Protein AF-A0A8B6M477-F1 (afdb_monomer_lite)

Secondary structure (DSSP, 8-state):
-------PPPSEE----TTSSS---TTT-EEEETTEEEE---EEEE-SS-SEEEEESSB-HHHHHHHHHS-GGGSTTTTTHHHHHHHHHHTTSS-TT--HHHHSSTT-SSEEEEESS-SEEEEE-TTS-EE-STHHHHHHHTS-TTT-HHHHH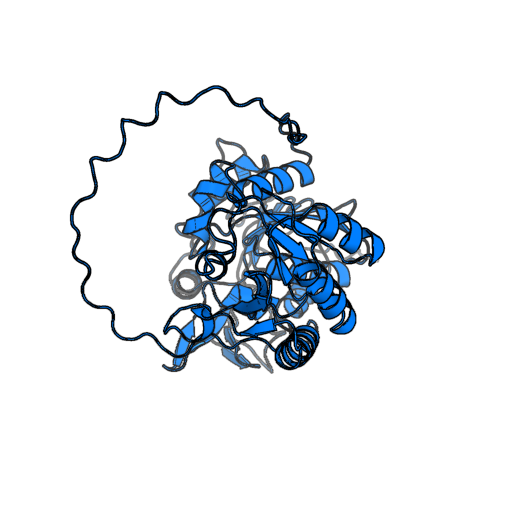HHHHSSS--TT--EEEEE---HHHHHHHHHHHHHH-TT-EE-SSSEEE-SS-EEEEE--SSGGGHHHHHHHHHT-HHHHHHHHHHHHHTT----------------------S---------PPPPP---SPPPPPP-HHHHHHHHHHHT-TTEEE-GGGSSTTSSTTEEEEEETTS-EEEEETT-SSS--EEEE--HHHHHHHHHHT--EEEE-TTS---TTGGGSTTTTTS-EEEE--SSHHHHHHHHHHHHH------

Structure (mmCIF, N/CA/C/O backbone):
data_AF-A0A8B6M477-F1
#
_entry.id   AF-A0A8B6M477-F1
#
loop_
_atom_site.group_PDB
_atom_site.id
_atom_site.type_symbol
_atom_site.label_atom_id
_atom_site.label_alt_id
_atom_site.label_comp_id
_atom_site.label_asym_id
_atom_site.label_entity_id
_atom_site.label_seq_id
_atom_site.pdbx_PDB_ins_code
_atom_site.Cartn_x
_atom_site.Cartn_y
_atom_site.Cartn_z
_atom_site.occupancy
_atom_site.B_iso_or_equiv
_atom_site.auth_seq_id
_atom_site.auth_comp_id
_atom_site.auth_asym_id
_atom_site.auth_atom_id
_atom_site.pdbx_PDB_model_num
ATOM 1 N N . MET A 1 1 ? -21.709 -20.229 27.239 1.00 38.84 1 MET A N 1
ATOM 2 C CA . MET A 1 1 ? -20.394 -20.016 26.600 1.00 38.84 1 MET A CA 1
ATOM 3 C C . MET A 1 1 ? -20.262 -18.522 26.377 1.00 38.84 1 MET A C 1
ATOM 5 O O . MET A 1 1 ? -21.084 -17.988 25.650 1.00 38.84 1 MET A O 1
ATOM 9 N N . SER A 1 2 ? -19.359 -17.829 27.077 1.00 40.59 2 SER A N 1
ATOM 10 C CA . SER A 1 2 ? -19.153 -16.395 26.840 1.00 40.59 2 SER A CA 1
ATOM 11 C C . SER A 1 2 ? -18.473 -16.229 25.483 1.00 40.59 2 SER A C 1
ATOM 13 O O . SER A 1 2 ? -17.351 -16.709 25.309 1.00 40.59 2 SER A O 1
ATOM 15 N N . GLU A 1 3 ? -19.141 -15.601 24.520 1.00 43.69 3 GLU A N 1
ATOM 16 C CA . GLU A 1 3 ? -18.487 -15.168 23.287 1.00 43.69 3 GLU A CA 1
ATOM 17 C C . GLU A 1 3 ? -17.334 -14.236 23.677 1.00 43.69 3 GLU A C 1
ATOM 19 O O . GLU A 1 3 ? -17.553 -13.198 24.303 1.00 43.69 3 GLU A O 1
ATOM 24 N N . SER A 1 4 ? -16.086 -14.627 23.395 1.00 52.00 4 SER A N 1
ATOM 25 C CA . SER A 1 4 ? -14.968 -13.709 23.592 1.00 52.00 4 SER A CA 1
ATOM 26 C C . SER A 1 4 ? -15.113 -12.609 22.547 1.00 52.00 4 SER A C 1
ATOM 28 O O . SER A 1 4 ? -14.921 -12.865 21.355 1.00 52.00 4 SER A O 1
ATOM 30 N N . VAL A 1 5 ? -15.482 -11.409 22.983 1.00 58.62 5 VAL A N 1
ATOM 31 C CA . VAL A 1 5 ? -15.589 -10.238 22.112 1.00 58.62 5 VAL A CA 1
ATOM 32 C C . VAL A 1 5 ? -14.226 -10.015 21.454 1.00 58.62 5 VAL A C 1
ATOM 34 O O . VAL A 1 5 ? -13.220 -9.830 22.141 1.00 58.62 5 VAL A O 1
ATOM 37 N N . SER A 1 6 ? -14.154 -10.118 20.124 1.00 80.31 6 SER A N 1
ATOM 38 C CA . SER A 1 6 ? -12.896 -9.905 19.410 1.00 80.31 6 SER A CA 1
ATOM 39 C C . SER A 1 6 ? -12.592 -8.414 19.324 1.00 80.31 6 SER A C 1
ATOM 41 O O . SER A 1 6 ? -13.289 -7.691 18.613 1.00 80.31 6 SER A O 1
ATOM 43 N N . SER A 1 7 ? -11.541 -7.967 20.006 1.00 87.88 7 SER A N 1
ATOM 44 C CA . SER A 1 7 ? -11.085 -6.578 19.998 1.00 87.88 7 SER A CA 1
ATOM 45 C C . SER A 1 7 ? -9.700 -6.431 19.363 1.00 87.88 7 SER A C 1
ATOM 47 O O . SER A 1 7 ? -8.880 -7.355 19.359 1.00 87.88 7 SER A O 1
ATOM 49 N N . LEU A 1 8 ? -9.430 -5.251 18.804 1.00 94.81 8 LEU A N 1
ATOM 50 C CA . LEU A 1 8 ? -8.068 -4.839 18.473 1.00 94.81 8 LEU A CA 1
ATOM 51 C C . LEU A 1 8 ? -7.311 -4.493 19.766 1.00 94.81 8 LEU A C 1
ATOM 53 O O . LEU A 1 8 ? -7.933 -4.204 20.789 1.00 94.81 8 LEU A O 1
ATOM 57 N N . PRO A 1 9 ? -5.964 -4.469 19.751 1.00 95.81 9 PRO A N 1
ATOM 58 C CA . PRO A 1 9 ? -5.213 -4.045 20.924 1.00 95.81 9 PRO A CA 1
ATOM 59 C C . PRO A 1 9 ? -5.601 -2.626 21.356 1.00 95.81 9 PRO A C 1
ATOM 61 O O . PRO A 1 9 ? -5.677 -1.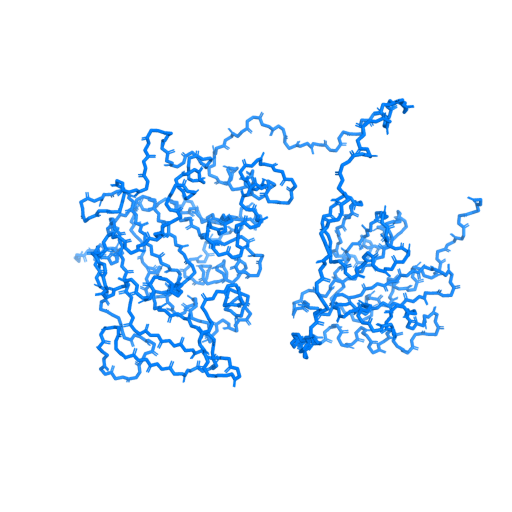721 20.518 1.00 95.81 9 PRO A O 1
ATOM 64 N N . ALA A 1 10 ? -5.790 -2.442 22.663 1.00 95.81 10 ALA A N 1
ATOM 65 C CA . ALA A 1 10 ? -6.089 -1.148 23.263 1.00 95.81 10 ALA A CA 1
ATOM 66 C C . ALA A 1 10 ? -4.986 -0.111 22.992 1.00 95.81 10 ALA A C 1
ATOM 68 O O . ALA A 1 10 ? -3.833 -0.461 22.718 1.00 95.81 10 ALA A O 1
ATOM 69 N N . ASN A 1 11 ? -5.345 1.171 23.100 1.00 97.25 11 ASN A N 1
ATOM 70 C CA . ASN A 1 11 ? -4.420 2.291 22.956 1.00 97.25 11 ASN A CA 1
ATOM 71 C C . ASN A 1 11 ? -3.206 2.132 23.887 1.00 97.25 11 ASN A C 1
ATOM 73 O O . ASN A 1 11 ? -3.335 2.216 25.107 1.00 97.25 11 ASN A O 1
ATOM 77 N N . GLY A 1 12 ? -2.019 1.938 23.315 1.00 96.69 12 GLY A N 1
ATOM 78 C CA . GLY A 1 12 ? -0.793 1.753 24.080 1.00 96.69 12 GLY A CA 1
ATOM 79 C C . GLY A 1 12 ? 0.229 0.846 23.403 1.00 96.69 12 GLY A C 1
ATOM 80 O O . GLY A 1 12 ? 0.183 0.564 22.198 1.00 96.69 12 GLY A O 1
ATOM 81 N N . ARG A 1 13 ? 1.182 0.385 24.216 1.00 96.00 13 ARG A N 1
ATOM 82 C CA . ARG A 1 13 ? 2.138 -0.663 23.845 1.00 96.00 13 ARG A CA 1
ATOM 83 C C . ARG A 1 13 ? 1.411 -2.001 23.783 1.00 96.00 13 ARG A C 1
ATOM 85 O O . ARG A 1 13 ? 0.573 -2.298 24.629 1.00 96.00 13 ARG A O 1
ATOM 92 N N . VAL A 1 14 ? 1.757 -2.821 22.800 1.00 95.62 14 VAL A N 1
ATOM 93 C CA . VAL A 1 14 ? 1.147 -4.139 22.613 1.00 95.62 14 VAL A CA 1
ATOM 94 C C . VAL A 1 14 ? 2.123 -5.213 23.079 1.00 95.62 14 VAL A C 1
ATOM 96 O O . VAL A 1 14 ? 3.290 -5.203 22.698 1.00 95.62 14 VAL A O 1
ATOM 99 N N . ALA A 1 15 ? 1.660 -6.167 23.882 1.00 93.38 15 ALA A N 1
ATOM 100 C CA . ALA A 1 15 ? 2.462 -7.329 24.249 1.00 93.38 15 ALA A CA 1
ATOM 101 C C . ALA A 1 15 ? 2.405 -8.365 23.116 1.00 93.38 15 ALA A C 1
ATOM 103 O O . ALA A 1 15 ? 1.455 -9.137 23.010 1.00 93.38 15 ALA A O 1
ATOM 104 N N . CYS A 1 16 ? 3.399 -8.363 22.226 1.00 94.38 16 CYS A N 1
ATOM 105 C CA . CYS A 1 16 ? 3.520 -9.373 21.177 1.00 94.38 16 CYS A CA 1
ATOM 106 C C . CYS A 1 16 ? 4.985 -9.749 20.952 1.00 94.38 16 CYS A C 1
ATOM 108 O O . CYS A 1 16 ? 5.841 -8.887 20.790 1.00 94.38 16 CYS A O 1
ATOM 110 N N . SER A 1 17 ? 5.254 -11.051 20.908 1.00 93.50 17 SER A N 1
ATOM 111 C CA . SER A 1 17 ? 6.585 -11.631 20.689 1.00 93.50 17 SER A CA 1
ATOM 112 C C . SER A 1 17 ? 6.614 -12.604 19.508 1.00 93.50 17 SER A C 1
ATOM 114 O O . SER A 1 17 ? 7.604 -13.290 19.297 1.00 93.50 17 SER A O 1
ATOM 116 N N . LYS A 1 18 ? 5.545 -12.670 18.697 1.00 91.62 18 LYS A N 1
ATOM 117 C CA . LYS A 1 18 ? 5.329 -13.747 17.710 1.00 91.62 18 LYS A CA 1
ATOM 118 C C . LYS A 1 18 ? 6.461 -13.917 16.687 1.00 91.62 18 LYS A C 1
ATOM 120 O O . LYS A 1 18 ? 6.661 -15.023 16.198 1.00 91.62 18 LYS A O 1
ATOM 125 N N . CYS A 1 19 ? 7.165 -12.835 16.354 1.00 89.38 19 CYS A N 1
ATOM 126 C CA . CYS A 1 19 ? 8.266 -12.835 15.386 1.00 89.38 19 CYS A CA 1
ATOM 127 C C . CYS A 1 19 ? 9.647 -13.096 16.013 1.00 89.38 19 CYS A C 1
ATOM 129 O O . CYS A 1 19 ? 10.642 -13.048 15.297 1.00 89.38 19 CYS A O 1
ATOM 131 N N . PHE A 1 20 ? 9.725 -13.314 17.325 1.00 91.00 20 PHE A N 1
ATOM 132 C CA . PHE A 1 20 ? 10.974 -13.398 18.073 1.00 91.00 20 PHE A CA 1
ATOM 133 C C . PHE A 1 20 ? 11.047 -14.734 18.812 1.00 91.00 20 PHE A C 1
ATOM 135 O O . PHE A 1 20 ? 10.050 -15.232 19.335 1.00 91.00 20 PHE A O 1
ATOM 142 N N . SER A 1 21 ? 12.237 -15.324 18.860 1.00 85.25 21 SER A N 1
ATOM 143 C CA . SER A 1 21 ? 12.498 -16.511 19.670 1.00 85.25 21 SER A CA 1
ATOM 144 C C . SER A 1 21 ? 12.813 -16.090 21.105 1.00 85.25 21 SER A C 1
ATOM 146 O O . SER A 1 21 ? 13.846 -15.472 21.347 1.00 85.25 21 SER A O 1
ATOM 148 N N . GLY A 1 22 ? 11.948 -16.447 22.055 1.00 83.75 22 GLY A N 1
ATOM 149 C CA . GLY A 1 22 ? 12.183 -16.229 23.485 1.00 83.75 22 GLY A CA 1
ATOM 150 C C . GLY A 1 22 ? 11.509 -14.984 24.063 1.00 83.75 22 GLY A C 1
ATOM 151 O O . GLY A 1 22 ? 10.543 -14.454 23.510 1.00 83.75 22 GLY A O 1
ATOM 152 N N . LEU A 1 23 ? 11.993 -14.563 25.235 1.00 87.44 23 LEU A N 1
ATOM 153 C CA . LEU A 1 23 ? 11.500 -13.374 25.925 1.00 87.44 23 LEU A CA 1
ATOM 154 C C . LEU A 1 23 ? 11.891 -12.118 25.150 1.00 87.44 23 LEU A C 1
ATOM 156 O O . LEU A 1 23 ? 12.998 -12.009 24.630 1.00 87.44 23 LEU A O 1
ATOM 160 N N . THR A 1 24 ? 10.973 -11.159 25.098 1.00 93.38 24 THR A N 1
ATOM 161 C CA . THR A 1 24 ? 11.175 -9.910 24.372 1.00 93.38 24 THR A CA 1
ATOM 162 C C . THR A 1 24 ? 10.983 -8.712 25.279 1.00 93.38 24 THR A C 1
ATOM 164 O O . THR A 1 24 ? 9.991 -8.646 26.006 1.00 93.38 24 THR A O 1
ATOM 167 N N . VAL A 1 25 ? 11.870 -7.734 25.151 1.00 94.50 25 VAL A N 1
ATOM 168 C CA . VAL A 1 25 ? 11.778 -6.424 25.788 1.00 94.50 25 VAL A CA 1
ATOM 169 C C . VAL A 1 25 ? 11.338 -5.405 24.738 1.00 94.50 25 VAL A C 1
ATOM 171 O O . VAL A 1 25 ? 11.907 -5.320 23.645 1.00 94.50 25 VAL A O 1
ATOM 174 N N . TRP A 1 26 ? 10.270 -4.668 25.046 1.00 95.50 26 TRP A N 1
ATOM 175 C CA . TRP A 1 26 ? 9.669 -3.721 24.112 1.00 95.50 26 TRP A CA 1
ATOM 176 C C . TRP A 1 26 ? 10.661 -2.604 23.759 1.00 95.50 26 TRP A C 1
ATOM 178 O O . TRP A 1 26 ? 11.229 -1.964 24.634 1.00 95.50 26 TRP A O 1
ATOM 188 N N . ASN A 1 27 ? 10.828 -2.373 22.461 1.00 94.62 27 ASN A N 1
ATOM 189 C CA . ASN A 1 27 ? 11.742 -1.437 21.811 1.00 94.62 27 ASN A CA 1
ATOM 190 C C . ASN A 1 27 ? 13.246 -1.676 22.039 1.00 94.62 27 ASN A C 1
ATOM 192 O O . ASN A 1 27 ? 14.050 -0.859 21.605 1.00 94.62 27 ASN A O 1
ATOM 196 N N . GLU A 1 28 ? 13.623 -2.805 22.638 1.00 93.75 28 GLU A N 1
ATOM 197 C CA . GLU A 1 28 ? 15.027 -3.195 22.840 1.00 93.75 28 GLU A CA 1
ATOM 198 C C . GLU A 1 28 ? 15.368 -4.485 22.096 1.00 93.75 28 GLU A C 1
ATOM 200 O O . GLU A 1 28 ? 16.441 -4.609 21.515 1.00 93.75 28 GLU A O 1
ATOM 205 N N . THR A 1 29 ? 14.449 -5.455 22.066 1.00 95.19 29 THR A N 1
ATOM 206 C CA . THR A 1 29 ? 14.690 -6.692 21.325 1.00 95.19 29 THR A CA 1
ATOM 207 C C . THR A 1 29 ? 14.632 -6.438 19.826 1.00 95.19 29 THR A C 1
ATOM 209 O O . THR A 1 29 ? 13.588 -6.070 19.278 1.00 95.19 29 THR A O 1
ATOM 212 N N . GLU A 1 30 ? 15.743 -6.721 19.157 1.00 94.56 30 GLU A N 1
ATOM 213 C CA . GLU A 1 30 ? 15.881 -6.657 17.711 1.00 94.56 30 GLU A CA 1
ATOM 214 C C . GLU A 1 30 ? 16.428 -7.962 17.130 1.00 94.56 30 GLU A C 1
ATOM 216 O O . GLU A 1 30 ? 17.111 -8.732 17.802 1.00 94.56 30 GLU A O 1
ATOM 221 N N . VAL A 1 31 ? 16.095 -8.235 15.870 1.00 92.94 31 VAL A N 1
ATOM 222 C CA . VAL A 1 31 ? 16.588 -9.409 15.146 1.00 92.94 31 VAL A CA 1
ATOM 223 C C . VAL A 1 31 ? 16.845 -9.067 13.684 1.00 92.94 31 VAL A C 1
ATOM 225 O O . VAL A 1 31 ? 16.108 -8.284 13.078 1.00 92.94 31 VAL A O 1
ATOM 228 N N . ILE A 1 32 ? 17.877 -9.689 13.110 1.00 90.56 32 ILE A N 1
ATOM 229 C CA . ILE A 1 32 ? 18.062 -9.765 11.662 1.00 90.56 32 ILE A CA 1
ATOM 230 C C . ILE A 1 32 ? 17.580 -11.138 11.194 1.00 90.56 32 ILE A C 1
ATOM 232 O O . ILE A 1 32 ? 18.182 -12.157 11.519 1.00 90.56 32 ILE A O 1
ATOM 236 N N . ALA A 1 33 ? 16.490 -11.172 10.432 1.00 84.69 33 ALA A N 1
ATOM 237 C CA . ALA A 1 33 ? 15.887 -12.407 9.940 1.00 84.69 33 ALA A CA 1
ATOM 238 C C . ALA A 1 33 ? 15.462 -12.252 8.479 1.00 84.69 33 ALA A C 1
ATOM 240 O O . ALA A 1 33 ? 14.803 -11.280 8.116 1.00 84.69 33 ALA A O 1
ATOM 241 N N . ALA A 1 34 ? 15.845 -13.209 7.628 1.00 84.19 34 ALA A N 1
ATOM 242 C CA . ALA A 1 34 ? 15.511 -13.214 6.198 1.00 84.19 34 ALA A CA 1
ATOM 243 C C . ALA A 1 34 ? 15.853 -11.893 5.464 1.00 84.19 34 ALA A C 1
ATOM 245 O O . ALA A 1 34 ? 15.117 -11.442 4.587 1.00 84.19 34 ALA A O 1
ATOM 246 N N . GLY A 1 35 ? 16.963 -11.246 5.843 1.00 88.62 35 GLY A N 1
ATOM 247 C CA . GLY A 1 35 ? 17.391 -9.965 5.266 1.00 88.62 35 GLY A CA 1
ATOM 248 C C . GLY A 1 35 ? 16.592 -8.745 5.742 1.00 88.62 35 GLY A C 1
ATOM 249 O O . GLY A 1 35 ? 16.668 -7.693 5.110 1.00 88.62 35 GLY A O 1
ATOM 250 N N . TRP A 1 36 ? 15.836 -8.874 6.834 1.00 93.19 36 TRP A N 1
ATOM 251 C CA . TRP A 1 36 ? 15.105 -7.790 7.488 1.00 93.19 36 TRP A CA 1
ATOM 252 C C . TRP A 1 36 ? 15.673 -7.514 8.871 1.00 93.19 36 TRP A C 1
ATOM 254 O O . TRP A 1 36 ? 15.949 -8.451 9.611 1.00 93.19 36 TRP A O 1
ATOM 264 N N . HIS A 1 37 ? 15.773 -6.240 9.234 1.00 94.50 37 HIS A N 1
ATOM 265 C CA . HIS A 1 37 ? 15.931 -5.794 10.616 1.00 94.50 37 HIS A CA 1
ATOM 266 C C . HIS A 1 37 ? 14.550 -5.545 11.218 1.00 94.50 37 HIS A C 1
ATOM 268 O O . HIS A 1 37 ? 13.731 -4.834 10.628 1.00 94.50 37 HIS A O 1
ATOM 274 N N . ILE A 1 38 ? 14.278 -6.142 12.373 1.00 94.56 38 ILE A N 1
ATOM 275 C CA . ILE A 1 38 ? 12.978 -6.075 13.043 1.00 94.56 38 ILE A CA 1
ATOM 276 C C . ILE A 1 38 ? 13.206 -5.655 14.484 1.00 94.56 38 ILE A C 1
ATOM 278 O O . ILE A 1 38 ? 13.987 -6.294 15.180 1.00 94.56 38 ILE A O 1
ATOM 282 N N . VAL A 1 39 ? 12.485 -4.634 14.946 1.00 95.62 39 VAL A N 1
ATOM 283 C CA . VAL A 1 39 ? 12.514 -4.192 16.351 1.00 95.62 39 VAL A CA 1
ATOM 284 C C . VAL A 1 39 ? 11.161 -4.468 16.988 1.00 95.62 39 VAL A C 1
ATOM 286 O O . VAL A 1 39 ? 10.124 -4.066 16.447 1.00 95.62 39 VAL A O 1
ATOM 289 N N . ASN A 1 40 ? 11.153 -5.150 18.134 1.00 96.50 40 ASN A N 1
ATOM 290 C CA . ASN A 1 40 ? 9.926 -5.482 18.844 1.00 96.50 40 ASN A CA 1
ATOM 291 C C . ASN A 1 40 ? 9.336 -4.251 19.531 1.00 96.50 40 ASN A C 1
ATOM 293 O O . ASN A 1 40 ? 9.574 -4.023 20.707 1.00 96.50 40 ASN A O 1
ATOM 297 N N . ASN A 1 41 ? 8.539 -3.460 18.824 1.00 96.31 41 ASN A N 1
ATOM 298 C CA . ASN A 1 41 ? 7.885 -2.295 19.413 1.00 96.31 41 ASN A CA 1
ATOM 299 C C . ASN A 1 41 ? 6.419 -2.103 18.986 1.00 96.31 41 ASN A C 1
ATOM 301 O O . ASN A 1 41 ? 6.018 -0.985 18.662 1.00 96.31 41 ASN A O 1
ATOM 305 N N . PRO A 1 42 ? 5.582 -3.153 18.928 1.00 96.56 42 PRO A N 1
ATOM 306 C CA . PRO A 1 42 ? 4.207 -3.055 18.458 1.00 96.56 42 PRO A CA 1
ATOM 307 C C . PRO A 1 42 ? 3.385 -2.094 19.328 1.00 96.56 42 PRO A C 1
ATOM 309 O O . PRO A 1 42 ? 3.541 -2.016 20.549 1.00 96.56 42 PRO A O 1
ATOM 312 N N . MET A 1 43 ? 2.530 -1.324 18.659 1.00 96.06 43 MET A N 1
ATOM 313 C CA . MET A 1 43 ? 1.701 -0.279 19.260 1.00 96.06 43 MET A CA 1
ATOM 314 C C . MET A 1 43 ? 0.331 -0.237 18.589 1.00 96.06 43 MET A C 1
ATOM 316 O O . MET A 1 43 ? 0.166 -0.665 17.435 1.00 96.06 43 MET A O 1
ATOM 320 N N . SER A 1 44 ? -0.629 0.302 19.326 1.00 97.25 44 SER A N 1
ATOM 321 C CA . SER A 1 44 ? -1.972 0.619 18.860 1.00 97.25 44 SER A CA 1
ATOM 322 C C . SER A 1 44 ? -2.373 1.989 19.391 1.00 97.25 44 SER A C 1
ATOM 324 O O . SER A 1 44 ? -1.933 2.388 20.474 1.00 97.25 44 SER A O 1
ATOM 326 N N . TRP A 1 45 ? -3.192 2.707 18.635 1.00 98.00 45 TRP A N 1
ATOM 327 C CA . TRP A 1 45 ? -3.733 3.993 19.059 1.00 98.00 45 TRP A CA 1
ATOM 328 C C . TRP A 1 45 ? -5.228 4.058 18.784 1.00 98.00 45 TRP A C 1
ATOM 330 O O . TRP A 1 45 ? -5.696 3.456 17.817 1.00 98.00 45 TRP A O 1
ATOM 340 N N . GLY A 1 46 ? -5.948 4.821 19.598 1.00 97.44 46 GLY A N 1
ATOM 341 C CA . GLY A 1 46 ? -7.389 4.977 19.464 1.00 97.44 46 GLY A CA 1
ATOM 342 C C . GLY A 1 46 ? -8.187 3.791 20.011 1.00 97.44 46 GLY A C 1
ATOM 343 O O . GLY A 1 46 ? -7.731 3.056 20.892 1.00 97.44 46 GLY A O 1
ATOM 344 N N . ALA A 1 47 ? -9.386 3.613 19.469 1.00 97.62 47 ALA A N 1
ATOM 345 C CA . ALA A 1 47 ? -10.357 2.630 19.915 1.00 97.62 47 ALA A CA 1
ATOM 346 C C . ALA A 1 47 ? -9.887 1.182 19.686 1.00 97.62 47 ALA A C 1
ATOM 348 O O . ALA A 1 47 ? -9.317 0.842 18.645 1.00 97.62 47 ALA A O 1
ATOM 349 N N . ALA A 1 48 ? -10.205 0.306 20.643 1.00 96.44 48 ALA A N 1
ATOM 350 C CA . ALA A 1 48 ? -10.043 -1.147 20.515 1.00 96.44 48 ALA A CA 1
ATOM 351 C C . ALA A 1 48 ? -11.167 -1.797 19.680 1.00 96.44 48 ALA A C 1
ATOM 353 O O . ALA A 1 48 ? -10.977 -2.868 19.102 1.00 96.44 48 ALA A O 1
ATOM 354 N N . GLU A 1 49 ? -12.320 -1.130 19.574 1.00 97.38 49 GLU A N 1
ATOM 355 C CA . GLU A 1 49 ? -13.484 -1.567 18.791 1.00 97.38 49 GLU A CA 1
ATOM 356 C C . GLU A 1 49 ? -13.921 -0.502 17.766 1.00 97.38 49 GLU A C 1
ATOM 358 O O . GLU A 1 49 ? -15.071 -0.059 17.776 1.00 97.38 49 GLU A O 1
ATOM 363 N N . PRO A 1 50 ? -13.018 -0.055 16.875 1.00 98.00 50 PRO A N 1
ATOM 364 C CA . PRO A 1 50 ? -13.293 1.064 15.986 1.00 98.00 50 PRO A CA 1
ATOM 365 C C . PRO A 1 50 ? -14.287 0.706 14.882 1.00 98.00 50 PRO A C 1
ATOM 367 O O . PRO A 1 50 ? -14.339 -0.431 14.417 1.00 98.00 50 PRO A O 1
ATOM 370 N N . GLN A 1 51 ? -14.972 1.726 14.367 1.00 98.25 51 GLN A N 1
ATOM 371 C CA . GLN A 1 51 ? -15.676 1.668 13.083 1.00 98.25 51 GLN A CA 1
ATOM 372 C C . GLN A 1 51 ? -14.716 1.875 11.901 1.00 98.25 51 GLN A C 1
ATOM 374 O O . GLN A 1 51 ? -14.888 1.261 10.840 1.00 98.25 51 GLN A O 1
ATOM 379 N N . TYR A 1 52 ? -13.680 2.697 12.101 1.00 98.56 52 TYR A N 1
ATOM 380 C CA . TYR A 1 52 ? -12.680 3.059 11.099 1.00 98.56 52 TYR A CA 1
ATOM 381 C C . TYR A 1 52 ? -11.271 2.730 11.598 1.00 98.56 52 TYR A C 1
ATOM 383 O O . TYR A 1 52 ? -10.840 3.207 12.646 1.00 98.56 52 TYR A O 1
ATOM 391 N N . LEU A 1 53 ? -10.516 1.944 10.832 1.00 98.69 53 LEU A N 1
ATOM 392 C CA . LEU A 1 53 ? -9.141 1.571 11.168 1.00 98.69 53 LEU A CA 1
ATOM 393 C C . LEU A 1 53 ? -8.163 2.100 10.118 1.00 98.69 53 LEU A C 1
ATOM 395 O O . LEU A 1 53 ? -8.278 1.766 8.943 1.00 98.69 53 LEU A O 1
ATOM 399 N N . VAL A 1 54 ? -7.156 2.870 10.530 1.00 98.50 54 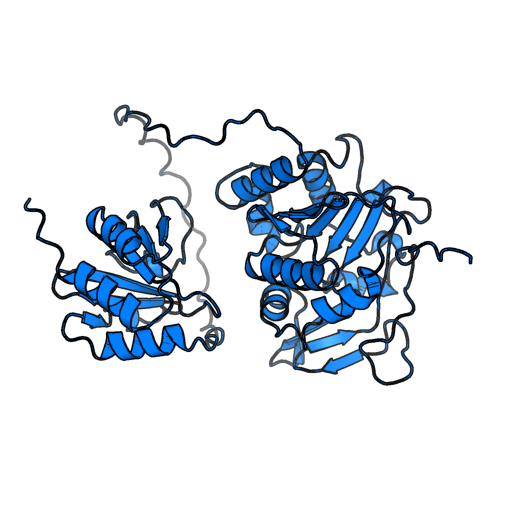VAL A N 1
ATOM 400 C CA . VAL A 1 54 ? -6.095 3.364 9.637 1.00 98.50 54 VAL A CA 1
ATOM 401 C C . VAL A 1 54 ? -4.796 2.600 9.879 1.00 98.50 54 VAL A C 1
ATOM 403 O O . VAL A 1 54 ? -4.247 2.607 10.982 1.00 98.50 54 VAL A O 1
ATOM 406 N N . LEU A 1 55 ? -4.265 1.964 8.834 1.00 98.00 55 LEU A N 1
ATOM 407 C CA . LEU A 1 55 ? -3.061 1.140 8.894 1.00 98.00 55 LEU A CA 1
ATOM 408 C C . LEU A 1 55 ? -1.955 1.687 7.986 1.00 98.00 55 LEU A C 1
ATOM 410 O O . LEU A 1 55 ? -2.062 1.682 6.761 1.00 98.00 55 LEU A O 1
ATOM 414 N N . GLY A 1 56 ? -0.843 2.097 8.595 1.00 95.00 56 GLY A N 1
ATOM 415 C CA . GLY A 1 56 ? 0.440 2.245 7.906 1.00 95.00 56 GLY A CA 1
ATOM 416 C C . GLY A 1 56 ? 1.028 0.900 7.464 1.00 95.00 56 GLY A C 1
ATOM 417 O O . GLY A 1 56 ? 0.503 -0.163 7.792 1.00 95.00 56 GLY A O 1
ATOM 418 N N . VAL A 1 57 ? 2.166 0.914 6.766 1.00 93.06 57 VAL A N 1
ATOM 419 C CA . VAL A 1 57 ? 2.875 -0.333 6.418 1.00 93.06 57 VAL A CA 1
ATOM 420 C C . VAL A 1 57 ? 3.597 -0.911 7.638 1.00 93.06 57 VAL A C 1
ATOM 422 O O . VAL A 1 57 ? 3.279 -2.007 8.096 1.00 93.06 57 VAL A O 1
ATOM 425 N N . SER A 1 58 ? 4.533 -0.140 8.183 1.00 93.81 58 SER A N 1
ATOM 426 C CA . SER A 1 58 ? 5.296 -0.385 9.411 1.00 93.81 58 SER A CA 1
ATOM 427 C C . SER A 1 58 ? 5.742 0.968 9.977 1.00 93.81 58 SER A C 1
ATOM 429 O O . SER A 1 58 ? 5.467 2.010 9.376 1.00 93.81 58 SER A O 1
ATOM 431 N N . LYS A 1 59 ? 6.457 0.974 11.107 1.00 91.12 59 LYS A N 1
ATOM 432 C CA . LYS A 1 59 ? 7.046 2.212 11.639 1.00 91.12 59 LYS A CA 1
ATOM 433 C C . LYS A 1 59 ? 8.201 2.704 10.765 1.00 91.12 59 LYS A C 1
ATOM 435 O O . LYS A 1 59 ? 9.087 1.920 10.424 1.00 91.12 59 LYS A O 1
ATOM 440 N N . GLY A 1 60 ? 8.180 3.990 10.416 1.00 87.75 60 GLY A N 1
ATOM 441 C CA . GLY A 1 60 ? 9.283 4.666 9.721 1.00 87.75 60 GLY A CA 1
ATOM 442 C C . GLY A 1 60 ? 10.367 5.163 10.684 1.00 87.75 60 GLY A C 1
ATOM 443 O O . GLY A 1 60 ? 10.154 5.176 11.893 1.00 87.75 60 GLY A O 1
ATOM 444 N N . THR A 1 61 ? 11.505 5.626 10.156 1.00 86.94 61 THR A N 1
ATOM 445 C CA . THR A 1 61 ? 12.663 6.089 10.954 1.00 86.94 61 THR A CA 1
ATOM 446 C C . THR A 1 61 ? 12.278 7.096 12.042 1.00 86.94 61 THR A C 1
ATOM 448 O O . THR A 1 61 ? 12.492 6.823 13.217 1.00 86.94 61 THR A O 1
ATOM 451 N N . THR A 1 62 ? 11.597 8.186 11.675 1.00 86.25 62 THR A N 1
ATOM 452 C CA . THR A 1 62 ? 11.158 9.223 12.628 1.00 86.25 62 THR A CA 1
ATOM 453 C C . THR A 1 62 ? 10.224 8.676 13.708 1.00 86.25 62 THR A C 1
ATOM 455 O O . THR A 1 62 ? 10.291 9.101 14.855 1.00 86.25 62 THR A O 1
ATOM 458 N N . GLN A 1 63 ? 9.363 7.708 13.371 1.00 88.19 63 GLN A N 1
ATOM 459 C CA . GLN A 1 63 ? 8.486 7.079 14.362 1.00 88.19 63 GLN A CA 1
ATOM 460 C C . GLN A 1 63 ? 9.271 6.192 15.326 1.00 88.19 63 GLN A C 1
ATOM 462 O O . GLN A 1 63 ? 8.965 6.193 16.512 1.00 88.19 63 GLN A O 1
ATOM 467 N N . CYS A 1 64 ? 10.271 5.450 14.840 1.00 89.56 64 CYS A N 1
ATOM 468 C CA . CYS A 1 64 ? 11.136 4.632 15.691 1.00 89.56 64 CYS A CA 1
ATOM 469 C C . CYS A 1 64 ? 11.948 5.485 16.673 1.00 89.56 64 CYS A C 1
ATOM 471 O O . CYS A 1 64 ? 12.091 5.095 17.823 1.00 89.56 64 CYS A O 1
ATOM 473 N N . GLU A 1 65 ? 12.441 6.647 16.246 1.00 88.56 65 GLU A N 1
ATOM 474 C CA . GLU A 1 65 ? 13.150 7.590 17.123 1.00 88.56 65 GLU A CA 1
ATOM 475 C C . GLU A 1 65 ? 12.200 8.226 18.149 1.00 88.56 65 GLU A C 1
ATOM 477 O O . GLU A 1 65 ? 12.511 8.319 19.335 1.00 88.56 65 GLU A O 1
ATOM 482 N N . ALA A 1 66 ? 10.998 8.614 17.713 1.00 90.69 66 ALA A N 1
ATOM 483 C CA . ALA A 1 66 ? 10.004 9.257 18.568 1.00 90.69 66 ALA A CA 1
ATOM 484 C C . ALA A 1 66 ? 9.405 8.324 19.631 1.00 90.69 66 ALA A C 1
ATOM 486 O O . ALA A 1 66 ? 8.935 8.802 20.658 1.00 90.69 66 ALA A O 1
ATOM 487 N N . ILE A 1 67 ? 9.410 7.009 19.405 1.00 92.38 67 ILE A N 1
ATOM 488 C CA . ILE A 1 67 ? 8.662 6.033 20.212 1.00 92.38 67 ILE A CA 1
ATOM 489 C C . ILE A 1 67 ? 9.066 5.999 21.695 1.00 92.38 67 ILE A C 1
ATOM 491 O O . ILE A 1 67 ? 8.240 5.686 22.552 1.00 92.38 67 ILE A O 1
ATOM 495 N N . SER A 1 68 ? 10.329 6.319 21.984 1.00 89.88 68 SER A N 1
ATOM 496 C CA . SER A 1 68 ? 10.876 6.413 23.341 1.00 89.88 68 SER A CA 1
ATOM 497 C C . SER A 1 68 ? 10.999 7.856 23.827 1.00 89.88 68 SER A C 1
ATOM 499 O O . SER A 1 68 ? 11.170 8.075 25.021 1.00 89.88 68 SER A O 1
ATOM 501 N N . ALA A 1 69 ? 10.934 8.832 22.917 1.00 91.88 69 ALA A N 1
ATOM 502 C CA . ALA A 1 69 ? 11.212 10.237 23.205 1.00 91.88 69 ALA A CA 1
ATOM 503 C C . ALA A 1 69 ? 9.950 11.106 23.334 1.00 91.88 69 ALA A C 1
ATOM 505 O O . ALA A 1 69 ? 10.022 12.202 23.885 1.00 91.88 69 ALA A O 1
ATOM 506 N N . LYS A 1 70 ? 8.804 10.654 22.811 1.00 94.38 70 LYS A N 1
ATOM 507 C CA . LYS A 1 70 ? 7.551 11.418 22.778 1.00 94.38 70 LYS A CA 1
ATOM 508 C C . LYS A 1 70 ? 6.428 10.712 23.541 1.00 94.38 70 LYS A C 1
ATOM 510 O O . LYS A 1 70 ? 6.439 9.482 23.647 1.00 94.38 70 LYS A O 1
ATOM 515 N N . PRO A 1 71 ? 5.418 11.461 24.020 1.00 95.69 71 PRO A N 1
ATOM 516 C CA . PRO A 1 71 ? 4.172 10.872 24.494 1.00 95.69 71 PRO A CA 1
ATOM 517 C C . PRO A 1 71 ? 3.553 9.931 23.450 1.00 95.69 71 PRO A C 1
ATOM 519 O O . PRO A 1 71 ? 3.610 10.191 22.249 1.00 95.69 71 PRO A O 1
ATOM 522 N N . HIS A 1 72 ? 2.926 8.841 23.906 1.00 95.75 72 HIS A N 1
ATOM 523 C CA . HIS A 1 72 ? 2.401 7.761 23.050 1.00 95.75 72 HIS A CA 1
ATOM 524 C C . HIS A 1 72 ? 1.536 8.271 21.888 1.00 95.75 72 HIS A C 1
ATOM 526 O O . HIS A 1 72 ? 1.743 7.869 20.742 1.00 95.75 72 HIS A O 1
ATOM 532 N N . ASN A 1 73 ? 0.608 9.188 22.173 1.00 96.56 73 ASN A N 1
ATOM 533 C CA . ASN A 1 73 ? -0.324 9.742 21.187 1.00 96.56 73 ASN A CA 1
ATOM 534 C C . ASN A 1 73 ? 0.311 10.771 20.245 1.00 96.56 73 ASN A C 1
ATOM 536 O O . ASN A 1 73 ? -0.318 11.122 19.255 1.00 96.56 73 ASN A O 1
ATOM 540 N N . ASP A 1 74 ? 1.553 11.201 20.473 1.00 95.56 74 ASP A N 1
ATOM 541 C CA . ASP A 1 74 ? 2.266 12.153 19.609 1.00 95.56 74 ASP A CA 1
ATOM 542 C C . ASP A 1 74 ? 3.121 11.453 18.543 1.00 95.56 74 ASP A C 1
ATOM 544 O O . ASP A 1 74 ? 3.541 12.067 17.568 1.00 95.56 74 ASP A O 1
ATOM 548 N N . VAL A 1 75 ? 3.349 10.145 18.682 1.00 94.81 75 VAL A N 1
ATOM 549 C CA . VAL A 1 75 ? 4.157 9.336 17.755 1.00 94.81 75 VAL A CA 1
ATOM 550 C C . VAL A 1 75 ? 3.484 9.091 16.387 1.00 94.81 75 VAL A C 1
ATOM 552 O O . VAL A 1 75 ? 4.140 9.262 15.351 1.00 94.81 75 VAL A O 1
ATOM 555 N N . PRO A 1 76 ? 2.214 8.645 16.298 1.00 94.50 76 PRO A N 1
ATOM 556 C CA . PRO A 1 76 ? 1.652 8.191 15.030 1.00 94.50 76 PRO A CA 1
ATOM 557 C C . PRO A 1 76 ? 1.440 9.363 14.070 1.00 94.50 76 PRO A C 1
ATOM 559 O O . PRO A 1 76 ? 0.892 10.409 14.427 1.00 94.50 76 PRO A O 1
ATOM 562 N N . PHE A 1 77 ? 1.877 9.150 12.827 1.00 92.38 77 PHE A N 1
ATOM 563 C CA . PHE A 1 77 ? 1.757 10.091 11.705 1.00 92.38 77 PHE A CA 1
ATOM 564 C C . PHE A 1 77 ? 2.266 11.511 11.979 1.00 92.38 77 PHE A C 1
ATOM 566 O O . PHE A 1 77 ? 1.822 12.444 11.312 1.00 92.38 77 PHE A O 1
ATOM 573 N N . ASP A 1 78 ? 3.191 11.679 12.924 1.00 90.69 78 ASP A N 1
ATOM 574 C CA . ASP A 1 78 ? 3.769 12.981 13.251 1.00 90.69 78 ASP A CA 1
ATOM 575 C C . ASP A 1 78 ? 4.305 13.702 11.999 1.00 90.69 78 ASP A C 1
ATOM 577 O O . ASP A 1 78 ? 4.913 13.091 11.115 1.00 90.69 78 ASP A O 1
ATOM 581 N N . GLY A 1 79 ? 3.989 14.992 11.879 1.00 89.38 79 GLY A N 1
ATOM 582 C CA . GLY A 1 79 ? 4.254 15.815 10.694 1.00 89.38 79 GLY A CA 1
ATOM 583 C C . GLY A 1 79 ? 3.399 15.510 9.450 1.00 89.38 79 GLY A C 1
ATOM 584 O O . GLY A 1 79 ? 3.485 16.241 8.463 1.00 89.38 79 GLY A O 1
ATOM 585 N N . PHE A 1 80 ? 2.562 14.465 9.466 1.00 91.25 80 PHE A N 1
ATOM 586 C CA . PHE A 1 80 ? 1.710 14.056 8.335 1.00 91.25 80 PHE A CA 1
ATOM 587 C C . PHE A 1 80 ? 0.209 14.051 8.648 1.00 91.25 80 PHE A C 1
ATOM 589 O O . PHE A 1 80 ? -0.596 13.834 7.739 1.00 91.25 80 PHE A O 1
ATOM 596 N N . ARG A 1 81 ? -0.188 14.315 9.897 1.00 94.44 81 ARG A N 1
ATOM 597 C CA . ARG A 1 81 ? -1.594 14.329 10.333 1.00 94.44 81 ARG A CA 1
ATOM 598 C C . ARG A 1 81 ? -2.495 15.262 9.515 1.00 94.44 81 ARG A C 1
ATOM 600 O O . ARG A 1 81 ? -3.549 14.779 9.106 1.00 94.44 81 ARG A O 1
ATOM 607 N N . PRO A 1 82 ? -2.100 16.500 9.141 1.00 94.31 82 PRO A N 1
ATOM 608 C CA . PRO A 1 82 ? -2.954 17.351 8.304 1.00 94.31 82 PRO A CA 1
ATOM 609 C C . PRO A 1 82 ? -3.219 16.756 6.915 1.00 94.31 82 PRO A C 1
ATOM 611 O O . PRO A 1 82 ? -4.327 16.831 6.386 1.00 94.31 82 PRO A O 1
ATOM 614 N N . ALA A 1 83 ? -2.208 16.115 6.321 1.00 94.38 83 ALA A N 1
ATOM 615 C CA . ALA A 1 83 ? -2.351 15.452 5.031 1.00 94.38 83 ALA A CA 1
ATOM 616 C C . ALA A 1 83 ? -3.232 14.195 5.132 1.00 94.38 83 ALA A C 1
ATOM 618 O O . ALA A 1 83 ? -4.044 13.943 4.243 1.00 94.38 83 ALA A O 1
ATOM 619 N N . LEU A 1 84 ? -3.106 13.432 6.223 1.00 96.25 84 LEU A N 1
ATOM 620 C CA . LEU A 1 84 ? -3.983 12.297 6.504 1.00 96.25 84 LEU A CA 1
ATOM 621 C C . LEU A 1 84 ? -5.434 12.741 6.725 1.00 96.25 84 LEU A C 1
ATOM 623 O O . LEU A 1 84 ? -6.331 12.153 6.127 1.00 96.25 84 LEU A O 1
ATOM 627 N N . ALA A 1 85 ? -5.656 13.803 7.505 1.00 96.88 85 ALA A N 1
ATOM 628 C CA . ALA A 1 85 ? -6.977 14.387 7.726 1.00 96.88 85 ALA A CA 1
ATOM 629 C C . ALA A 1 85 ? -7.626 14.763 6.391 1.00 96.88 85 ALA A C 1
ATOM 631 O O . ALA A 1 85 ? -8.710 14.278 6.072 1.00 96.88 85 ALA A O 1
ATOM 632 N N . LYS A 1 86 ? -6.904 15.511 5.546 1.00 95.88 86 LYS A N 1
ATOM 633 C CA . LYS A 1 86 ? -7.370 15.876 4.203 1.00 95.88 86 LYS A CA 1
ATOM 634 C C . LYS A 1 86 ? -7.703 14.653 3.345 1.00 95.88 86 LYS A C 1
ATOM 636 O O . LYS A 1 86 ? -8.698 14.664 2.624 1.00 95.88 86 LYS A O 1
ATOM 641 N N . ALA A 1 87 ? -6.898 13.591 3.405 1.00 96.25 87 ALA A N 1
ATOM 642 C CA . ALA A 1 87 ? -7.173 12.372 2.650 1.00 96.25 87 ALA A CA 1
ATOM 643 C C . ALA A 1 87 ? -8.471 11.685 3.099 1.00 96.25 87 ALA A C 1
ATOM 645 O O . ALA A 1 87 ? -9.281 11.303 2.257 1.00 96.25 87 ALA A O 1
ATOM 646 N N . LEU A 1 88 ? -8.693 11.569 4.410 1.00 97.62 88 LEU A N 1
ATOM 647 C CA . LEU A 1 88 ? -9.896 10.954 4.977 1.00 97.62 88 LEU A CA 1
ATOM 648 C C . LEU A 1 88 ? -11.150 11.812 4.755 1.00 97.62 88 LEU A C 1
ATOM 650 O O . LEU A 1 88 ? -12.223 11.264 4.511 1.00 97.62 88 LEU A O 1
ATOM 654 N N . GLN A 1 89 ? -11.006 13.138 4.754 1.00 96.69 89 GLN A N 1
ATOM 655 C CA . GLN A 1 89 ? -12.069 14.078 4.387 1.00 96.69 89 GLN A CA 1
ATOM 656 C C . GLN A 1 89 ? -12.477 13.932 2.923 1.00 96.69 89 GLN A C 1
ATOM 658 O O . GLN A 1 89 ? -13.662 13.863 2.613 1.00 96.69 89 GLN A O 1
ATOM 663 N N . LEU A 1 90 ? -11.508 13.804 2.012 1.00 95.81 90 LEU A N 1
ATOM 664 C CA . LEU A 1 90 ? -11.796 13.548 0.598 1.00 95.81 90 LEU A CA 1
ATOM 665 C C . LEU A 1 90 ? -12.490 12.198 0.378 1.00 95.81 90 LEU A C 1
ATOM 667 O O . LEU A 1 90 ? -13.273 12.062 -0.557 1.00 95.81 90 LEU A O 1
ATOM 671 N N . LEU A 1 91 ? -12.241 11.207 1.235 1.00 96.56 91 LEU A N 1
ATOM 672 C CA . LEU A 1 91 ? -12.987 9.946 1.242 1.00 96.56 91 LEU A CA 1
ATOM 673 C C . LEU A 1 91 ? -14.342 10.037 1.963 1.00 96.56 91 LEU A C 1
ATOM 675 O O . LEU A 1 91 ? -15.051 9.040 2.042 1.00 96.56 91 LEU A O 1
ATOM 679 N N . GLY A 1 92 ? -14.704 11.197 2.514 1.00 95.94 92 GLY A N 1
ATOM 680 C CA . GLY A 1 92 ? -15.934 11.391 3.278 1.00 95.94 92 GLY A CA 1
ATOM 681 C C . GLY A 1 92 ? -16.021 10.529 4.540 1.00 95.94 92 GLY A C 1
ATOM 682 O O . GLY A 1 92 ? -17.134 10.217 4.967 1.00 95.94 92 GLY A O 1
ATOM 683 N N . LEU A 1 93 ? -14.874 10.101 5.079 1.00 96.38 93 LEU A N 1
ATOM 684 C CA . LEU A 1 93 ? -14.774 9.336 6.325 1.00 96.38 93 LEU A CA 1
ATOM 685 C C . LEU A 1 93 ? -14.598 10.258 7.536 1.00 96.38 93 LEU A C 1
ATOM 687 O O . LEU A 1 93 ? -15.062 9.928 8.615 1.00 96.38 93 LEU A O 1
ATOM 691 N N . LEU A 1 94 ? -13.944 11.406 7.346 1.00 96.19 94 LEU A N 1
ATOM 692 C CA . LEU A 1 94 ? -13.719 12.427 8.371 1.00 96.19 94 LEU A CA 1
ATOM 693 C C . LEU A 1 94 ? -14.442 13.720 7.966 1.00 96.19 94 LEU A C 1
ATOM 695 O O . LEU A 1 94 ? -14.420 14.082 6.788 1.00 96.19 94 LEU A O 1
ATOM 699 N N . GLN A 1 95 ? -15.076 14.427 8.901 1.00 94.00 95 GLN A N 1
ATOM 700 C CA . GLN A 1 95 ? -15.718 15.708 8.593 1.00 94.00 95 GLN A CA 1
ATOM 701 C C . GLN A 1 95 ? -14.673 16.802 8.324 1.00 94.00 95 GLN A C 1
ATOM 703 O O . GLN A 1 95 ? -13.541 16.753 8.809 1.00 94.00 95 GLN A O 1
ATOM 708 N N . THR A 1 96 ? -15.043 17.831 7.559 1.00 90.81 96 THR A N 1
ATOM 709 C CA . THR A 1 96 ? -14.136 18.936 7.193 1.00 90.81 96 THR A CA 1
ATOM 710 C C . THR A 1 96 ? -13.653 19.761 8.387 1.00 90.81 96 THR A C 1
ATOM 712 O O . THR A 1 96 ? -12.583 20.359 8.312 1.00 90.81 96 THR A O 1
ATOM 715 N N . SER A 1 97 ? -14.422 19.797 9.476 1.00 91.31 97 SER A N 1
ATOM 716 C CA . SER A 1 97 ? -14.069 20.458 10.740 1.00 91.31 97 SER A CA 1
ATOM 717 C C . SER A 1 97 ? -13.204 19.595 11.662 1.00 91.31 97 SER A C 1
ATOM 719 O O . SER A 1 97 ? -12.611 20.118 12.603 1.00 91.31 97 SER A O 1
ATOM 721 N N . GLU A 1 98 ? -13.137 18.285 11.425 1.00 92.56 98 GLU A N 1
ATOM 722 C CA . GLU A 1 98 ? -12.421 17.351 12.287 1.00 92.56 98 GLU A CA 1
ATOM 723 C C . GLU A 1 98 ? -10.942 17.237 11.909 1.00 92.56 98 GLU A C 1
ATOM 725 O O . GLU A 1 98 ? -10.543 17.373 10.749 1.00 92.56 98 GLU A O 1
ATOM 730 N N . THR A 1 99 ? -10.122 16.923 12.910 1.00 93.50 99 THR A N 1
ATOM 731 C CA . THR A 1 99 ? -8.677 16.731 12.768 1.00 93.50 99 THR A CA 1
ATOM 732 C C . THR A 1 99 ? -8.267 15.343 13.238 1.00 93.50 99 THR A C 1
ATOM 734 O O . THR A 1 99 ? -8.930 14.735 14.081 1.00 93.50 99 THR A O 1
ATOM 737 N N . ILE A 1 100 ? -7.143 14.840 12.724 1.00 94.81 100 ILE A N 1
ATOM 738 C CA . ILE A 1 100 ? -6.612 13.534 13.136 1.00 94.81 100 ILE A CA 1
ATOM 739 C C . ILE A 1 100 ? -6.103 13.567 14.575 1.00 94.81 100 ILE A C 1
ATOM 741 O O . ILE A 1 100 ? -6.201 12.569 15.277 1.00 94.81 100 ILE A O 1
ATOM 745 N N . GLU A 1 101 ? -5.610 14.710 15.039 1.00 93.50 101 GLU A N 1
ATOM 746 C CA . GLU A 1 101 ? -5.145 14.924 16.407 1.00 93.50 101 GLU A CA 1
ATOM 747 C C . GLU A 1 101 ? -6.217 14.536 17.428 1.00 93.50 101 GLU A C 1
ATOM 749 O O . GLU A 1 101 ? -5.920 13.810 18.371 1.00 93.50 101 GLU A O 1
ATOM 754 N N . SER A 1 102 ? -7.469 14.944 17.192 1.00 91.19 102 SER A N 1
ATOM 755 C CA . SER A 1 102 ? -8.593 14.611 18.075 1.00 91.19 102 SER A CA 1
ATOM 756 C C . SER A 1 102 ? -8.927 13.116 18.111 1.00 91.19 102 SER A C 1
ATOM 758 O O . SER A 1 102 ? -9.479 12.643 19.100 1.00 91.19 102 SER A O 1
ATOM 760 N N . LYS A 1 103 ? -8.558 12.371 17.059 1.00 96.56 103 LYS A N 1
ATOM 761 C CA . LYS A 1 103 ? -8.850 10.940 16.911 1.00 96.56 103 LYS A CA 1
ATOM 762 C C . LYS A 1 103 ? -7.758 10.040 17.490 1.00 96.56 103 LYS A C 1
ATOM 764 O O . LYS A 1 103 ? -7.973 8.854 17.702 1.00 96.56 103 LYS A O 1
ATOM 769 N N . ILE A 1 104 ? -6.569 10.572 17.773 1.00 96.62 104 ILE A N 1
ATOM 770 C CA . ILE A 1 104 ? -5.468 9.804 18.371 1.00 96.62 104 ILE A CA 1
ATOM 771 C C . ILE A 1 104 ? -5.482 10.031 19.885 1.00 96.62 104 ILE A C 1
ATOM 773 O O . ILE A 1 104 ? -4.675 10.771 20.445 1.00 96.62 104 ILE A O 1
ATOM 777 N N . SER A 1 105 ? -6.439 9.384 20.549 1.00 95.69 105 SER A N 1
ATOM 778 C CA . SER A 1 105 ? -6.666 9.483 21.992 1.00 95.69 105 SER A CA 1
ATOM 779 C C . SER A 1 105 ? -6.951 8.113 22.608 1.00 95.69 105 SER A C 1
ATOM 781 O O . SER A 1 105 ? -7.480 7.225 21.948 1.00 95.69 105 SER A O 1
ATOM 783 N N . ALA A 1 106 ? -6.662 7.952 23.902 1.00 95.00 106 ALA A N 1
ATOM 784 C CA . ALA A 1 106 ? -7.095 6.774 24.658 1.00 95.00 106 ALA A CA 1
ATOM 785 C C . ALA A 1 106 ? -8.620 6.734 24.882 1.00 95.00 106 ALA A C 1
ATOM 787 O O . ALA A 1 106 ? -9.161 5.673 25.169 1.00 95.00 106 ALA A O 1
ATOM 788 N N . SER A 1 107 ? -9.295 7.881 24.759 1.00 95.44 107 SER A N 1
ATOM 789 C CA . SER A 1 107 ? -10.752 8.022 24.880 1.00 95.44 107 SER A CA 1
ATOM 790 C C . SER A 1 107 ? -11.485 7.960 23.536 1.00 95.44 107 SER A C 1
ATOM 792 O O . SER A 1 107 ? -12.686 8.207 23.494 1.00 95.44 107 SER A O 1
ATOM 794 N N . GLU A 1 108 ? -10.769 7.741 22.431 1.00 97.12 108 GLU A N 1
ATOM 795 C CA . GLU A 1 108 ? -11.383 7.603 21.111 1.00 97.12 108 GLU A CA 1
ATOM 796 C C . GLU A 1 108 ? -12.176 6.291 21.037 1.00 97.12 108 GLU A C 1
ATOM 798 O O . GLU A 1 108 ? -11.714 5.256 21.520 1.00 97.12 108 GLU A O 1
ATOM 803 N N . MET A 1 109 ? -13.352 6.333 20.407 1.00 96.81 109 MET A N 1
ATOM 804 C CA . MET A 1 109 ? -14.301 5.213 20.377 1.00 96.81 109 MET A CA 1
ATOM 805 C C . MET A 1 109 ? -14.588 4.698 18.963 1.00 96.81 109 MET A C 1
ATOM 807 O O . MET A 1 109 ? -14.986 3.550 18.797 1.00 96.81 109 MET A O 1
ATOM 811 N N . GLU A 1 110 ? -14.365 5.509 17.932 1.00 97.81 110 GLU A N 1
ATOM 812 C CA . GLU A 1 110 ? -14.713 5.191 16.547 1.00 97.81 110 GLU A CA 1
ATOM 813 C C . GLU A 1 110 ? -13.487 4.924 15.674 1.00 97.81 110 GLU A C 1
ATOM 815 O O . GLU A 1 110 ? -13.578 4.166 14.704 1.00 97.81 110 GLU A O 1
ATOM 820 N N . TRP A 1 111 ? -12.342 5.515 16.018 1.00 98.56 111 TRP A N 1
ATOM 821 C CA . TRP A 1 111 ? -11.126 5.450 15.212 1.00 98.56 111 TRP A CA 1
ATOM 822 C C . TRP A 1 111 ? -10.019 4.644 15.872 1.00 98.56 111 TRP A C 1
ATOM 824 O O . TRP A 1 111 ? -9.621 4.907 17.001 1.00 98.56 111 TRP A O 1
ATOM 834 N N . GLY A 1 112 ? -9.467 3.693 15.127 1.00 98.25 112 GLY A N 1
ATOM 835 C CA . GLY A 1 112 ? -8.266 2.956 15.496 1.00 98.25 112 GLY A CA 1
ATOM 836 C C . GLY A 1 112 ? -7.127 3.257 14.531 1.00 98.25 112 GLY A C 1
ATOM 837 O O . GLY A 1 112 ? -7.339 3.471 13.335 1.00 98.25 112 GLY A O 1
ATOM 838 N N . PHE A 1 113 ? -5.894 3.220 15.027 1.00 98.12 113 PHE A N 1
ATOM 839 C CA . PHE A 1 113 ? -4.701 3.437 14.216 1.00 98.12 113 PHE A CA 1
ATOM 840 C C . PHE A 1 113 ? -3.624 2.397 14.506 1.00 98.12 113 PHE A C 1
ATOM 842 O O . PHE A 1 113 ? -3.460 1.881 15.616 1.00 98.12 113 PHE A O 1
ATOM 849 N N . GLY A 1 114 ? -2.845 2.090 13.476 1.00 96.56 114 GLY A N 1
ATOM 850 C CA . GLY A 1 114 ? -1.783 1.109 13.571 1.00 96.56 114 GLY A CA 1
ATOM 851 C C . GLY A 1 114 ? -1.008 0.937 12.281 1.00 96.56 114 GLY A C 1
ATOM 852 O O . GLY A 1 114 ? -0.898 1.843 11.456 1.00 96.56 114 GLY A O 1
ATOM 853 N N . SER A 1 115 ? -0.479 -0.266 12.103 1.00 95.69 115 SER A N 1
ATOM 854 C CA . SER A 1 115 ? 0.211 -0.672 10.887 1.00 95.69 115 SER A CA 1
ATOM 855 C C . SER A 1 115 ? -0.057 -2.138 10.562 1.00 95.69 115 SER A C 1
ATOM 857 O O . SER A 1 115 ? -0.326 -2.940 11.460 1.00 95.69 115 SER A O 1
ATOM 859 N N . MET A 1 116 ? 0.028 -2.483 9.276 1.00 95.56 116 MET A N 1
ATOM 860 C CA . MET A 1 116 ? -0.100 -3.857 8.783 1.00 95.56 116 MET A CA 1
ATOM 861 C C . MET A 1 116 ? 0.954 -4.774 9.396 1.00 95.56 116 MET A C 1
ATOM 863 O O . MET A 1 116 ? 0.642 -5.897 9.780 1.00 95.56 116 MET A O 1
ATOM 867 N N . VAL A 1 117 ? 2.184 -4.279 9.547 1.00 95.56 117 VAL A N 1
ATOM 868 C CA . VAL A 1 117 ? 3.208 -4.896 10.389 1.00 95.56 117 VAL A CA 1
ATOM 869 C C . VAL A 1 117 ? 3.407 -4.024 11.620 1.00 95.56 117 VAL A C 1
ATOM 871 O O . VAL A 1 117 ? 3.853 -2.882 11.512 1.00 95.56 117 VAL A O 1
ATOM 874 N N . ARG A 1 118 ? 3.047 -4.543 12.799 1.00 95.31 118 ARG A N 1
ATOM 875 C CA . ARG A 1 118 ? 3.044 -3.776 14.055 1.00 95.31 118 ARG A CA 1
ATOM 876 C C . ARG A 1 118 ? 4.443 -3.425 14.551 1.00 95.31 118 ARG A C 1
ATOM 878 O O . ARG A 1 118 ? 4.610 -2.343 15.105 1.00 95.31 118 ARG A O 1
ATOM 885 N N . CYS A 1 119 ? 5.427 -4.295 14.351 1.00 95.44 119 CYS A N 1
ATOM 886 C CA . CYS A 1 119 ? 6.828 -4.023 14.679 1.00 95.44 119 CYS A CA 1
ATOM 887 C C . CYS A 1 119 ? 7.465 -3.056 13.671 1.00 95.44 119 CYS A C 1
ATOM 889 O O . CYS A 1 119 ? 6.986 -2.907 12.543 1.00 95.44 119 CYS A O 1
ATOM 891 N N . ALA A 1 120 ? 8.560 -2.405 14.058 1.00 95.19 120 ALA A N 1
ATOM 892 C CA . ALA A 1 120 ? 9.376 -1.681 13.094 1.00 95.19 120 ALA A CA 1
ATOM 893 C C . ALA A 1 120 ? 10.088 -2.673 12.168 1.00 95.19 120 ALA A C 1
ATOM 895 O O . ALA A 1 120 ? 10.643 -3.666 12.635 1.00 95.19 120 ALA A O 1
ATOM 896 N N . LEU A 1 121 ? 10.079 -2.371 10.870 1.00 94.44 121 LEU A N 1
ATOM 897 C CA . LEU A 1 121 ? 10.816 -3.105 9.846 1.00 94.44 121 LEU A CA 1
ATOM 898 C C . LEU A 1 121 ? 11.831 -2.180 9.190 1.00 94.44 121 LEU A C 1
ATOM 900 O O . LEU A 1 121 ? 11.533 -1.018 8.909 1.00 94.44 121 LEU A O 1
ATOM 904 N N . GLY A 1 122 ? 13.002 -2.724 8.898 1.00 93.75 122 GLY A N 1
ATOM 905 C CA . GLY A 1 122 ? 14.024 -2.068 8.110 1.00 93.75 122 GLY A CA 1
ATOM 906 C C . GLY A 1 122 ? 14.816 -3.049 7.262 1.00 93.75 122 GLY A C 1
ATOM 907 O O . GLY A 1 122 ? 14.788 -4.259 7.479 1.00 93.75 122 GLY A O 1
ATOM 908 N N . LEU A 1 123 ? 15.513 -2.508 6.275 1.00 91.31 123 LEU A N 1
ATOM 909 C CA . LEU A 1 123 ? 16.415 -3.241 5.402 1.00 91.31 123 LEU A CA 1
ATOM 910 C C . LEU A 1 123 ? 17.850 -2.851 5.762 1.00 91.31 123 LEU A C 1
ATOM 912 O O . LEU A 1 123 ? 18.167 -1.661 5.695 1.00 91.31 123 LEU A O 1
ATOM 916 N N . PRO A 1 124 ? 18.709 -3.812 6.139 1.00 89.56 124 PRO A N 1
ATOM 917 C CA . PRO A 1 124 ? 20.135 -3.559 6.260 1.00 89.56 124 PRO A CA 1
ATOM 918 C C . PRO A 1 124 ? 20.714 -3.112 4.914 1.00 89.56 124 PRO A C 1
ATOM 920 O O . PRO A 1 124 ? 20.427 -3.712 3.873 1.00 89.56 124 PRO A O 1
ATOM 923 N N . THR A 1 125 ? 21.519 -2.059 4.931 1.00 85.62 125 THR A N 1
ATOM 924 C CA . THR A 1 125 ? 22.259 -1.552 3.772 1.00 85.62 125 THR A CA 1
ATOM 925 C C . THR A 1 125 ? 23.719 -2.017 3.817 1.00 85.62 125 THR A C 1
ATOM 927 O O . THR A 1 125 ? 24.182 -2.581 4.807 1.00 85.62 125 THR A O 1
ATOM 930 N N . ALA A 1 126 ? 24.464 -1.804 2.727 1.00 82.38 126 ALA A N 1
ATOM 931 C CA . ALA A 1 126 ? 25.865 -2.230 2.626 1.00 82.38 126 ALA A CA 1
ATOM 932 C C . ALA A 1 126 ? 26.803 -1.517 3.623 1.00 82.38 126 ALA A C 1
ATOM 934 O O . ALA A 1 126 ? 27.845 -2.055 3.976 1.00 82.38 126 ALA A O 1
ATOM 935 N N . ASP A 1 127 ? 26.428 -0.321 4.078 1.00 83.81 127 ASP A N 1
ATOM 936 C CA . ASP A 1 127 ? 27.112 0.480 5.099 1.00 83.81 127 ASP A CA 1
ATOM 937 C C . ASP A 1 127 ? 26.593 0.208 6.524 1.00 83.81 127 ASP A C 1
ATOM 939 O O . ASP A 1 127 ? 26.841 0.998 7.430 1.00 83.81 127 ASP A O 1
ATOM 943 N N . ASN A 1 128 ? 25.876 -0.904 6.736 1.00 78.25 128 ASN A N 1
ATOM 944 C CA . ASN A 1 128 ? 25.248 -1.292 8.008 1.00 78.25 128 ASN A CA 1
ATOM 945 C C . ASN A 1 128 ? 24.201 -0.300 8.550 1.00 78.25 128 ASN A C 1
ATOM 947 O O . ASN A 1 128 ? 23.756 -0.436 9.691 1.00 78.25 128 ASN A O 1
ATOM 951 N N . ALA A 1 129 ? 23.756 0.669 7.748 1.00 86.81 129 ALA A N 1
ATOM 952 C CA . ALA A 1 129 ? 22.593 1.474 8.087 1.00 86.81 129 ALA A CA 1
ATOM 953 C C . ALA A 1 129 ? 21.298 0.654 7.918 1.00 86.81 129 ALA A C 1
ATOM 955 O O . ALA A 1 129 ? 21.261 -0.391 7.264 1.00 86.81 129 ALA A O 1
ATOM 956 N N . ILE A 1 130 ? 20.207 1.125 8.528 1.00 88.88 130 ILE A N 1
ATOM 957 C CA . ILE A 1 130 ? 18.894 0.479 8.416 1.00 88.88 130 ILE A CA 1
ATOM 958 C C . ILE A 1 130 ? 17.915 1.404 7.691 1.00 88.88 130 ILE A C 1
ATOM 960 O O . ILE A 1 130 ? 17.437 2.397 8.247 1.00 88.88 130 ILE A O 1
ATOM 964 N N . GLU A 1 131 ? 17.556 1.049 6.458 1.00 87.06 131 GLU A N 1
ATOM 965 C CA . GLU A 1 131 ? 16.580 1.782 5.652 1.00 87.06 131 GLU A CA 1
ATOM 966 C C . GLU A 1 131 ? 15.147 1.372 6.025 1.00 87.06 131 GLU A C 1
ATOM 968 O O . GLU A 1 131 ? 14.775 0.204 5.922 1.00 87.06 131 GLU A O 1
ATOM 973 N N . ARG A 1 132 ? 14.308 2.336 6.430 1.00 85.81 132 ARG A N 1
ATOM 974 C CA . ARG A 1 132 ? 12.901 2.098 6.830 1.00 85.81 132 ARG A CA 1
ATOM 975 C C . ARG A 1 132 ? 11.867 2.790 5.938 1.00 85.81 132 ARG A C 1
ATOM 977 O O . ARG A 1 132 ? 10.731 3.009 6.349 1.00 85.81 132 ARG A O 1
ATOM 984 N N . SER A 1 133 ? 12.249 3.196 4.727 1.00 74.44 133 SER A N 1
ATOM 985 C CA . SER A 1 133 ? 11.385 3.977 3.830 1.00 74.44 133 SER A CA 1
ATOM 986 C C . SER A 1 133 ? 11.354 3.397 2.419 1.00 74.44 133 SER A C 1
ATOM 988 O O . SER A 1 133 ? 12.267 2.676 2.048 1.00 74.44 133 SER A O 1
ATOM 990 N N . GLY A 1 134 ? 10.309 3.704 1.638 1.00 69.00 134 GLY A N 1
ATOM 991 C CA . GLY A 1 134 ? 10.225 3.483 0.184 1.00 69.00 134 GLY A CA 1
ATOM 992 C C . GLY A 1 134 ? 10.400 2.038 -0.301 1.00 69.00 134 GLY A C 1
ATOM 993 O O . GLY A 1 134 ? 9.433 1.386 -0.689 1.00 69.00 134 GLY A O 1
ATOM 994 N N . THR A 1 135 ? 11.640 1.551 -0.305 1.00 77.88 135 THR A N 1
ATOM 995 C CA . THR A 1 135 ? 12.034 0.196 -0.712 1.00 77.88 135 THR A CA 1
ATOM 996 C C . THR A 1 135 ? 11.433 -0.886 0.182 1.00 77.88 135 THR A C 1
ATOM 998 O O . THR A 1 135 ? 11.102 -1.959 -0.323 1.00 77.88 135 THR A O 1
ATOM 1001 N N . VAL A 1 136 ? 11.204 -0.588 1.467 1.00 85.25 136 VAL A N 1
ATOM 1002 C CA . VAL A 1 136 ? 10.547 -1.495 2.426 1.00 85.25 136 VAL A CA 1
ATOM 1003 C C . VAL A 1 136 ? 9.199 -1.982 1.905 1.00 85.25 136 VAL A C 1
ATOM 1005 O O . VAL A 1 136 ? 8.947 -3.180 1.921 1.00 85.25 136 VAL A O 1
ATOM 1008 N N . VAL A 1 137 ? 8.354 -1.089 1.379 1.00 85.62 137 VAL A N 1
ATOM 1009 C CA . VAL A 1 137 ? 7.014 -1.450 0.883 1.00 85.62 137 VAL A CA 1
ATOM 1010 C C . VAL A 1 137 ? 7.114 -2.441 -0.276 1.00 85.62 137 VAL A C 1
ATOM 1012 O O . VAL A 1 137 ? 6.454 -3.476 -0.266 1.00 85.62 137 VAL A O 1
ATOM 1015 N N . GLN A 1 138 ? 7.988 -2.151 -1.243 1.00 85.62 138 GLN A N 1
ATOM 1016 C CA . GLN A 1 138 ? 8.192 -2.985 -2.430 1.00 85.62 138 GLN A CA 1
ATOM 1017 C C . GLN A 1 138 ? 8.788 -4.350 -2.067 1.00 85.62 138 GLN A C 1
ATOM 1019 O O . GLN A 1 138 ? 8.346 -5.377 -2.575 1.00 85.62 138 GLN A O 1
ATOM 1024 N N . ARG A 1 139 ? 9.774 -4.377 -1.163 1.00 88.50 139 ARG A N 1
ATOM 1025 C CA . ARG A 1 139 ? 10.409 -5.618 -0.698 1.00 88.50 139 ARG A CA 1
ATOM 1026 C C . ARG A 1 139 ? 9.446 -6.471 0.112 1.00 88.50 139 ARG A C 1
ATOM 1028 O O . ARG A 1 139 ? 9.425 -7.679 -0.082 1.00 88.50 139 ARG A O 1
ATOM 1035 N N . LEU A 1 140 ? 8.636 -5.848 0.963 1.00 87.88 140 LEU A N 1
ATOM 1036 C CA . LEU A 1 140 ? 7.630 -6.528 1.770 1.00 87.88 140 LEU A CA 1
ATOM 1037 C C . LEU A 1 140 ? 6.528 -7.131 0.889 1.00 87.88 140 LEU A C 1
ATOM 1039 O O . LEU A 1 140 ? 6.122 -8.269 1.108 1.00 87.88 140 LEU A O 1
ATOM 1043 N N . ALA A 1 141 ? 6.087 -6.393 -0.133 1.00 88.56 141 ALA A N 1
ATOM 1044 C CA . ALA A 1 141 ? 5.114 -6.865 -1.115 1.00 88.56 141 ALA A CA 1
ATOM 1045 C C . ALA A 1 141 ? 5.629 -8.041 -1.961 1.00 88.56 141 ALA A C 1
ATOM 1047 O O . ALA A 1 141 ? 4.853 -8.906 -2.353 1.00 88.56 141 ALA A O 1
ATOM 1048 N N . ALA A 1 142 ? 6.936 -8.082 -2.228 1.00 88.62 142 ALA A N 1
ATOM 1049 C CA . ALA A 1 142 ? 7.574 -9.153 -2.988 1.00 88.62 142 ALA A CA 1
ATOM 1050 C C . ALA A 1 142 ? 7.877 -10.416 -2.158 1.00 88.62 142 ALA A C 1
ATOM 1052 O O . ALA A 1 142 ? 8.365 -11.397 -2.718 1.00 88.62 142 ALA A O 1
ATOM 1053 N N . MET A 1 143 ? 7.632 -10.409 -0.841 1.00 88.75 143 MET A N 1
ATOM 1054 C CA . MET A 1 143 ? 7.889 -11.583 -0.005 1.00 88.75 143 MET A CA 1
ATOM 1055 C C . MET A 1 143 ? 6.908 -12.720 -0.325 1.00 88.75 143 MET A C 1
ATOM 1057 O O . MET A 1 143 ? 5.700 -12.473 -0.412 1.00 88.75 143 MET A O 1
ATOM 1061 N N . PRO A 1 144 ? 7.389 -13.974 -0.407 1.00 86.25 144 PRO A N 1
ATOM 1062 C CA . PRO A 1 144 ? 6.527 -15.149 -0.415 1.00 86.25 144 PRO A CA 1
ATOM 1063 C C . PRO A 1 144 ? 5.552 -15.142 0.768 1.00 86.25 144 PRO A C 1
ATOM 1065 O O . PRO A 1 144 ? 5.878 -14.688 1.866 1.00 86.25 144 PRO A O 1
ATOM 1068 N N . ALA A 1 145 ? 4.328 -15.620 0.543 1.00 82.50 145 ALA A N 1
ATOM 1069 C CA . ALA A 1 145 ? 3.236 -15.496 1.507 1.00 82.50 145 ALA A CA 1
ATOM 1070 C C . ALA A 1 145 ? 3.521 -16.165 2.865 1.00 82.50 145 ALA A C 1
ATOM 1072 O O . ALA A 1 145 ? 3.087 -15.636 3.888 1.00 82.50 145 ALA A O 1
ATOM 1073 N N . ASP A 1 146 ? 4.232 -17.290 2.851 1.00 83.56 146 ASP A N 1
ATOM 1074 C CA . ASP A 1 146 ? 4.678 -18.098 3.994 1.00 83.56 146 ASP A CA 1
ATOM 1075 C C . ASP A 1 146 ? 5.805 -17.441 4.805 1.00 83.56 146 ASP A C 1
ATOM 1077 O O . ASP A 1 146 ? 5.954 -17.717 5.991 1.00 83.56 146 ASP A O 1
ATOM 1081 N N . GLN A 1 147 ? 6.551 -16.524 4.191 1.00 83.06 147 GLN A N 1
ATOM 1082 C CA . GLN A 1 147 ? 7.640 -15.772 4.825 1.00 83.06 147 GLN A CA 1
ATOM 1083 C C . GLN A 1 147 ? 7.252 -14.317 5.123 1.00 83.06 147 GLN A C 1
ATOM 1085 O O . GLN A 1 147 ? 8.004 -13.578 5.753 1.00 83.06 147 GLN A O 1
ATOM 1090 N N . SER A 1 148 ? 6.087 -13.875 4.650 1.00 88.31 148 SER A N 1
ATOM 1091 C CA . SER A 1 148 ? 5.682 -12.475 4.690 1.00 88.31 148 SER A CA 1
ATOM 1092 C C . SER A 1 148 ? 5.317 -12.011 6.100 1.00 88.31 148 SER A C 1
ATOM 1094 O O . SER A 1 148 ? 4.378 -12.518 6.725 1.00 88.31 148 SER A O 1
ATOM 1096 N N . TRP A 1 149 ? 5.969 -10.934 6.547 1.00 93.69 149 TRP A N 1
ATOM 1097 C CA . TRP A 1 149 ? 5.608 -10.245 7.788 1.00 93.69 149 TRP A CA 1
ATOM 1098 C C . TRP A 1 149 ? 4.172 -9.706 7.765 1.00 93.69 149 TRP A C 1
ATOM 1100 O O . TRP A 1 149 ? 3.537 -9.645 8.817 1.00 93.69 149 TRP A O 1
ATOM 1110 N N . ILE A 1 150 ? 3.629 -9.372 6.583 1.00 93.12 150 ILE A N 1
ATOM 1111 C CA . ILE A 1 150 ? 2.218 -8.979 6.433 1.00 93.12 150 ILE A CA 1
ATOM 1112 C C . ILE A 1 150 ? 1.317 -10.153 6.809 1.00 93.12 150 ILE A C 1
ATOM 1114 O O . ILE A 1 150 ? 0.422 -9.987 7.637 1.00 93.12 150 ILE A O 1
ATOM 1118 N N . THR A 1 151 ? 1.546 -11.338 6.231 1.00 93.25 151 THR A N 1
ATOM 1119 C CA . THR A 1 151 ? 0.739 -12.533 6.528 1.00 93.25 151 THR A CA 1
ATOM 1120 C C . THR A 1 151 ? 0.810 -12.875 8.012 1.00 93.25 151 THR A C 1
ATOM 1122 O O . THR A 1 151 ? -0.224 -13.067 8.649 1.00 93.25 151 THR A O 1
ATOM 1125 N N . LEU A 1 152 ? 2.015 -12.901 8.587 1.00 93.31 152 LEU A N 1
ATOM 1126 C CA . LEU A 1 152 ? 2.194 -13.250 9.993 1.00 93.31 152 LEU A CA 1
ATOM 1127 C C . LEU A 1 152 ? 1.476 -12.256 10.913 1.00 93.31 152 LEU A C 1
ATOM 1129 O O . LEU A 1 152 ? 0.678 -12.665 11.755 1.00 93.31 152 LEU A O 1
ATOM 1133 N N . CYS A 1 153 ? 1.706 -10.954 10.733 1.00 94.81 153 CYS A N 1
ATOM 1134 C CA . CYS A 1 153 ? 1.164 -9.929 11.621 1.00 94.81 153 CYS A CA 1
ATOM 1135 C C . CYS A 1 153 ? -0.359 -9.770 11.468 1.00 94.81 153 CYS A C 1
ATOM 1137 O O . CYS A 1 153 ? -1.074 -9.699 12.469 1.00 94.81 153 CYS A O 1
ATOM 1139 N N . SER A 1 154 ? -0.880 -9.819 10.238 1.00 94.56 154 SER A N 1
ATOM 1140 C CA . SER A 1 154 ? -2.331 -9.822 9.999 1.00 94.56 154 SER A CA 1
ATOM 1141 C C . SER A 1 154 ? -3.012 -11.044 10.622 1.00 94.56 154 SER A C 1
ATOM 1143 O O . SER A 1 154 ? -4.081 -10.905 11.206 1.00 94.56 154 SER A O 1
ATOM 1145 N N . SER A 1 155 ? -2.373 -12.220 10.616 1.00 94.19 155 SER A N 1
ATOM 1146 C CA . SER A 1 155 ? -2.933 -13.420 11.256 1.00 94.19 155 SER A CA 1
ATOM 1147 C C . SER A 1 155 ? -3.068 -13.323 12.779 1.00 94.19 155 SER A C 1
ATOM 1149 O O . SER A 1 155 ? -3.814 -14.113 13.363 1.00 94.19 155 SER A O 1
ATOM 1151 N N . VAL A 1 156 ? -2.350 -12.384 13.405 1.00 94.19 156 VAL A N 1
ATOM 1152 C CA . VAL A 1 156 ? -2.411 -12.096 14.844 1.00 94.19 156 VAL A CA 1
ATOM 1153 C C . VAL A 1 156 ? -3.431 -10.997 15.123 1.00 94.19 156 VAL A C 1
ATOM 1155 O O . VAL A 1 156 ? -4.297 -11.179 15.968 1.00 94.19 156 VAL A O 1
ATOM 1158 N N . PHE A 1 157 ? -3.352 -9.871 14.410 1.00 95.38 157 PHE A N 1
ATOM 1159 C CA . PHE A 1 157 ? -4.106 -8.664 14.771 1.00 95.38 157 PHE A CA 1
ATOM 1160 C C . PHE A 1 157 ? -5.366 -8.418 13.944 1.00 95.38 157 PHE A C 1
ATOM 1162 O O . PHE A 1 157 ? -6.188 -7.605 14.343 1.00 95.38 157 PHE A O 1
ATOM 1169 N N . LEU A 1 158 ? -5.505 -9.069 12.789 1.00 95.50 158 LEU A N 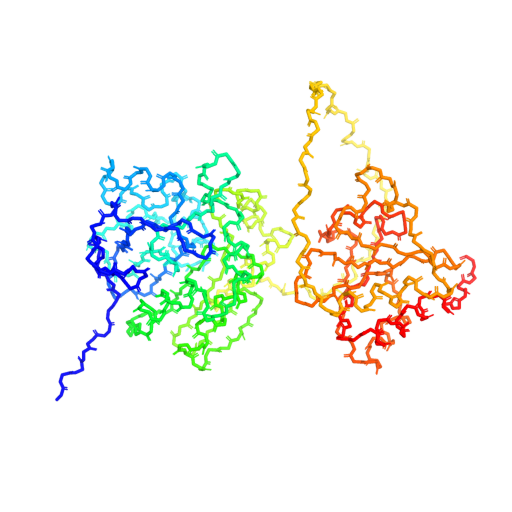1
ATOM 1170 C CA . LEU A 1 158 ? -6.615 -8.858 11.853 1.00 95.50 158 LEU A CA 1
ATOM 1171 C C . LEU A 1 158 ? -7.426 -10.136 11.595 1.00 95.50 158 LEU A C 1
ATOM 1173 O O . LEU A 1 158 ? -8.324 -10.133 10.757 1.00 95.50 158 LEU A O 1
ATOM 1177 N N . ARG A 1 159 ? -7.111 -11.235 12.292 1.00 92.75 159 ARG A N 1
ATOM 1178 C CA . ARG A 1 159 ? -7.861 -12.496 12.199 1.00 92.75 159 ARG A CA 1
ATOM 1179 C C . ARG A 1 159 ? -9.270 -12.345 12.766 1.00 92.75 159 ARG A C 1
ATOM 1181 O O . ARG A 1 159 ? -10.228 -12.759 12.123 1.00 92.75 159 ARG A O 1
ATOM 1188 N N . SER A 1 160 ? -9.368 -11.753 13.950 1.00 90.38 160 SER A N 1
ATOM 1189 C CA . SER A 1 160 ? -10.627 -11.530 14.653 1.00 90.38 160 SER A CA 1
ATOM 1190 C C . SER A 1 160 ? -10.818 -10.028 14.793 1.00 90.38 160 SER A C 1
ATOM 1192 O O . SER A 1 160 ? -10.091 -9.379 15.540 1.00 90.38 160 SER A O 1
ATOM 1194 N N . LEU A 1 161 ? -11.730 -9.476 13.997 1.00 94.50 161 LEU A N 1
ATOM 1195 C CA . LEU A 1 161 ? -11.983 -8.041 13.921 1.00 94.50 161 LEU A CA 1
ATOM 1196 C C . LEU A 1 161 ? -13.276 -7.697 14.672 1.00 94.50 161 LEU A C 1
ATOM 1198 O O . LEU A 1 161 ? -14.226 -8.476 14.579 1.00 94.50 161 LEU A O 1
ATOM 1202 N N . PRO A 1 162 ? -13.339 -6.543 15.358 1.00 95.69 162 PRO A N 1
ATOM 1203 C CA . PRO A 1 162 ? -14.546 -6.087 16.041 1.00 95.69 162 PRO A CA 1
ATOM 1204 C C . PRO A 1 162 ? -15.758 -6.043 15.115 1.00 95.69 162 PRO A C 1
ATOM 1206 O O . PRO A 1 162 ? -15.653 -5.619 13.964 1.00 95.69 162 PRO A O 1
ATOM 1209 N N . ALA A 1 163 ? -16.928 -6.408 15.641 1.00 95.44 163 ALA A N 1
ATOM 1210 C CA . ALA A 1 163 ? -18.185 -6.357 14.894 1.00 95.44 163 ALA A CA 1
ATOM 1211 C C . ALA A 1 163 ? -18.597 -4.924 14.507 1.00 95.44 163 ALA A C 1
ATOM 1213 O O . ALA A 1 163 ? -19.416 -4.746 13.607 1.00 95.44 163 ALA A O 1
ATOM 1214 N N . SER A 1 164 ? -18.040 -3.903 15.164 1.00 97.12 164 SER A N 1
ATOM 1215 C CA . SER A 1 164 ? -18.223 -2.485 14.837 1.00 97.12 164 SER A CA 1
ATOM 1216 C C . SER A 1 164 ? -17.429 -2.036 13.608 1.00 97.12 164 SER A C 1
ATOM 1218 O O . SER A 1 164 ? -17.813 -1.052 12.980 1.00 97.12 164 SER A O 1
ATOM 1220 N N . LEU A 1 165 ? -16.367 -2.751 13.224 1.00 98.00 165 LEU A N 1
ATOM 1221 C CA . LEU A 1 165 ? -15.478 -2.331 12.145 1.00 98.00 165 LEU A CA 1
ATOM 1222 C C . LEU A 1 165 ? -16.201 -2.352 10.794 1.00 98.00 165 LEU A C 1
ATOM 1224 O O . LEU A 1 165 ? -16.873 -3.324 10.447 1.00 98.00 165 LEU A O 1
ATOM 1228 N N . ARG A 1 166 ? -16.062 -1.268 10.025 1.00 98.00 166 ARG A N 1
ATOM 1229 C CA . ARG A 1 166 ? -16.674 -1.104 8.694 1.00 98.00 166 ARG A CA 1
ATOM 1230 C C . ARG A 1 166 ? -15.644 -0.822 7.617 1.00 98.00 166 ARG A C 1
ATOM 1232 O O . ARG A 1 166 ? -15.740 -1.362 6.517 1.00 98.00 166 ARG A O 1
ATOM 1239 N N . VAL A 1 167 ? -14.651 0.014 7.918 1.00 98.69 167 VAL A N 1
ATOM 1240 C CA . VAL A 1 167 ? -13.667 0.451 6.923 1.00 98.69 167 VAL A CA 1
ATOM 1241 C C . VAL A 1 167 ? -12.253 0.329 7.467 1.00 98.69 167 VAL A C 1
ATOM 1243 O O . VAL A 1 167 ? -11.951 0.786 8.569 1.00 98.69 167 VAL A O 1
ATOM 1246 N N . VAL A 1 168 ? -11.365 -0.235 6.650 1.00 98.75 168 VAL A N 1
ATOM 1247 C CA . VAL A 1 168 ? -9.923 -0.235 6.892 1.00 98.75 168 VAL A CA 1
ATOM 1248 C C . VAL A 1 168 ? -9.222 0.557 5.797 1.00 98.75 168 VAL A C 1
ATOM 1250 O O . VAL A 1 168 ? -9.251 0.178 4.628 1.00 98.75 168 VAL A O 1
ATOM 1253 N N . VAL A 1 169 ? -8.557 1.644 6.176 1.00 98.75 169 VAL A N 1
ATOM 1254 C CA . VAL A 1 169 ? -7.761 2.486 5.280 1.00 98.75 169 VAL A CA 1
ATOM 1255 C C . VAL A 1 169 ? -6.296 2.069 5.363 1.00 98.75 169 VAL A C 1
ATOM 1257 O O . VAL A 1 169 ? -5.666 2.199 6.411 1.00 98.75 169 VAL A O 1
ATOM 1260 N N . LEU A 1 170 ? -5.727 1.603 4.254 1.00 98.31 170 LEU A N 1
ATOM 1261 C CA . LEU A 1 170 ? -4.318 1.225 4.153 1.00 98.31 170 LEU A CA 1
ATOM 1262 C C . LEU A 1 170 ? -3.497 2.325 3.476 1.00 98.31 170 LEU A C 1
ATOM 1264 O O . LEU A 1 170 ? -3.791 2.760 2.360 1.00 98.31 170 LEU A O 1
ATOM 1268 N N . LEU A 1 171 ? -2.418 2.749 4.134 1.00 95.19 171 LEU A N 1
ATOM 1269 C CA . LEU A 1 171 ? -1.553 3.834 3.670 1.00 95.19 171 LEU A CA 1
ATOM 1270 C C . LEU A 1 171 ? -0.458 3.313 2.740 1.00 95.19 171 LEU A C 1
ATOM 1272 O O . LEU A 1 171 ? 0.709 3.220 3.108 1.00 95.19 171 LEU A O 1
ATOM 1276 N N . SER A 1 172 ? -0.856 2.955 1.528 1.00 93.12 172 SER A N 1
ATOM 1277 C CA . SER A 1 172 ? -0.016 2.794 0.342 1.00 93.12 172 SER A CA 1
ATOM 1278 C C . SER A 1 172 ? -0.907 2.243 -0.760 1.00 93.12 172 SER A C 1
ATOM 1280 O O . SER A 1 172 ? -1.593 1.237 -0.568 1.00 93.12 172 SER A O 1
ATOM 1282 N N . ASN A 1 173 ? -0.854 2.876 -1.927 1.00 93.62 173 ASN A N 1
ATOM 1283 C CA . ASN A 1 173 ? -1.568 2.437 -3.114 1.00 93.62 173 ASN A CA 1
ATOM 1284 C C . ASN A 1 173 ? -0.619 1.882 -4.184 1.00 93.62 173 ASN A C 1
ATOM 1286 O O . ASN A 1 173 ? -0.960 1.892 -5.366 1.00 93.62 173 ASN A O 1
ATOM 1290 N N . ASP A 1 174 ? 0.577 1.438 -3.791 1.00 92.00 174 ASP A N 1
ATOM 1291 C CA . ASP A 1 174 ? 1.452 0.648 -4.656 1.00 92.00 174 ASP A CA 1
ATOM 1292 C C . ASP A 1 174 ? 0.755 -0.668 -5.037 1.00 92.00 174 ASP A C 1
ATOM 1294 O O . ASP A 1 174 ? 0.216 -1.350 -4.167 1.00 92.00 174 ASP A O 1
ATOM 1298 N N . ASP A 1 175 ? 0.741 -1.013 -6.327 1.00 91.06 175 ASP A N 1
ATOM 1299 C CA . ASP A 1 175 ? -0.052 -2.147 -6.825 1.00 91.06 175 ASP A CA 1
ATOM 1300 C C . ASP A 1 175 ? 0.397 -3.474 -6.194 1.00 91.06 175 ASP A C 1
ATOM 1302 O O . ASP A 1 175 ? -0.436 -4.275 -5.776 1.00 91.06 175 ASP A O 1
ATOM 1306 N N . GLY A 1 176 ? 1.713 -3.679 -6.057 1.00 91.44 176 GLY A N 1
ATOM 1307 C CA . GLY A 1 176 ? 2.257 -4.889 -5.444 1.00 91.44 176 GLY A CA 1
ATOM 1308 C C . GLY A 1 176 ? 1.896 -4.977 -3.965 1.00 91.44 176 GLY A C 1
ATOM 1309 O O . GLY A 1 176 ? 1.543 -6.045 -3.468 1.00 91.44 176 GLY A O 1
ATOM 1310 N N . TYR A 1 177 ? 1.928 -3.848 -3.256 1.00 94.00 177 TYR A N 1
ATOM 1311 C CA . TYR A 1 177 ? 1.497 -3.799 -1.862 1.00 94.00 177 TYR A CA 1
ATOM 1312 C C . TYR A 1 177 ? -0.003 -4.072 -1.690 1.00 94.00 177 TYR A C 1
ATOM 1314 O O . TYR A 1 177 ? -0.384 -4.799 -0.770 1.00 94.00 177 TYR A O 1
ATOM 1322 N N . ILE A 1 178 ? -0.845 -3.538 -2.582 1.00 96.62 178 ILE A N 1
ATOM 1323 C CA . ILE A 1 178 ? -2.286 -3.828 -2.616 1.00 96.62 178 ILE A CA 1
ATOM 1324 C C . ILE A 1 178 ? -2.512 -5.331 -2.804 1.00 96.62 178 ILE A C 1
ATOM 1326 O O . ILE A 1 178 ? -3.268 -5.933 -2.044 1.00 96.62 178 ILE A O 1
ATOM 1330 N N . ASP A 1 179 ? -1.846 -5.946 -3.785 1.00 95.38 179 ASP A N 1
ATOM 1331 C CA . ASP A 1 179 ? -1.942 -7.384 -4.054 1.00 95.38 179 ASP A CA 1
ATOM 1332 C C . ASP A 1 179 ? -1.506 -8.231 -2.848 1.00 95.38 179 ASP A C 1
ATOM 1334 O O . ASP A 1 179 ? -2.201 -9.179 -2.471 1.00 95.38 179 ASP A O 1
ATOM 1338 N N . ALA A 1 180 ? -0.395 -7.868 -2.201 1.00 94.75 180 ALA A N 1
ATOM 1339 C CA . ALA A 1 180 ? 0.107 -8.569 -1.022 1.00 94.75 180 ALA A CA 1
ATOM 1340 C C . ALA A 1 180 ? -0.868 -8.482 0.166 1.00 94.75 180 ALA A C 1
ATOM 1342 O O . ALA A 1 180 ? -1.149 -9.497 0.812 1.00 94.75 180 ALA A O 1
ATOM 1343 N N . CYS A 1 181 ? -1.422 -7.293 0.432 1.00 97.75 181 CYS A N 1
ATOM 1344 C CA . CYS A 1 181 ? -2.414 -7.097 1.489 1.00 97.75 181 CYS A CA 1
ATOM 1345 C C . CYS A 1 181 ? -3.706 -7.857 1.185 1.00 97.75 181 CYS A C 1
ATOM 1347 O O . CYS A 1 181 ? -4.170 -8.614 2.034 1.00 97.75 181 CYS A O 1
ATOM 1349 N N . PHE A 1 182 ? -4.234 -7.744 -0.037 1.00 97.94 182 PHE A N 1
ATOM 1350 C CA . PHE A 1 182 ? -5.417 -8.489 -0.466 1.00 97.94 182 PHE A CA 1
ATOM 1351 C C . PHE A 1 182 ? -5.229 -9.999 -0.287 1.00 97.94 182 PHE A C 1
ATOM 1353 O O . PHE A 1 182 ? -6.093 -10.665 0.282 1.00 97.94 182 PHE A O 1
ATOM 1360 N N . GLY A 1 183 ? -4.085 -10.544 -0.710 1.00 96.44 183 GLY A N 1
ATOM 1361 C CA . GLY A 1 183 ? -3.773 -11.962 -0.541 1.00 96.44 183 GLY A CA 1
ATOM 1362 C C . GLY A 1 183 ? -3.731 -12.397 0.927 1.00 96.44 183 GLY A C 1
ATOM 1363 O O . GLY A 1 183 ? -4.237 -13.468 1.261 1.00 96.44 183 GLY A O 1
ATOM 1364 N N . ALA A 1 184 ? -3.162 -11.574 1.813 1.00 96.62 184 ALA A N 1
ATOM 1365 C CA . ALA A 1 184 ? -3.139 -11.847 3.249 1.00 96.62 184 ALA A CA 1
ATOM 1366 C C . ALA A 1 184 ? -4.543 -11.789 3.872 1.00 96.62 184 ALA A C 1
ATOM 1368 O O . ALA A 1 184 ? -4.937 -12.726 4.564 1.00 96.62 184 ALA A O 1
ATOM 1369 N N . ILE A 1 185 ? -5.322 -10.747 3.573 1.00 97.56 185 ILE A N 1
ATOM 1370 C CA . ILE A 1 185 ? -6.684 -10.591 4.096 1.00 97.56 185 ILE A CA 1
ATOM 1371 C C . ILE A 1 185 ? -7.603 -11.696 3.582 1.00 97.56 185 ILE A C 1
ATOM 1373 O O . ILE A 1 185 ? -8.306 -12.305 4.378 1.00 97.56 185 ILE A O 1
ATOM 1377 N N . ARG A 1 186 ? -7.548 -12.047 2.293 1.00 97.12 186 ARG A N 1
ATOM 1378 C CA . ARG A 1 186 ? -8.371 -13.123 1.721 1.00 97.12 186 ARG A CA 1
ATOM 1379 C C . ARG A 1 186 ? -8.082 -14.491 2.344 1.00 97.12 186 ARG A C 1
ATOM 1381 O O . ARG A 1 186 ? -8.987 -15.312 2.432 1.00 97.12 186 ARG A O 1
ATOM 1388 N N . ARG A 1 187 ? -6.852 -14.749 2.808 1.00 95.50 187 ARG A N 1
ATOM 1389 C CA . ARG A 1 187 ? -6.536 -15.971 3.573 1.00 95.50 187 ARG A CA 1
ATOM 1390 C C . ARG A 1 187 ? -7.233 -16.004 4.933 1.00 95.50 187 ARG A C 1
ATOM 1392 O O . ARG A 1 187 ? -7.645 -17.071 5.368 1.00 95.50 187 ARG A O 1
ATOM 1399 N N . LEU A 1 188 ? -7.352 -14.855 5.596 1.00 94.75 188 LEU A N 1
ATOM 1400 C CA . LEU A 1 188 ? -8.035 -14.732 6.889 1.00 94.75 188 LEU A CA 1
ATOM 1401 C C . LEU A 1 188 ? -9.557 -14.685 6.727 1.00 94.75 188 LEU A C 1
ATOM 1403 O O . LEU A 1 188 ? -10.287 -15.176 7.581 1.00 94.75 188 LEU A O 1
ATOM 1407 N N . ARG A 1 189 ? -10.025 -14.095 5.625 1.00 94.56 189 ARG A N 1
ATOM 1408 C CA . ARG A 1 189 ? -11.431 -13.850 5.301 1.00 94.56 189 ARG A CA 1
ATOM 1409 C C . ARG A 1 189 ? -11.718 -14.301 3.861 1.00 94.56 189 ARG A C 1
ATOM 1411 O O . ARG A 1 189 ? -11.703 -13.476 2.944 1.00 94.56 189 ARG A O 1
ATOM 1418 N N . PRO A 1 190 ? -11.984 -15.600 3.627 1.00 96.25 190 PRO A N 1
ATOM 1419 C CA . PRO A 1 190 ? -12.144 -16.155 2.275 1.00 96.25 190 PRO A CA 1
ATOM 1420 C C . PRO A 1 190 ? -13.260 -15.521 1.434 1.00 96.25 190 PRO A C 1
ATOM 1422 O O . PRO A 1 190 ? -13.195 -15.552 0.204 1.00 96.25 190 PRO A O 1
ATOM 1425 N N . SER A 1 191 ? -14.261 -14.915 2.081 1.00 95.69 191 SER A N 1
ATOM 1426 C CA . SER A 1 191 ? -15.349 -14.171 1.436 1.00 95.69 191 SER A CA 1
ATOM 1427 C C . SER A 1 191 ? -14.906 -12.842 0.814 1.00 95.69 191 SER A C 1
ATOM 1429 O O . SER A 1 191 ? -15.642 -12.302 -0.007 1.00 95.69 191 SER A O 1
ATOM 1431 N N . THR A 1 192 ? -13.720 -12.322 1.153 1.00 97.38 192 THR A N 1
ATOM 1432 C CA . THR A 1 192 ? -13.220 -11.038 0.643 1.00 97.38 192 THR A CA 1
ATOM 1433 C C . THR A 1 192 ? -12.963 -11.092 -0.869 1.00 97.38 192 THR A C 1
ATOM 1435 O O . THR A 1 192 ? -12.211 -11.938 -1.374 1.00 97.38 192 THR A O 1
ATOM 1438 N N . ARG A 1 193 ? -13.548 -10.148 -1.614 1.00 97.19 193 ARG A N 1
ATOM 1439 C CA . ARG A 1 193 ? -13.432 -10.008 -3.076 1.00 97.19 193 ARG A CA 1
ATOM 1440 C C . ARG A 1 193 ? -12.898 -8.632 -3.450 1.00 97.19 193 ARG A C 1
ATOM 1442 O O . ARG A 1 193 ? -13.074 -7.669 -2.711 1.00 97.19 193 ARG A O 1
ATOM 1449 N N . ARG A 1 194 ? -12.247 -8.537 -4.612 1.00 97.75 194 ARG A N 1
ATOM 1450 C CA . ARG A 1 194 ? -11.873 -7.237 -5.180 1.00 97.75 194 ARG A CA 1
ATOM 1451 C C . ARG A 1 194 ? -13.132 -6.466 -5.564 1.00 97.75 194 ARG A C 1
ATOM 1453 O O . ARG A 1 194 ? -13.999 -7.028 -6.224 1.00 97.75 194 ARG A O 1
ATOM 1460 N N . ILE A 1 195 ? -13.186 -5.203 -5.155 1.00 97.25 195 ILE A N 1
ATOM 1461 C CA . ILE A 1 195 ? -14.206 -4.235 -5.573 1.00 97.25 195 ILE A CA 1
ATOM 1462 C C . ILE A 1 195 ? -13.673 -3.479 -6.795 1.00 97.25 195 ILE A C 1
ATOM 1464 O O . ILE A 1 195 ? -14.362 -3.352 -7.800 1.00 97.25 195 ILE A O 1
ATOM 1468 N N . ASN A 1 196 ? -12.417 -3.024 -6.728 1.00 97.06 196 ASN A N 1
ATOM 1469 C CA . ASN A 1 196 ? -11.691 -2.393 -7.830 1.00 97.06 196 ASN A CA 1
ATOM 1470 C C . ASN A 1 196 ? -10.162 -2.494 -7.612 1.00 97.06 196 ASN A C 1
ATOM 1472 O O . ASN A 1 196 ? -9.686 -3.295 -6.802 1.00 97.06 196 ASN A O 1
ATOM 1476 N N . ASP A 1 197 ? -9.382 -1.690 -8.339 1.00 94.00 197 ASP A N 1
ATOM 1477 C CA . ASP A 1 197 ? -7.913 -1.708 -8.298 1.00 94.00 197 ASP A CA 1
ATOM 1478 C C . ASP A 1 197 ? -7.312 -1.321 -6.938 1.00 94.00 197 ASP A C 1
ATOM 1480 O O . ASP A 1 197 ? -6.187 -1.716 -6.636 1.00 94.00 197 ASP A O 1
ATOM 1484 N N . VAL A 1 198 ? -8.032 -0.559 -6.108 1.00 98.25 198 VAL A N 1
ATOM 1485 C CA . VAL A 1 198 ? -7.536 -0.050 -4.815 1.00 98.25 198 VAL A CA 1
ATOM 1486 C C . VAL A 1 198 ? -8.375 -0.492 -3.622 1.00 98.25 198 VAL A C 1
ATOM 1488 O O . VAL A 1 198 ? -8.052 -0.129 -2.493 1.00 98.25 198 VAL A O 1
ATOM 1491 N N . ALA A 1 199 ? -9.433 -1.269 -3.843 1.00 98.62 199 ALA A N 1
ATOM 1492 C CA . ALA A 1 199 ? -10.333 -1.688 -2.782 1.00 98.62 199 ALA A CA 1
ATOM 1493 C C . ALA A 1 199 ? -10.804 -3.136 -2.930 1.00 98.62 199 ALA A C 1
ATOM 1495 O O . ALA A 1 199 ? -10.974 -3.673 -4.030 1.00 98.62 199 ALA A O 1
ATOM 1496 N N . TYR A 1 200 ? -11.042 -3.763 -1.788 1.00 98.75 200 TYR A N 1
ATOM 1497 C CA . TYR A 1 200 ? -11.586 -5.108 -1.661 1.00 98.75 200 TYR A CA 1
ATOM 1498 C C . TYR A 1 200 ? -12.370 -5.218 -0.358 1.00 98.75 200 TYR A C 1
ATOM 1500 O O . TYR A 1 200 ? -12.157 -4.444 0.566 1.00 98.75 200 TYR A O 1
ATOM 1508 N N . GLY A 1 201 ? -13.277 -6.177 -0.263 1.00 97.88 201 GLY A N 1
ATOM 1509 C CA . GLY A 1 201 ? -14.113 -6.310 0.919 1.00 97.88 201 GLY A CA 1
ATOM 1510 C C . GLY A 1 201 ? -15.053 -7.494 0.863 1.00 97.88 201 GLY A C 1
ATOM 1511 O O . GLY A 1 201 ? -15.037 -8.287 -0.081 1.00 97.88 201 GLY A O 1
ATOM 1512 N N . ASP A 1 202 ? -15.846 -7.599 1.913 1.00 95.56 202 ASP A N 1
ATOM 1513 C CA . ASP A 1 202 ? -17.034 -8.438 2.004 1.00 95.56 202 ASP A CA 1
ATOM 1514 C C . ASP A 1 202 ? -18.234 -7.551 2.394 1.00 95.56 202 ASP A C 1
ATOM 1516 O O . ASP A 1 202 ? -18.135 -6.325 2.362 1.00 95.56 202 ASP A O 1
ATOM 1520 N N . GLU A 1 203 ? -19.371 -8.148 2.746 1.00 92.69 203 GLU A N 1
ATOM 1521 C CA . GLU A 1 203 ? -20.582 -7.408 3.143 1.00 92.69 203 GLU A CA 1
ATOM 1522 C C . GLU A 1 203 ? -20.410 -6.601 4.443 1.00 92.69 203 GLU A C 1
ATOM 1524 O O . GLU A 1 203 ? -21.226 -5.735 4.747 1.00 92.69 203 GLU A O 1
ATOM 1529 N N . THR A 1 204 ? -19.359 -6.876 5.219 1.00 94.06 204 THR A N 1
ATOM 1530 C CA . THR A 1 204 ? -19.145 -6.297 6.551 1.00 94.06 204 THR A CA 1
ATOM 1531 C C . THR A 1 204 ? -18.030 -5.259 6.583 1.00 94.06 204 THR A C 1
ATOM 1533 O O . THR A 1 204 ? -18.159 -4.246 7.269 1.00 94.06 204 THR A O 1
ATOM 1536 N N . ILE A 1 205 ? -16.930 -5.497 5.858 1.00 97.50 205 ILE A N 1
ATOM 1537 C CA . ILE A 1 205 ? -15.723 -4.670 5.927 1.00 97.50 205 ILE A CA 1
ATOM 1538 C C . ILE A 1 205 ? -15.229 -4.333 4.522 1.00 97.50 205 ILE A C 1
ATOM 1540 O O . ILE A 1 205 ? -14.954 -5.218 3.708 1.00 97.50 205 ILE A O 1
ATOM 1544 N N . THR A 1 206 ? -15.010 -3.040 4.285 1.00 98.62 206 THR A N 1
ATOM 1545 C CA . THR A 1 206 ? -14.325 -2.522 3.098 1.00 98.62 206 THR A CA 1
ATOM 1546 C C . THR A 1 206 ? -12.890 -2.133 3.433 1.00 98.62 206 THR A C 1
ATOM 1548 O O . THR A 1 206 ? -12.628 -1.317 4.314 1.00 98.62 206 THR A O 1
ATOM 1551 N N . TRP A 1 207 ? -11.942 -2.689 2.692 1.00 98.69 207 TRP A N 1
ATOM 1552 C CA . TRP A 1 207 ? -10.527 -2.354 2.747 1.00 98.69 207 TRP A CA 1
ATOM 1553 C C . TRP A 1 207 ? -10.210 -1.447 1.567 1.00 98.69 207 TRP A C 1
ATOM 1555 O O . TRP A 1 207 ? -10.450 -1.810 0.414 1.00 98.69 207 TRP A O 1
ATOM 1565 N N . VAL A 1 208 ? -9.663 -0.270 1.843 1.00 98.69 208 VAL A N 1
ATOM 1566 C CA . VAL A 1 208 ? -9.381 0.743 0.829 1.00 98.69 208 VAL A CA 1
ATOM 1567 C C . VAL A 1 208 ? -7.946 1.229 0.949 1.00 98.69 208 VAL A C 1
ATOM 1569 O O . VAL A 1 208 ? -7.463 1.567 2.028 1.00 98.69 208 VAL A O 1
ATOM 1572 N N . HIS A 1 209 ? -7.242 1.262 -0.175 1.00 98.44 209 HIS A N 1
ATOM 1573 C CA . HIS A 1 209 ? -5.868 1.731 -0.256 1.00 98.44 209 HIS A CA 1
ATOM 1574 C C . HIS A 1 209 ? -5.812 3.174 -0.748 1.00 98.44 209 HIS A C 1
ATOM 1576 O O . HIS A 1 209 ? -6.346 3.510 -1.806 1.00 98.44 209 HIS A O 1
ATOM 1582 N N . ILE A 1 210 ? -5.084 4.018 -0.019 1.00 96.94 210 ILE A N 1
ATOM 1583 C CA . ILE A 1 210 ? -4.810 5.401 -0.420 1.00 96.94 210 ILE A CA 1
ATOM 1584 C C . ILE A 1 210 ? -3.321 5.639 -0.624 1.00 96.94 210 ILE A C 1
ATOM 1586 O O . ILE A 1 210 ? -2.473 4.835 -0.234 1.00 96.94 210 ILE A O 1
ATOM 1590 N N . VAL A 1 211 ? -2.990 6.760 -1.264 1.00 93.25 211 VAL A N 1
ATOM 1591 C CA . VAL A 1 211 ? -1.599 7.200 -1.385 1.00 93.25 211 VAL A CA 1
ATOM 1592 C C . VAL A 1 211 ? -0.969 7.350 0.005 1.00 93.25 211 VAL A C 1
ATOM 1594 O O . VAL A 1 211 ? -1.606 7.810 0.952 1.00 93.25 211 VAL A O 1
ATOM 1597 N N . HIS A 1 212 ? 0.298 6.965 0.139 1.00 88.38 212 HIS A N 1
ATOM 1598 C CA . HIS A 1 212 ? 1.020 7.161 1.391 1.00 88.38 212 HIS A CA 1
ATOM 1599 C C . HIS A 1 212 ? 1.237 8.665 1.644 1.00 88.38 212 HIS A C 1
ATOM 1601 O O . HIS A 1 212 ? 1.754 9.374 0.781 1.00 88.38 212 HIS A O 1
ATOM 1607 N N . VAL A 1 213 ? 0.877 9.146 2.838 1.00 85.38 213 VAL A N 1
ATOM 1608 C CA . VAL A 1 213 ? 0.871 10.586 3.172 1.00 85.38 213 VAL A CA 1
ATOM 1609 C C . VAL A 1 213 ? 2.236 11.156 3.592 1.00 85.38 213 VAL A C 1
ATOM 1611 O O . VAL A 1 213 ? 2.432 12.367 3.599 1.00 85.38 213 VAL A O 1
ATOM 1614 N N . GLY A 1 214 ? 3.203 10.289 3.907 1.00 75.75 214 GLY A N 1
ATOM 1615 C CA . GLY A 1 214 ? 4.592 10.653 4.228 1.00 75.75 214 GLY A CA 1
ATOM 1616 C C . GLY A 1 214 ? 5.639 10.128 3.231 1.00 75.75 214 GLY A C 1
ATOM 1617 O O . GLY A 1 214 ? 5.315 9.454 2.250 1.00 75.75 214 GLY A O 1
ATOM 1618 N N . GLY A 1 215 ? 6.921 10.398 3.502 1.00 69.81 215 GLY A N 1
ATOM 1619 C CA . GLY A 1 215 ? 8.055 9.818 2.763 1.00 69.81 215 GLY A CA 1
ATOM 1620 C C . GLY A 1 215 ? 8.009 10.035 1.234 1.00 69.81 215 GLY A C 1
ATOM 1621 O O . GLY A 1 215 ? 7.588 11.102 0.785 1.00 69.81 215 GLY A O 1
ATOM 1622 N N . PRO A 1 216 ? 8.408 9.036 0.416 1.00 60.12 216 PRO A N 1
ATOM 1623 C CA . PRO A 1 216 ? 8.370 9.119 -1.052 1.00 60.12 216 PRO A CA 1
ATOM 1624 C C . PRO A 1 216 ? 6.973 9.360 -1.651 1.00 60.12 216 PRO A C 1
ATOM 1626 O O . PRO A 1 216 ? 6.864 9.856 -2.772 1.00 60.12 216 PRO A O 1
ATOM 1629 N N . GLY A 1 217 ? 5.902 9.051 -0.907 1.00 58.59 217 GLY A N 1
ATOM 1630 C CA . GLY A 1 217 ? 4.514 9.288 -1.320 1.00 58.59 217 GLY A CA 1
ATOM 1631 C C . GLY A 1 217 ? 4.153 10.771 -1.474 1.00 58.59 217 GLY A C 1
ATOM 1632 O O . GLY A 1 217 ? 3.222 11.096 -2.211 1.00 58.59 217 GLY A O 1
ATOM 1633 N N . LYS A 1 218 ? 4.946 11.686 -0.890 1.00 65.12 218 LYS A N 1
ATOM 1634 C CA . LYS A 1 218 ? 4.796 13.143 -1.065 1.00 65.12 218 LYS A CA 1
ATOM 1635 C C . LYS A 1 218 ? 4.792 13.580 -2.532 1.00 65.12 218 LYS A C 1
ATOM 1637 O O . LYS A 1 218 ? 4.106 14.532 -2.878 1.00 65.12 218 LYS A O 1
ATOM 1642 N N . ASN A 1 219 ? 5.492 12.859 -3.407 1.00 73.81 219 ASN A N 1
ATOM 1643 C CA . ASN A 1 219 ? 5.540 13.187 -4.835 1.00 73.81 219 ASN A CA 1
ATOM 1644 C C . ASN A 1 219 ? 4.228 12.867 -5.573 1.00 73.81 219 ASN A C 1
ATOM 1646 O O . ASN A 1 219 ? 4.039 13.280 -6.712 1.00 73.81 219 ASN A O 1
ATOM 1650 N N . HIS A 1 220 ? 3.334 12.101 -4.947 1.00 85.00 220 HIS A N 1
ATOM 1651 C CA . HIS A 1 220 ? 2.088 11.619 -5.540 1.00 85.00 220 HIS A CA 1
ATOM 1652 C C . HIS A 1 220 ? 0.844 12.154 -4.831 1.00 85.00 220 HIS A C 1
ATOM 1654 O O . HIS A 1 220 ? -0.242 12.135 -5.410 1.00 85.00 220 HIS A O 1
ATOM 1660 N N . ILE A 1 221 ? 0.997 12.654 -3.602 1.00 89.69 221 ILE A N 1
ATOM 1661 C CA . ILE A 1 221 ? -0.117 13.123 -2.781 1.00 89.69 221 ILE A CA 1
ATOM 1662 C C . ILE A 1 221 ? -0.821 14.345 -3.383 1.00 89.69 221 ILE A C 1
ATOM 1664 O O . ILE A 1 221 ? -2.041 14.430 -3.311 1.00 89.69 221 ILE A O 1
ATOM 1668 N N . ALA A 1 222 ? -0.079 15.249 -4.035 1.00 90.44 222 ALA A N 1
ATOM 1669 C CA . ALA A 1 222 ? -0.652 16.433 -4.674 1.00 90.44 222 ALA A CA 1
ATOM 1670 C C . ALA A 1 222 ? -1.617 16.046 -5.805 1.00 90.44 222 ALA A C 1
ATOM 1672 O O . ALA A 1 222 ? -2.775 16.451 -5.779 1.00 90.44 222 ALA A O 1
ATOM 1673 N N . SER A 1 223 ? -1.185 15.182 -6.730 1.00 90.81 223 SER A N 1
ATOM 1674 C CA . SER A 1 223 ? -2.046 14.672 -7.806 1.00 90.81 223 SER A CA 1
ATOM 1675 C C . SER A 1 223 ? -3.204 13.825 -7.273 1.00 90.81 223 SER A C 1
ATOM 1677 O O . SER A 1 223 ? -4.307 13.891 -7.805 1.00 90.81 223 SER A O 1
ATOM 1679 N N . TRP A 1 224 ? -2.992 13.055 -6.197 1.00 94.38 224 TRP A N 1
ATOM 1680 C CA . TRP A 1 224 ? -4.076 12.316 -5.543 1.00 94.38 224 TRP A CA 1
ATOM 1681 C C . TRP A 1 224 ? -5.143 13.275 -4.989 1.00 94.38 224 TRP A C 1
ATOM 1683 O O . TRP A 1 224 ? -6.323 13.105 -5.291 1.00 94.38 224 TRP A O 1
ATOM 1693 N N . PHE A 1 225 ? -4.738 14.326 -4.262 1.00 94.50 225 PHE A N 1
ATOM 1694 C CA . PHE A 1 225 ? -5.648 15.358 -3.749 1.00 94.50 225 PHE A CA 1
ATOM 1695 C C . PHE A 1 225 ? -6.368 16.115 -4.861 1.00 94.50 225 PHE A C 1
ATOM 1697 O O . PHE A 1 225 ? -7.576 16.308 -4.763 1.00 94.50 225 PHE A O 1
ATOM 1704 N N . ALA A 1 226 ? -5.651 16.505 -5.914 1.00 91.94 226 ALA A N 1
ATOM 1705 C CA . ALA A 1 226 ? -6.231 17.208 -7.052 1.00 91.94 226 ALA A CA 1
ATOM 1706 C C . ALA A 1 226 ? -7.206 16.330 -7.855 1.00 91.94 226 ALA A C 1
ATOM 1708 O O . ALA A 1 226 ? -8.077 16.845 -8.542 1.00 91.94 226 ALA A O 1
ATOM 1709 N N . GLY A 1 227 ? -7.123 14.997 -7.740 1.00 91.06 227 GLY A N 1
ATOM 1710 C CA . GLY A 1 227 ? -7.894 14.106 -8.608 1.00 91.06 227 GLY A CA 1
ATOM 1711 C C . GLY A 1 227 ? -7.281 13.949 -9.997 1.00 91.06 227 GLY A C 1
ATOM 1712 O O . GLY A 1 227 ? -7.979 13.572 -10.928 1.00 91.06 227 GLY A O 1
ATOM 1713 N N . GLU A 1 228 ? -5.977 14.172 -10.139 1.00 87.44 228 GLU A N 1
ATOM 1714 C CA . GLU A 1 228 ? -5.306 14.213 -11.434 1.00 87.44 228 GLU A CA 1
ATOM 1715 C C . GLU A 1 228 ? -4.536 12.930 -11.762 1.00 87.44 228 GLU A C 1
ATOM 1717 O O . GLU A 1 228 ? -3.857 12.314 -10.925 1.00 87.44 228 GLU A O 1
ATOM 1722 N N . GLY A 1 229 ? -4.604 12.551 -13.039 1.00 89.94 229 GLY A N 1
ATOM 1723 C CA . GLY A 1 229 ? -3.862 11.433 -13.604 1.00 89.94 229 GLY A CA 1
ATOM 1724 C C . GLY A 1 229 ? -4.102 10.114 -12.867 1.00 89.94 229 GLY A C 1
ATOM 1725 O O . GLY A 1 229 ? -5.176 9.832 -12.336 1.00 89.94 229 GLY A O 1
ATOM 1726 N N . ARG A 1 230 ? -3.062 9.274 -12.815 1.00 87.50 230 ARG A N 1
ATOM 1727 C CA . ARG A 1 230 ? -3.157 7.930 -12.221 1.00 87.50 230 ARG A CA 1
ATOM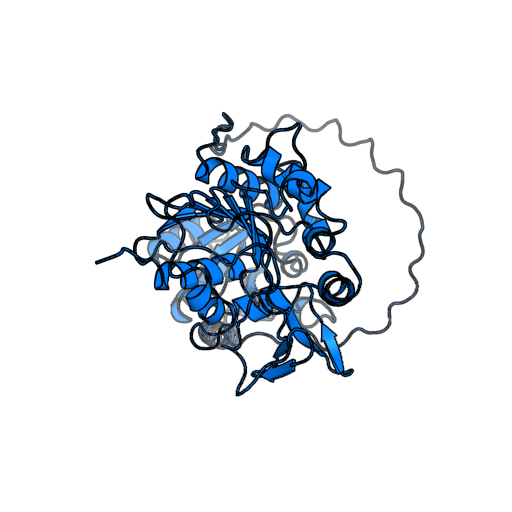 1728 C C . ARG A 1 230 ? -3.531 7.957 -10.738 1.00 87.50 230 ARG A C 1
ATOM 1730 O O . ARG A 1 230 ? -4.252 7.080 -10.271 1.00 87.50 230 ARG A O 1
ATOM 1737 N N . GLN A 1 231 ? -3.001 8.919 -9.990 1.00 93.12 231 GLN A N 1
ATOM 1738 C CA . GLN A 1 231 ? -3.246 9.012 -8.552 1.00 93.12 231 GLN A CA 1
ATOM 1739 C C . GLN A 1 231 ? -4.658 9.526 -8.271 1.00 93.12 231 GLN A C 1
ATOM 1741 O O . GLN A 1 231 ? -5.331 8.988 -7.396 1.00 93.12 231 GLN A O 1
ATOM 1746 N N . GLY A 1 232 ? -5.140 10.474 -9.074 1.00 94.06 232 GLY A N 1
ATOM 1747 C CA . GLY A 1 232 ? -6.527 10.912 -9.066 1.00 94.06 232 GLY A CA 1
ATOM 1748 C C . GLY A 1 232 ? -7.523 9.795 -9.339 1.00 94.06 232 GLY A C 1
ATOM 1749 O O . GLY A 1 232 ? -8.442 9.594 -8.550 1.00 94.06 232 GLY A O 1
ATOM 1750 N N . GLY A 1 233 ? -7.285 8.993 -10.381 1.00 94.19 233 GLY A N 1
ATOM 1751 C CA . GLY A 1 233 ? -8.124 7.826 -10.674 1.00 94.19 233 GLY A CA 1
ATOM 1752 C C . GLY A 1 233 ? -8.199 6.839 -9.503 1.00 94.19 233 GLY A C 1
ATOM 1753 O O . GLY A 1 233 ? -9.270 6.333 -9.179 1.00 94.19 233 GLY A O 1
ATOM 1754 N N . LYS A 1 234 ? -7.085 6.632 -8.785 1.00 96.31 234 LYS A N 1
ATOM 1755 C CA . LYS A 1 234 ? -7.069 5.826 -7.553 1.00 96.31 234 LYS A CA 1
ATOM 1756 C C . LYS A 1 234 ? -7.870 6.460 -6.409 1.00 96.31 234 LYS A C 1
ATOM 1758 O O . LYS A 1 234 ? -8.468 5.724 -5.633 1.00 96.31 234 LYS A O 1
ATOM 1763 N N . ARG A 1 235 ? -7.909 7.794 -6.288 1.00 96.56 235 ARG A N 1
ATOM 1764 C CA . ARG A 1 235 ? -8.791 8.479 -5.322 1.00 96.56 235 ARG A CA 1
ATOM 1765 C C . ARG A 1 235 ? -10.261 8.229 -5.650 1.00 96.56 235 ARG A C 1
ATOM 1767 O O . ARG A 1 235 ? -11.002 7.830 -4.761 1.00 96.56 235 ARG A O 1
ATOM 1774 N N . VAL A 1 236 ? -10.656 8.419 -6.907 1.00 95.50 236 VAL A N 1
ATOM 1775 C CA . VAL A 1 236 ? -12.043 8.202 -7.352 1.00 95.50 236 VAL A CA 1
ATOM 1776 C C . VAL A 1 236 ? -12.465 6.752 -7.109 1.00 95.50 236 VAL A C 1
ATOM 1778 O O . VAL A 1 236 ? -13.500 6.507 -6.499 1.00 95.50 236 VAL A O 1
ATOM 1781 N N . ALA A 1 237 ? -11.619 5.781 -7.463 1.00 96.50 237 ALA A N 1
ATOM 1782 C CA . ALA A 1 237 ? -11.886 4.368 -7.190 1.00 96.50 237 ALA A CA 1
ATOM 1783 C C . ALA A 1 237 ? -12.042 4.066 -5.684 1.00 96.50 237 ALA A C 1
ATOM 1785 O O . ALA A 1 237 ? -12.905 3.276 -5.296 1.00 96.50 237 ALA A O 1
ATOM 1786 N N . ALA A 1 238 ? -11.251 4.713 -4.823 1.00 97.94 238 ALA A N 1
ATOM 1787 C CA . ALA A 1 238 ? -11.404 4.601 -3.374 1.00 97.94 238 ALA A CA 1
ATOM 1788 C C . ALA A 1 238 ? -12.745 5.185 -2.885 1.00 97.94 238 ALA A C 1
ATOM 1790 O O . ALA A 1 238 ? -13.406 4.562 -2.061 1.00 97.94 238 ALA A O 1
ATOM 1791 N N . GLN A 1 239 ? -13.179 6.333 -3.416 1.00 97.44 239 GLN A N 1
ATOM 1792 C CA . GLN A 1 239 ? -14.475 6.943 -3.082 1.00 97.44 239 GLN A CA 1
ATOM 1793 C C . GLN A 1 239 ? -15.652 6.058 -3.518 1.00 97.44 239 GLN A C 1
ATOM 1795 O O . GLN A 1 239 ? -16.545 5.790 -2.715 1.00 97.44 239 GLN A O 1
ATOM 1800 N N . MET A 1 240 ? -15.603 5.528 -4.746 1.00 95.62 240 MET A N 1
ATOM 1801 C CA . MET A 1 240 ? -16.619 4.607 -5.268 1.00 95.62 240 MET A CA 1
ATOM 1802 C C . MET A 1 240 ? -16.777 3.366 -4.385 1.00 95.62 240 MET A C 1
ATOM 1804 O O . MET A 1 240 ? -17.897 2.963 -4.085 1.00 95.62 240 MET A O 1
ATOM 1808 N N . ALA A 1 241 ? -15.667 2.776 -3.928 1.00 96.50 241 ALA A N 1
ATOM 1809 C CA . ALA A 1 241 ? -15.706 1.600 -3.058 1.00 96.50 241 ALA A CA 1
ATOM 1810 C C . ALA A 1 241 ? -16.350 1.876 -1.690 1.00 96.50 241 ALA A C 1
ATOM 1812 O O . ALA A 1 241 ? -16.875 0.960 -1.069 1.00 96.50 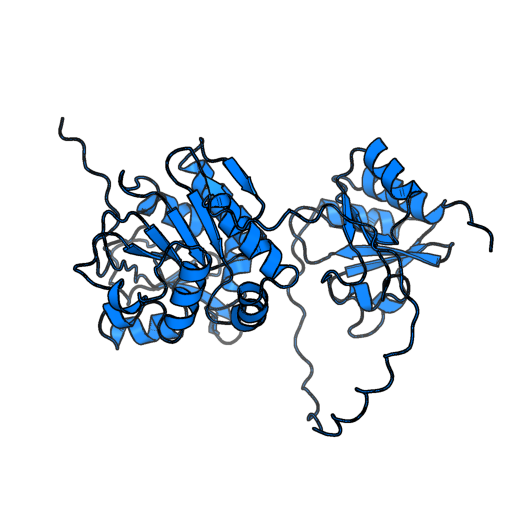241 ALA A O 1
ATOM 1813 N N . LEU A 1 242 ? -16.325 3.127 -1.230 1.00 96.44 242 LEU A N 1
ATOM 1814 C CA . LEU A 1 242 ? -16.925 3.557 0.033 1.00 96.44 242 LEU A CA 1
ATOM 1815 C C . LEU A 1 242 ? -18.375 4.039 -0.129 1.00 96.44 242 LEU A C 1
ATOM 1817 O O . LEU A 1 242 ? -18.922 4.645 0.791 1.00 96.44 242 LEU A O 1
ATOM 1821 N N . GLY A 1 243 ? -18.988 3.835 -1.302 1.00 88.12 243 GLY A N 1
ATOM 1822 C CA . GLY A 1 243 ? -20.342 4.315 -1.592 1.00 88.12 243 GLY A CA 1
ATOM 1823 C C . GLY A 1 243 ? -20.456 5.843 -1.603 1.00 88.12 243 GLY A C 1
ATOM 1824 O O . GLY A 1 243 ? -21.556 6.388 -1.547 1.00 88.12 243 GLY A O 1
ATOM 1825 N N . LYS A 1 244 ? -19.326 6.556 -1.667 1.00 66.94 244 LYS A N 1
ATOM 1826 C CA . LYS A 1 244 ? -19.298 8.006 -1.828 1.00 66.94 244 LYS A CA 1
ATOM 1827 C C . LYS A 1 244 ? -19.409 8.277 -3.319 1.00 66.94 244 LYS A C 1
ATOM 1829 O O . LYS A 1 244 ? -18.399 8.329 -4.020 1.00 66.94 244 LYS A O 1
ATOM 1834 N N . SER A 1 245 ? -20.649 8.387 -3.797 1.00 43.28 245 SER A N 1
ATOM 1835 C CA . SER A 1 245 ? -20.919 8.916 -5.131 1.00 43.28 245 SER A CA 1
ATOM 1836 C C . SER A 1 245 ? -20.297 10.306 -5.198 1.00 43.28 245 SER A C 1
ATOM 1838 O O . SER A 1 245 ? -20.754 11.241 -4.544 1.00 43.28 245 SER A O 1
ATOM 1840 N N . THR A 1 246 ? -19.211 10.450 -5.941 1.00 42.84 246 THR A N 1
ATOM 1841 C CA . THR A 1 246 ? -19.047 11.684 -6.693 1.00 42.84 246 THR A CA 1
ATOM 1842 C C . THR A 1 246 ? -19.937 11.481 -7.907 1.00 42.84 246 THR A C 1
ATOM 1844 O O . THR A 1 246 ? -19.674 10.536 -8.651 1.00 42.84 246 THR A O 1
ATOM 1847 N N . ASP A 1 247 ? -20.955 12.320 -8.113 1.00 34.84 247 ASP A N 1
ATOM 1848 C CA . ASP A 1 247 ? -21.657 12.448 -9.400 1.00 34.84 247 ASP A CA 1
ATOM 1849 C C . ASP A 1 247 ? -20.676 13.002 -10.445 1.00 34.84 247 ASP A C 1
ATOM 1851 O O . ASP A 1 247 ? -20.781 14.113 -10.954 1.00 34.84 247 ASP A O 1
ATOM 1855 N N . VAL A 1 248 ? -19.635 12.228 -10.707 1.00 38.97 248 VAL A N 1
ATOM 1856 C CA . VAL A 1 248 ? -18.707 12.388 -11.798 1.00 38.97 248 VAL A CA 1
ATOM 1857 C C . VAL A 1 248 ? -18.963 11.139 -12.618 1.00 38.97 248 VAL A C 1
ATOM 1859 O O . VAL A 1 248 ? -18.652 10.040 -12.144 1.00 38.97 248 VAL A O 1
ATOM 1862 N N . PRO A 1 249 ? -19.573 11.271 -13.808 1.00 31.91 249 PRO A N 1
ATOM 1863 C CA . PRO A 1 249 ? -19.623 10.172 -14.748 1.00 31.91 249 PRO A CA 1
ATOM 1864 C C . PRO A 1 249 ? -18.213 9.596 -14.835 1.00 31.91 249 PRO A C 1
ATOM 1866 O O . PRO A 1 249 ? -17.248 10.349 -14.999 1.00 31.91 249 PRO A O 1
ATOM 1869 N N . VAL A 1 250 ? -18.070 8.273 -14.729 1.00 38.38 250 VAL A N 1
ATOM 1870 C CA . VAL A 1 250 ? -16.911 7.635 -15.359 1.00 38.38 250 VAL A CA 1
ATOM 1871 C C . VAL A 1 250 ? -16.903 8.210 -16.773 1.00 38.38 250 VAL A C 1
ATOM 1873 O O . VAL A 1 250 ? -17.935 8.071 -17.434 1.00 38.38 250 VAL A O 1
ATOM 1876 N N . PRO A 1 251 ? -15.853 8.921 -17.225 1.00 32.50 251 PRO A N 1
ATOM 1877 C CA . PRO A 1 251 ? -15.857 9.396 -18.587 1.00 32.50 251 PRO A CA 1
ATOM 1878 C C . PRO A 1 251 ? -15.889 8.137 -19.444 1.00 32.50 251 PRO A C 1
ATOM 1880 O O . PRO A 1 251 ? -14.903 7.402 -19.538 1.00 32.50 251 PRO A O 1
ATOM 1883 N N . GLU A 1 252 ? -17.048 7.862 -20.036 1.00 31.95 252 GLU A N 1
ATOM 1884 C CA . GLU A 1 252 ? -17.082 7.202 -21.325 1.00 31.95 252 GLU A CA 1
ATOM 1885 C C . GLU A 1 252 ? -16.082 7.971 -22.196 1.00 31.95 252 GLU A C 1
ATOM 1887 O O . GLU A 1 252 ? -16.046 9.204 -22.104 1.00 31.95 252 GLU A O 1
ATOM 1892 N N . PRO A 1 253 ? -15.211 7.303 -22.966 1.00 32.88 253 PRO A N 1
ATOM 1893 C CA . PRO A 1 253 ? -14.250 7.994 -23.806 1.00 32.88 253 PRO A CA 1
ATOM 1894 C C . PRO A 1 253 ? -15.020 8.775 -24.875 1.00 32.88 253 PRO A C 1
ATOM 1896 O O . PRO A 1 253 ? -15.287 8.276 -25.966 1.00 32.88 253 PRO A O 1
ATOM 1899 N N . GLN A 1 254 ? -15.416 10.002 -24.547 1.00 28.12 254 GLN A N 1
ATOM 1900 C CA . GLN A 1 254 ? -15.998 10.914 -25.502 1.00 28.12 254 GLN A CA 1
ATOM 1901 C C . GLN A 1 254 ? -14.854 11.387 -26.388 1.00 28.12 254 GLN A C 1
ATOM 1903 O O . GLN A 1 254 ? -13.916 12.046 -25.939 1.00 28.12 254 GLN A O 1
ATOM 1908 N N . LEU A 1 255 ? -14.919 10.980 -27.657 1.00 37.97 255 LEU A N 1
ATOM 1909 C CA . LEU A 1 255 ? -14.175 11.609 -28.736 1.00 37.97 255 LEU A CA 1
ATOM 1910 C C . LEU A 1 255 ? -14.594 13.084 -28.793 1.00 37.97 255 LEU A C 1
ATOM 1912 O O . LEU A 1 255 ? -15.544 13.436 -29.493 1.00 37.97 255 LEU A O 1
ATOM 1916 N N . GLU A 1 256 ? -13.907 13.958 -28.065 1.00 33.50 256 GLU A N 1
ATOM 1917 C CA . GLU A 1 256 ? -14.066 15.389 -28.286 1.00 33.50 256 GLU A CA 1
ATOM 1918 C C . GLU A 1 256 ? -13.351 15.786 -29.578 1.00 33.50 256 GLU A C 1
ATOM 1920 O O . GLU A 1 256 ? -12.165 15.525 -29.800 1.00 33.50 256 GLU A O 1
ATOM 1925 N N . LYS A 1 257 ? -14.140 16.384 -30.473 1.00 33.03 257 LYS A N 1
ATOM 1926 C CA . LYS A 1 257 ? -13.706 16.930 -31.753 1.00 33.03 257 LYS A CA 1
ATOM 1927 C C . LYS A 1 257 ? -12.676 18.030 -31.513 1.00 33.03 257 LYS A C 1
ATOM 1929 O O . LYS A 1 257 ? -12.940 19.004 -30.817 1.00 33.03 257 LYS A O 1
ATOM 1934 N N . VAL A 1 258 ? -11.534 17.866 -32.170 1.00 31.98 258 VAL A N 1
ATOM 1935 C CA . VAL A 1 258 ? -10.448 18.838 -32.286 1.00 31.98 258 VAL A CA 1
ATOM 1936 C C . VAL A 1 258 ? -11.002 20.191 -32.739 1.00 31.98 258 VAL A C 1
ATOM 1938 O O . VAL A 1 258 ? -11.476 20.323 -33.868 1.00 31.98 258 VAL A O 1
ATOM 1941 N N . THR A 1 259 ? -10.906 21.201 -31.879 1.00 36.22 259 THR A N 1
ATOM 1942 C CA . THR A 1 259 ? -10.900 22.603 -32.299 1.00 36.22 259 THR A CA 1
ATOM 1943 C C . THR A 1 259 ? -9.458 23.070 -32.507 1.00 36.22 259 THR A C 1
ATOM 1945 O O . THR A 1 259 ? -8.505 22.571 -31.910 1.00 36.22 259 THR A O 1
ATOM 1948 N N . THR A 1 260 ? -9.314 23.961 -33.480 1.00 34.31 260 THR A N 1
ATOM 1949 C CA . THR A 1 260 ? -8.090 24.357 -34.184 1.00 34.31 260 THR A CA 1
ATOM 1950 C C . THR A 1 260 ? -7.039 25.081 -33.328 1.00 34.31 260 THR A C 1
ATOM 1952 O O . THR A 1 260 ? -7.373 25.661 -32.297 1.00 34.31 260 THR A O 1
ATOM 1955 N N . PRO A 1 261 ? -5.765 25.111 -33.771 1.00 32.69 261 PRO A N 1
ATOM 1956 C CA . PRO A 1 261 ? -4.648 25.612 -32.979 1.00 32.69 261 PRO A CA 1
ATOM 1957 C C . PRO A 1 261 ? -4.400 27.116 -33.202 1.00 32.69 261 PRO A C 1
ATOM 1959 O O . PRO A 1 261 ? -3.934 27.499 -34.274 1.00 32.69 261 PRO A O 1
ATOM 1962 N N . SER A 1 262 ? -4.624 27.967 -32.191 1.00 31.33 262 SER A N 1
ATOM 1963 C CA . SER A 1 262 ? -4.037 29.327 -32.185 1.00 31.33 262 SER A CA 1
ATOM 1964 C C . SER A 1 262 ? -3.393 29.805 -30.881 1.00 31.33 262 SER A C 1
ATOM 1966 O O . SER A 1 262 ? -2.673 30.794 -30.932 1.00 31.33 262 SER A O 1
ATOM 1968 N N . ASP A 1 263 ? -3.515 29.114 -29.743 1.00 31.09 263 ASP A N 1
ATOM 1969 C CA . ASP A 1 263 ? -3.184 29.763 -28.453 1.00 31.09 263 ASP A CA 1
ATOM 1970 C C . ASP A 1 263 ? -1.908 29.259 -27.743 1.00 31.09 263 ASP A C 1
ATOM 1972 O O . ASP A 1 263 ? -1.731 29.447 -26.542 1.00 31.09 263 ASP A O 1
ATOM 1976 N N . PHE A 1 264 ? -0.947 28.671 -28.467 1.00 33.06 264 PHE A N 1
ATOM 1977 C CA . PHE A 1 264 ? 0.297 28.136 -27.871 1.00 33.06 264 PHE A CA 1
ATOM 1978 C C . PHE A 1 264 ? 1.544 29.038 -27.961 1.00 33.06 264 PHE A C 1
ATOM 1980 O O . PHE A 1 264 ? 2.668 28.556 -27.816 1.00 33.06 264 PHE A O 1
ATOM 1987 N N . GLN A 1 265 ? 1.388 30.356 -28.111 1.00 33.41 265 GLN A N 1
ATOM 1988 C CA . GLN A 1 265 ? 2.508 31.310 -28.034 1.00 33.41 265 GLN A CA 1
ATOM 1989 C C . GLN A 1 265 ? 2.434 32.229 -26.808 1.00 33.41 265 GLN A C 1
ATOM 1991 O O . GLN A 1 265 ? 2.435 33.444 -26.938 1.00 33.41 265 GLN A O 1
ATOM 1996 N N . ALA A 1 266 ? 2.418 31.665 -25.595 1.00 33.81 266 ALA A N 1
ATOM 1997 C CA . ALA A 1 266 ? 2.760 32.421 -24.382 1.00 33.81 266 ALA A CA 1
ATOM 1998 C C . ALA A 1 266 ? 3.033 31.506 -23.176 1.00 33.81 266 ALA A C 1
ATOM 2000 O O . ALA A 1 266 ? 2.241 31.477 -22.240 1.00 33.81 266 ALA A O 1
ATOM 2001 N N . LYS A 1 267 ? 4.140 30.743 -23.171 1.00 29.52 267 LYS A N 1
ATOM 2002 C CA . LYS A 1 267 ? 4.753 30.220 -21.919 1.00 29.52 267 LYS A CA 1
ATOM 2003 C C . LYS A 1 267 ? 6.160 29.624 -22.081 1.00 29.52 267 LYS A C 1
ATOM 2005 O O . LYS A 1 267 ? 6.565 28.748 -21.326 1.00 29.52 267 LYS A O 1
ATOM 2010 N N . ALA A 1 268 ? 6.941 30.133 -23.033 1.00 29.02 268 ALA A N 1
ATOM 2011 C CA . ALA A 1 268 ? 8.346 29.769 -23.222 1.00 29.02 268 ALA A CA 1
ATOM 2012 C C . ALA A 1 268 ? 9.263 30.957 -22.885 1.00 29.02 268 ALA A C 1
ATOM 2014 O O . ALA A 1 268 ? 9.969 31.457 -23.750 1.00 29.02 268 ALA A O 1
ATOM 2015 N N . ALA A 1 269 ? 9.213 31.468 -21.649 1.00 31.58 269 ALA A N 1
ATOM 2016 C CA . ALA A 1 269 ? 10.101 32.563 -21.242 1.00 31.58 269 ALA A CA 1
ATOM 2017 C C . ALA A 1 269 ? 10.292 32.706 -19.723 1.00 31.58 269 ALA A C 1
ATOM 2019 O O . ALA A 1 269 ? 10.304 33.820 -19.218 1.00 31.58 269 ALA A O 1
ATOM 2020 N N . THR A 1 270 ? 10.457 31.626 -18.952 1.00 31.91 270 THR A N 1
ATOM 2021 C CA . THR A 1 270 ? 11.157 31.727 -17.653 1.00 31.91 270 THR A CA 1
ATOM 2022 C C . THR A 1 270 ? 11.603 30.347 -17.190 1.00 31.91 270 THR A C 1
ATOM 2024 O O . THR A 1 270 ? 10.782 29.584 -16.708 1.00 31.91 270 THR A O 1
ATOM 2027 N N . MET A 1 271 ? 12.884 30.017 -17.374 1.00 28.94 271 MET A N 1
ATOM 2028 C CA . MET A 1 271 ? 13.691 29.110 -16.533 1.00 28.94 271 MET A CA 1
ATOM 2029 C C . MET A 1 271 ? 15.082 29.006 -17.164 1.00 28.94 271 MET A C 1
ATOM 2031 O O . MET A 1 271 ? 15.440 28.025 -17.812 1.00 28.94 271 MET A O 1
ATOM 2035 N N . ALA A 1 272 ? 15.871 30.065 -16.993 1.00 29.59 272 ALA A N 1
ATOM 2036 C CA . ALA A 1 272 ? 17.302 30.026 -17.227 1.00 29.59 272 ALA A CA 1
ATOM 2037 C C . ALA A 1 272 ? 18.026 29.916 -15.877 1.00 29.59 272 ALA A C 1
ATOM 2039 O O . ALA A 1 272 ? 17.815 30.731 -14.986 1.00 29.59 272 ALA A O 1
ATOM 2040 N N . LYS A 1 273 ? 18.931 28.933 -15.818 1.00 31.50 273 LYS A N 1
ATOM 2041 C CA . LYS A 1 273 ? 20.110 28.823 -14.943 1.00 31.50 273 LYS A CA 1
ATOM 2042 C C . LYS A 1 273 ? 19.879 28.497 -13.459 1.00 31.50 273 LYS A C 1
ATOM 2044 O O . LYS A 1 273 ? 19.849 29.362 -12.596 1.00 31.50 273 LYS A O 1
ATOM 2049 N N . SER A 1 274 ? 19.971 27.202 -13.156 1.00 28.05 274 SER A N 1
ATOM 2050 C CA . SER A 1 274 ? 20.732 26.741 -11.990 1.00 28.05 274 SER A CA 1
ATOM 2051 C C . SER A 1 274 ? 21.689 25.639 -12.447 1.00 28.05 274 SER A C 1
ATOM 2053 O O . SER A 1 274 ? 21.266 24.572 -12.895 1.00 28.05 274 SER A O 1
ATOM 2055 N N . ALA A 1 275 ? 22.986 25.947 -12.433 1.00 31.73 275 ALA A N 1
ATOM 2056 C CA . ALA A 1 275 ? 24.045 25.017 -12.790 1.00 31.73 275 ALA A CA 1
ATOM 2057 C C . ALA A 1 275 ? 24.127 23.919 -11.721 1.00 31.73 275 ALA A C 1
ATOM 2059 O O . ALA A 1 275 ? 24.423 24.190 -10.559 1.00 31.73 275 ALA A O 1
ATOM 2060 N N . ARG A 1 276 ? 23.840 22.675 -12.114 1.00 32.09 276 ARG A N 1
ATOM 2061 C CA . ARG A 1 276 ? 24.043 21.491 -11.276 1.00 32.09 276 ARG A CA 1
ATOM 2062 C C . ARG A 1 276 ? 25.488 21.018 -11.394 1.00 32.09 276 ARG A C 1
ATOM 2064 O O . ARG A 1 276 ? 25.977 20.760 -12.489 1.00 32.09 276 ARG A O 1
ATOM 2071 N N . THR A 1 277 ? 26.123 20.868 -10.241 1.00 28.42 277 THR A N 1
ATOM 2072 C CA . THR A 1 277 ? 27.426 20.232 -10.023 1.00 28.42 277 THR A CA 1
ATOM 2073 C C . THR A 1 277 ? 27.443 18.799 -10.590 1.00 28.42 277 THR A C 1
ATOM 2075 O O . THR A 1 277 ? 26.402 18.131 -10.545 1.00 28.42 277 THR A O 1
ATOM 2078 N N . PRO A 1 278 ? 28.583 18.286 -11.101 1.00 29.95 278 PRO A N 1
ATOM 2079 C CA . PRO A 1 278 ? 28.652 16.945 -11.677 1.00 29.95 278 PRO A CA 1
ATOM 2080 C C . PRO A 1 278 ? 28.343 15.889 -10.613 1.00 29.95 278 PRO A C 1
ATOM 2082 O O . PRO A 1 278 ? 29.001 15.812 -9.577 1.00 29.95 278 PRO A O 1
ATOM 2085 N N . SER A 1 279 ? 27.320 15.072 -10.854 1.00 30.09 279 SER A N 1
ATOM 2086 C CA . SER A 1 279 ? 26.985 13.956 -9.975 1.00 30.09 279 SER A CA 1
ATOM 2087 C C . SER A 1 279 ? 28.002 12.825 -10.129 1.00 30.09 279 SER A C 1
ATOM 2089 O O . SER A 1 279 ? 28.185 12.307 -11.230 1.00 30.09 279 SER A O 1
ATOM 2091 N N . VAL A 1 280 ? 28.588 12.414 -9.005 1.00 30.61 280 VAL A N 1
ATOM 2092 C CA . VAL A 1 280 ? 29.397 11.198 -8.817 1.00 30.61 280 VAL A CA 1
ATOM 2093 C C . VAL A 1 280 ? 28.688 9.966 -9.427 1.00 30.61 280 VAL A C 1
ATOM 2095 O O . VAL A 1 280 ? 27.457 9.871 -9.314 1.00 30.61 280 VAL A O 1
ATOM 2098 N N . PRO A 1 281 ? 29.407 9.014 -10.064 1.00 35.06 281 PRO A N 1
ATOM 2099 C CA . PRO A 1 281 ? 28.786 7.868 -10.722 1.00 35.06 281 PRO A CA 1
ATOM 2100 C C . PRO A 1 281 ? 28.047 6.991 -9.704 1.00 35.06 281 PRO A C 1
ATOM 2102 O O . PRO A 1 281 ? 28.646 6.365 -8.832 1.00 35.06 281 PRO A O 1
ATOM 2105 N N . ARG A 1 282 ? 26.714 6.944 -9.803 1.00 38.44 282 ARG A N 1
ATOM 2106 C CA . ARG A 1 282 ? 25.883 6.090 -8.947 1.00 38.44 282 ARG A CA 1
ATOM 2107 C C . ARG A 1 282 ? 25.972 4.636 -9.402 1.00 38.44 282 ARG A C 1
ATOM 2109 O O . ARG A 1 282 ? 25.448 4.298 -10.460 1.00 38.44 282 ARG A O 1
ATOM 2116 N N . GLY A 1 283 ? 26.589 3.825 -8.546 1.00 42.41 283 GLY A N 1
ATOM 2117 C CA . GLY A 1 283 ? 26.115 2.538 -8.023 1.00 42.41 283 GLY A CA 1
ATOM 2118 C C . GLY A 1 283 ? 25.351 1.577 -8.945 1.00 42.41 283 GLY A C 1
ATOM 2119 O O . GLY A 1 283 ? 24.346 1.916 -9.575 1.00 42.41 283 GLY A O 1
ATOM 2120 N N . VAL A 1 284 ? 25.807 0.322 -8.917 1.00 51.16 284 VAL A N 1
ATOM 2121 C CA . VAL A 1 284 ? 25.183 -0.892 -9.467 1.00 51.16 284 VAL A CA 1
ATOM 2122 C C . VAL A 1 284 ? 23.649 -0.820 -9.388 1.00 51.16 284 VAL A C 1
ATOM 2124 O O . VAL A 1 284 ? 23.072 -0.475 -8.359 1.00 51.16 284 VAL A O 1
ATOM 2127 N N . GLY A 1 285 ? 22.965 -1.067 -10.511 1.00 59.44 285 GLY A N 1
ATOM 2128 C CA . GLY A 1 285 ? 21.502 -0.987 -10.581 1.00 59.44 285 GLY A CA 1
ATOM 2129 C C . GLY A 1 285 ? 20.779 -1.883 -9.584 1.00 59.44 285 GLY A C 1
ATOM 2130 O O . GLY A 1 285 ? 21.324 -2.892 -9.153 1.00 59.44 285 GLY A O 1
ATOM 2131 N N . LYS A 1 286 ? 19.527 -1.523 -9.258 1.00 65.88 286 LYS A N 1
ATOM 2132 C CA . LYS A 1 286 ? 18.637 -2.395 -8.478 1.00 65.88 286 LYS A CA 1
ATOM 2133 C C . LYS A 1 286 ? 18.645 -3.810 -9.091 1.00 65.88 286 LYS A C 1
ATOM 2135 O O . LYS A 1 286 ? 18.546 -3.895 -10.320 1.00 65.88 286 LYS A O 1
ATOM 2140 N N . PRO A 1 287 ? 18.734 -4.881 -8.281 1.00 77.44 287 PRO A N 1
ATOM 2141 C CA . PRO A 1 287 ? 18.688 -6.249 -8.786 1.00 77.44 287 PRO A CA 1
ATOM 2142 C C . PRO A 1 287 ? 17.420 -6.481 -9.608 1.00 77.44 287 PRO A C 1
ATOM 2144 O O . PRO A 1 287 ? 16.324 -6.100 -9.191 1.00 77.44 287 PRO A O 1
ATOM 2147 N N . ILE A 1 288 ? 17.574 -7.092 -10.780 1.00 81.75 288 ILE A N 1
ATOM 2148 C CA . ILE A 1 288 ? 16.454 -7.498 -11.630 1.00 81.75 288 ILE A CA 1
ATOM 2149 C C . ILE A 1 288 ? 15.822 -8.745 -10.987 1.00 81.75 288 ILE A C 1
ATOM 2151 O O . ILE A 1 288 ? 16.541 -9.719 -10.764 1.00 81.75 288 ILE A O 1
ATOM 2155 N N . PRO A 1 289 ? 14.516 -8.743 -10.651 1.00 82.12 289 PRO A N 1
ATOM 2156 C CA . PRO A 1 289 ? 13.872 -9.913 -10.058 1.00 82.12 289 PRO A CA 1
ATOM 2157 C C . PRO A 1 289 ? 13.874 -11.091 -11.040 1.00 82.12 289 PRO A C 1
ATOM 2159 O O . PRO A 1 289 ? 13.820 -10.884 -12.254 1.00 82.12 289 PRO A O 1
ATOM 2162 N N . VAL A 1 290 ? 13.906 -12.323 -10.533 1.00 86.19 290 VAL A N 1
ATOM 2163 C CA . VAL A 1 290 ? 13.766 -13.528 -11.367 1.00 86.19 290 VAL A CA 1
ATOM 2164 C C . VAL A 1 290 ? 12.342 -13.589 -11.917 1.00 86.19 290 VAL A C 1
ATOM 2166 O O . VAL A 1 290 ? 11.384 -13.404 -11.170 1.00 86.19 290 VAL A O 1
ATOM 2169 N N . ASN A 1 291 ? 12.205 -13.827 -13.221 1.00 90.06 291 ASN A N 1
ATOM 2170 C CA . ASN A 1 291 ? 10.915 -14.030 -13.870 1.00 90.06 291 ASN A CA 1
ATOM 2171 C C . ASN A 1 291 ? 11.104 -15.077 -14.984 1.00 90.06 291 ASN A C 1
ATOM 2173 O O . ASN A 1 291 ? 11.586 -14.726 -16.060 1.00 90.06 291 ASN A O 1
ATOM 2177 N N . PRO A 1 292 ? 10.736 -16.352 -14.758 1.00 89.50 292 PRO A N 1
ATOM 2178 C CA . PRO A 1 292 ? 11.033 -17.428 -15.705 1.00 89.50 292 PRO A CA 1
ATOM 2179 C C . PRO A 1 292 ? 10.333 -17.238 -17.057 1.00 89.50 292 PRO A C 1
ATOM 2181 O O . PRO A 1 292 ? 10.892 -17.588 -18.093 1.00 89.50 292 PRO A O 1
ATOM 2184 N N . VAL A 1 293 ? 9.139 -16.630 -17.068 1.00 90.19 293 VAL A N 1
ATOM 2185 C CA . VAL A 1 293 ? 8.416 -16.315 -18.308 1.00 90.19 293 VAL A CA 1
ATOM 2186 C C . VAL A 1 293 ? 9.167 -15.244 -19.093 1.00 90.19 293 VAL A C 1
ATOM 2188 O O . VAL A 1 293 ? 9.400 -15.416 -20.287 1.00 90.19 293 VAL A O 1
ATOM 2191 N N . ARG A 1 294 ? 9.614 -14.168 -18.430 1.00 95.38 294 ARG A N 1
ATOM 2192 C CA . ARG A 1 294 ? 10.465 -13.142 -19.052 1.00 95.38 294 ARG A CA 1
ATOM 2193 C C . ARG A 1 294 ? 11.723 -13.750 -19.637 1.00 95.38 294 ARG A C 1
ATOM 2195 O O . ARG A 1 294 ? 12.054 -13.453 -20.775 1.00 95.38 294 ARG A O 1
ATOM 2202 N N . ASP A 1 295 ? 12.426 -14.558 -18.859 1.00 92.94 295 ASP A N 1
ATOM 2203 C CA . ASP A 1 295 ? 13.737 -15.061 -19.246 1.00 92.94 295 ASP A CA 1
ATOM 2204 C C . ASP A 1 295 ? 13.606 -16.003 -20.459 1.00 92.94 295 ASP A C 1
ATOM 2206 O O . ASP A 1 295 ? 14.358 -15.865 -21.423 1.00 92.94 295 ASP A O 1
ATOM 2210 N N . ALA A 1 296 ? 12.558 -16.838 -20.498 1.00 94.75 296 ALA A N 1
ATOM 2211 C CA . ALA A 1 296 ? 12.211 -17.649 -21.667 1.00 94.75 296 ALA A CA 1
ATOM 2212 C C . ALA A 1 296 ? 11.813 -16.803 -22.895 1.00 94.75 296 ALA A C 1
ATOM 2214 O O . ALA A 1 296 ? 12.212 -17.113 -24.022 1.00 94.75 296 ALA A O 1
ATOM 2215 N N . ILE A 1 297 ? 11.055 -15.716 -22.698 1.00 95.94 297 ILE A N 1
ATOM 2216 C CA . ILE A 1 297 ? 10.715 -14.768 -23.771 1.00 95.94 297 ILE A CA 1
ATOM 2217 C C . ILE A 1 297 ? 11.983 -14.108 -24.319 1.00 95.94 297 ILE A C 1
ATOM 2219 O O . ILE A 1 297 ? 12.181 -14.089 -25.528 1.00 95.94 297 ILE A O 1
ATOM 2223 N N . LEU A 1 298 ? 12.856 -13.587 -23.454 1.00 95.62 298 LEU A N 1
ATOM 2224 C CA . LEU A 1 298 ? 14.084 -12.905 -23.862 1.00 95.62 298 LEU A CA 1
ATOM 2225 C C . LEU A 1 298 ? 15.044 -13.855 -24.580 1.00 95.62 298 LEU A C 1
ATOM 2227 O O . LEU A 1 298 ? 15.630 -13.467 -25.588 1.00 95.62 298 LEU A O 1
ATOM 2231 N N . GLN A 1 299 ? 15.163 -15.102 -24.118 1.00 95.56 299 GLN A N 1
ATOM 2232 C CA . GLN A 1 299 ? 15.920 -16.136 -24.823 1.00 95.56 299 GLN A CA 1
ATOM 2233 C C . GLN A 1 299 ? 15.357 -16.374 -26.230 1.00 95.56 299 GLN A C 1
ATOM 2235 O O . GLN A 1 299 ? 16.115 -16.383 -27.199 1.00 95.56 299 GLN A O 1
ATOM 2240 N N . SER A 1 300 ? 14.032 -16.497 -26.352 1.00 96.56 300 SER A N 1
ATOM 2241 C CA . SER A 1 300 ? 13.364 -16.703 -27.642 1.00 96.56 300 SER A CA 1
ATOM 2242 C C . SER A 1 300 ? 13.530 -15.496 -28.574 1.00 96.56 300 SER A C 1
ATOM 2244 O O . SER A 1 300 ? 13.827 -15.666 -29.751 1.00 96.56 300 SER A O 1
ATOM 2246 N N . MET A 1 301 ? 13.414 -14.272 -28.047 1.00 96.12 301 MET A N 1
ATOM 2247 C CA . MET A 1 301 ? 13.594 -13.025 -28.802 1.00 96.12 301 MET A CA 1
ATOM 2248 C C . MET A 1 301 ? 15.033 -12.835 -29.291 1.00 96.12 301 MET A C 1
ATOM 2250 O O . MET A 1 301 ? 15.234 -12.399 -30.420 1.00 96.12 301 MET A O 1
ATOM 2254 N N . ASN A 1 302 ? 16.034 -13.190 -28.480 1.00 93.50 302 ASN A N 1
ATOM 2255 C CA . ASN A 1 302 ? 17.443 -13.128 -28.881 1.00 93.50 302 ASN A CA 1
ATOM 2256 C C . ASN A 1 302 ? 17.772 -14.098 -30.027 1.00 93.50 302 ASN A C 1
ATOM 2258 O O . ASN A 1 302 ? 18.649 -13.807 -30.835 1.00 93.50 302 ASN A O 1
ATOM 2262 N N . ALA A 1 303 ? 17.070 -15.231 -30.108 1.00 94.31 303 ALA A N 1
ATOM 2263 C CA . ALA A 1 303 ? 17.207 -16.197 -31.197 1.00 94.31 303 ALA A CA 1
ATOM 2264 C C . ALA A 1 303 ? 16.333 -15.862 -32.426 1.00 94.31 303 ALA A C 1
ATOM 2266 O O . ALA A 1 303 ? 16.423 -16.534 -33.453 1.00 94.31 303 ALA A O 1
ATOM 2267 N N . HIS A 1 304 ? 15.469 -14.847 -32.339 1.00 95.31 304 HIS A N 1
ATOM 2268 C CA . HIS A 1 304 ? 14.448 -14.580 -33.344 1.00 95.31 304 HIS A CA 1
ATOM 2269 C C . HIS A 1 304 ? 15.004 -13.845 -34.573 1.00 95.31 304 HIS A C 1
ATOM 2271 O O . HIS A 1 304 ? 15.363 -12.672 -34.498 1.00 95.31 304 HIS A O 1
ATOM 2277 N N . ALA A 1 305 ? 14.987 -14.483 -35.749 1.00 95.69 305 ALA A N 1
ATOM 2278 C CA . ALA A 1 305 ? 15.644 -13.973 -36.964 1.00 95.69 305 ALA A CA 1
ATOM 2279 C C . ALA A 1 305 ? 15.144 -12.594 -37.455 1.00 95.69 305 ALA A C 1
ATOM 2281 O O . ALA A 1 305 ? 15.873 -11.865 -38.139 1.00 95.69 305 ALA A O 1
ATOM 2282 N N . SER A 1 306 ? 13.899 -12.234 -37.136 1.00 95.69 306 SER A N 1
ATOM 2283 C CA . SER A 1 306 ? 13.271 -10.966 -37.546 1.00 95.69 306 SER A CA 1
ATOM 2284 C C . SER A 1 306 ? 13.564 -9.781 -36.623 1.00 95.69 306 SER A C 1
ATOM 2286 O O . SER A 1 306 ? 13.176 -8.660 -36.957 1.00 95.69 306 SER A O 1
ATOM 2288 N N . PHE A 1 307 ? 14.234 -10.001 -35.490 1.00 96.25 307 PHE A N 1
ATOM 2289 C CA . PHE A 1 307 ? 14.543 -8.966 -34.510 1.00 96.25 307 PHE A CA 1
ATOM 2290 C C . PHE A 1 307 ? 16.041 -8.888 -34.237 1.00 96.25 307 PHE A C 1
ATOM 2292 O O . PHE A 1 307 ? 16.775 -9.866 -34.324 1.00 96.25 307 PHE A O 1
ATOM 2299 N N . ARG A 1 308 ? 16.486 -7.691 -33.868 1.00 96.00 308 ARG A N 1
ATOM 2300 C CA . ARG A 1 308 ? 17.805 -7.450 -33.278 1.00 96.00 308 ARG A CA 1
ATOM 2301 C C . ARG A 1 308 ? 17.647 -6.663 -31.978 1.00 96.00 308 ARG A C 1
ATOM 2303 O O . ARG A 1 308 ? 16.653 -5.940 -31.853 1.00 96.00 308 ARG A O 1
ATOM 2310 N N . PRO A 1 309 ? 18.597 -6.744 -31.030 1.00 96.00 309 PRO A N 1
ATOM 2311 C CA . PRO A 1 309 ? 18.612 -5.844 -29.883 1.00 96.00 309 PRO A CA 1
ATOM 2312 C C . PRO A 1 309 ? 18.533 -4.381 -30.332 1.00 96.00 309 PRO A C 1
ATOM 2314 O O . PRO A 1 309 ? 19.153 -3.985 -31.323 1.00 96.00 309 PRO A O 1
ATOM 2317 N N . HIS A 1 310 ? 17.732 -3.581 -29.634 1.00 95.81 310 HIS A N 1
ATOM 2318 C CA . HIS A 1 310 ? 17.553 -2.174 -29.968 1.00 95.81 310 HIS A CA 1
ATOM 2319 C C . HIS A 1 310 ? 18.846 -1.378 -29.684 1.00 95.81 310 HIS A C 1
ATOM 2321 O O . HIS A 1 310 ? 19.451 -1.592 -28.633 1.00 95.81 310 HIS A O 1
ATOM 2327 N N . PRO A 1 311 ? 19.260 -0.411 -30.531 1.00 92.25 311 PRO A N 1
ATOM 2328 C CA . PRO A 1 311 ? 20.494 0.363 -30.316 1.00 92.25 311 PRO A CA 1
ATOM 2329 C C . PRO A 1 311 ? 20.581 1.067 -28.949 1.00 92.25 311 PRO A C 1
ATOM 2331 O O . PRO A 1 311 ? 21.655 1.187 -28.368 1.00 92.25 311 PRO A O 1
ATOM 2334 N N . SER A 1 312 ? 19.446 1.489 -28.384 1.00 89.75 312 SER A N 1
ATOM 2335 C CA . SER A 1 312 ? 19.387 2.091 -27.039 1.00 89.75 312 SER A CA 1
ATOM 2336 C C . SER A 1 312 ? 19.744 1.138 -25.883 1.00 89.75 312 SER A C 1
ATOM 2338 O O . SER A 1 312 ? 19.949 1.624 -24.771 1.00 89.75 312 SER A O 1
ATOM 2340 N N . GLU A 1 313 ? 19.838 -0.180 -26.110 1.00 85.06 313 GLU A N 1
ATOM 2341 C CA . GLU A 1 313 ? 20.310 -1.149 -25.101 1.00 85.06 313 GLU A CA 1
ATOM 2342 C C . GLU A 1 313 ? 21.806 -0.999 -24.810 1.00 85.06 313 GLU A C 1
ATOM 2344 O O . GLU A 1 313 ? 22.243 -1.232 -23.684 1.00 85.06 313 GLU A O 1
ATOM 2349 N N . THR A 1 314 ? 22.599 -0.586 -25.802 1.00 78.31 314 THR A N 1
ATOM 2350 C CA . THR A 1 314 ? 24.063 -0.499 -25.681 1.00 78.31 314 THR A CA 1
ATOM 2351 C C . THR A 1 314 ? 24.547 0.870 -25.204 1.00 78.31 314 THR A C 1
ATOM 2353 O O . THR A 1 314 ? 25.729 1.042 -24.916 1.00 78.31 314 THR A O 1
ATOM 2356 N N . ILE A 1 315 ? 23.654 1.860 -25.106 1.00 80.00 315 ILE A N 1
ATOM 2357 C CA . ILE A 1 315 ? 23.991 3.211 -24.647 1.00 80.00 315 ILE A CA 1
ATOM 2358 C C . ILE A 1 315 ? 24.063 3.224 -23.116 1.00 80.00 315 ILE A C 1
ATOM 2360 O O . ILE A 1 315 ? 23.129 2.799 -22.430 1.00 80.00 315 ILE A O 1
ATOM 2364 N N . VAL A 1 316 ? 25.153 3.764 -22.561 1.00 63.25 316 VAL A N 1
ATOM 2365 C CA . VAL A 1 316 ? 25.315 3.951 -21.111 1.00 63.25 316 VAL A CA 1
ATOM 2366 C C . VAL A 1 316 ? 24.145 4.777 -20.569 1.00 63.25 316 VAL A C 1
ATOM 2368 O O . VAL A 1 316 ? 23.940 5.925 -20.949 1.00 63.25 316 VAL A O 1
ATOM 2371 N N . GLY A 1 317 ? 23.349 4.179 -19.679 1.00 62.47 317 GLY A N 1
ATOM 2372 C CA . GLY A 1 317 ? 22.161 4.828 -19.119 1.00 62.47 317 GLY A CA 1
ATOM 2373 C C . GLY A 1 317 ? 20.924 4.819 -20.026 1.00 62.47 317 GLY A C 1
ATOM 2374 O O . GLY A 1 317 ? 19.943 5.477 -19.678 1.00 62.47 317 GLY A O 1
ATOM 2375 N N . GLY A 1 318 ? 20.938 4.065 -21.131 1.00 74.56 318 GLY A N 1
ATOM 2376 C CA . GLY A 1 318 ? 19.806 3.833 -22.029 1.00 74.56 318 GLY A CA 1
ATOM 2377 C C . GLY A 1 318 ? 18.672 3.059 -21.349 1.00 74.56 318 GLY A C 1
ATOM 2378 O O . GLY A 1 318 ? 18.028 3.555 -20.422 1.00 74.56 318 GLY A O 1
ATOM 2379 N N . THR A 1 319 ? 18.406 1.829 -21.771 1.00 77.88 319 THR A N 1
ATOM 2380 C CA . THR A 1 319 ? 17.255 1.023 -21.322 1.00 77.88 319 THR A CA 1
ATOM 2381 C C . THR A 1 319 ? 17.560 0.129 -20.113 1.00 77.88 319 THR A C 1
ATOM 2383 O O . THR A 1 319 ? 17.384 -1.088 -20.107 1.00 77.88 319 THR A O 1
ATOM 2386 N N . LYS A 1 320 ? 17.976 0.730 -18.994 1.00 81.06 320 LYS A N 1
ATOM 2387 C CA . LYS A 1 320 ? 18.381 -0.030 -17.790 1.00 81.06 320 LYS A CA 1
ATOM 2388 C C . LYS A 1 320 ? 17.312 -1.016 -17.289 1.00 81.06 320 LYS A C 1
ATOM 2390 O O . LYS A 1 320 ? 17.656 -2.098 -16.822 1.00 81.06 320 LYS A O 1
ATOM 2395 N N . TYR A 1 321 ? 16.030 -0.663 -17.403 1.00 87.44 321 TYR A N 1
ATOM 2396 C CA . TYR A 1 321 ? 14.909 -1.453 -16.871 1.00 87.44 321 TYR A CA 1
ATOM 2397 C C . TYR A 1 321 ? 13.985 -2.046 -17.935 1.00 87.44 321 TYR A C 1
ATOM 2399 O O . TYR A 1 321 ? 12.950 -2.598 -17.583 1.00 87.44 321 TYR A O 1
ATOM 2407 N N . VAL A 1 322 ? 14.338 -1.968 -19.217 1.00 93.62 322 VAL A N 1
ATOM 2408 C CA . VAL A 1 322 ? 13.599 -2.662 -20.279 1.00 93.62 322 VAL A CA 1
ATOM 2409 C C . VAL A 1 322 ? 14.574 -3.418 -21.173 1.00 93.62 322 VAL A C 1
ATOM 2411 O O . VAL A 1 322 ? 15.743 -3.064 -21.210 1.00 93.62 322 VAL A O 1
ATOM 2414 N N . SER A 1 323 ? 14.128 -4.484 -21.821 1.00 95.44 323 SER A N 1
ATOM 2415 C CA . SER A 1 323 ? 14.842 -5.105 -22.938 1.00 95.44 323 SER A CA 1
ATOM 2416 C C . SER A 1 323 ? 14.069 -4.802 -24.205 1.00 95.44 323 SER A C 1
ATOM 2418 O O . SER A 1 323 ? 12.916 -5.215 -24.319 1.00 95.44 323 SER A O 1
ATOM 2420 N N . ALA A 1 324 ? 14.672 -4.053 -25.116 1.00 96.75 324 ALA A N 1
ATOM 2421 C CA . ALA A 1 324 ? 14.059 -3.617 -26.356 1.00 96.75 324 ALA A CA 1
ATOM 2422 C C . ALA A 1 324 ? 14.674 -4.312 -27.575 1.00 96.75 324 ALA A C 1
ATOM 2424 O O . ALA A 1 324 ? 15.881 -4.550 -27.647 1.00 96.75 324 ALA A O 1
ATOM 2425 N N . PHE A 1 325 ? 13.824 -4.594 -28.555 1.00 97.19 325 PHE A N 1
ATOM 2426 C CA . PHE A 1 325 ? 14.162 -5.236 -29.815 1.00 97.19 325 PHE A CA 1
ATOM 2427 C C . PHE A 1 325 ? 13.585 -4.421 -30.965 1.00 97.19 325 PHE A C 1
ATOM 2429 O O . PHE A 1 325 ? 12.468 -3.915 -30.867 1.00 97.19 325 PHE A O 1
ATOM 2436 N N . LEU A 1 326 ? 14.336 -4.315 -32.056 1.00 96.88 326 LEU A N 1
ATOM 2437 C CA . LEU A 1 326 ? 13.913 -3.645 -33.278 1.00 96.88 326 LEU A CA 1
ATOM 2438 C C . LEU A 1 326 ? 13.700 -4.686 -34.375 1.00 96.88 326 LEU A C 1
ATOM 2440 O O . LEU A 1 326 ? 14.615 -5.443 -34.709 1.00 96.88 326 LEU A O 1
ATOM 2444 N N . GLY A 1 327 ? 12.485 -4.733 -34.909 1.00 95.75 327 GLY A N 1
ATOM 2445 C CA . GLY A 1 327 ? 12.123 -5.588 -36.029 1.00 95.75 327 GLY A CA 1
ATOM 2446 C C . GLY A 1 327 ? 12.725 -5.090 -37.342 1.00 95.75 327 GLY A C 1
ATOM 2447 O O . GLY A 1 327 ? 13.033 -3.905 -37.489 1.00 95.75 327 GLY A O 1
ATOM 2448 N N . ARG A 1 328 ? 12.860 -5.977 -38.334 1.00 93.25 328 ARG A N 1
ATOM 2449 C CA . ARG A 1 328 ? 13.346 -5.612 -39.685 1.00 93.25 328 ARG A CA 1
ATOM 2450 C C . ARG A 1 328 ? 12.499 -4.536 -40.376 1.00 93.25 328 ARG A C 1
ATOM 2452 O O . ARG A 1 328 ? 13.020 -3.799 -41.202 1.00 93.25 328 ARG A O 1
ATOM 2459 N N . ASN A 1 329 ? 11.224 -4.419 -40.011 1.00 91.31 329 ASN A N 1
ATOM 2460 C CA . ASN A 1 329 ? 10.308 -3.383 -40.493 1.00 91.31 329 ASN A CA 1
ATOM 2461 C C . ASN A 1 329 ? 10.390 -2.062 -39.695 1.00 91.31 329 ASN A C 1
ATOM 2463 O O . ASN A 1 329 ? 9.523 -1.204 -39.838 1.00 91.31 329 ASN A O 1
ATOM 2467 N N . GLY A 1 330 ? 11.380 -1.907 -38.810 1.00 93.94 330 GLY A N 1
ATOM 2468 C CA . GLY A 1 330 ? 11.564 -0.705 -37.993 1.00 93.94 330 GLY A CA 1
ATOM 2469 C C . GLY A 1 330 ? 10.597 -0.577 -36.812 1.00 93.94 330 GLY A C 1
ATOM 2470 O O . GLY A 1 330 ? 10.621 0.434 -36.116 1.00 93.94 330 GLY A O 1
ATOM 2471 N N . ARG A 1 331 ? 9.745 -1.577 -36.544 1.00 94.75 331 ARG A N 1
ATOM 2472 C CA . ARG A 1 331 ? 8.861 -1.571 -35.368 1.00 94.75 331 ARG A CA 1
ATOM 2473 C C . ARG A 1 331 ? 9.590 -2.134 -34.153 1.00 94.75 331 ARG A C 1
ATOM 2475 O O . ARG A 1 331 ? 10.214 -3.192 -34.229 1.00 94.75 331 ARG A O 1
ATOM 2482 N N . ALA A 1 332 ? 9.492 -1.436 -33.026 1.00 96.62 332 ALA A N 1
ATOM 2483 C CA . ALA A 1 332 ? 10.099 -1.873 -31.776 1.00 96.62 332 ALA A CA 1
ATOM 2484 C C . ALA A 1 332 ? 9.123 -2.652 -30.886 1.00 96.62 332 ALA A C 1
ATOM 2486 O O . ALA A 1 332 ? 7.913 -2.404 -30.874 1.00 96.62 332 ALA A O 1
ATOM 2487 N N . ILE A 1 333 ? 9.693 -3.551 -30.089 1.00 97.69 333 ILE A N 1
ATOM 2488 C CA . ILE A 1 333 ? 9.048 -4.236 -28.969 1.00 97.69 333 ILE A CA 1
ATOM 2489 C C . ILE A 1 333 ? 9.924 -4.033 -27.738 1.00 97.69 333 ILE A C 1
ATOM 2491 O O . ILE A 1 333 ? 11.148 -4.068 -27.851 1.00 97.69 333 ILE A O 1
ATOM 2495 N N . ALA A 1 334 ? 9.330 -3.858 -26.557 1.00 97.62 334 ALA A N 1
ATOM 2496 C CA . ALA A 1 334 ? 10.091 -3.855 -25.310 1.00 97.62 334 ALA A CA 1
ATOM 2497 C C . ALA A 1 334 ? 9.446 -4.684 -24.199 1.00 97.62 334 ALA A C 1
ATOM 2499 O O . ALA A 1 334 ? 8.227 -4.788 -24.098 1.00 97.62 334 ALA A O 1
ATOM 2500 N N . PHE A 1 335 ? 10.279 -5.209 -23.308 1.00 96.44 335 PHE A N 1
ATOM 2501 C CA . PHE A 1 335 ? 9.885 -6.007 -22.151 1.00 96.44 335 PHE A CA 1
ATOM 2502 C C . PHE A 1 335 ? 10.367 -5.333 -20.870 1.00 96.44 335 PHE A C 1
ATOM 2504 O O . PHE A 1 335 ? 11.532 -4.953 -20.782 1.00 96.44 335 PHE A O 1
ATOM 2511 N N . ASP A 1 336 ? 9.502 -5.175 -19.865 1.00 92.62 336 ASP A N 1
ATOM 2512 C CA . ASP A 1 336 ? 9.915 -4.585 -18.583 1.00 92.62 336 ASP A CA 1
ATOM 2513 C C . ASP A 1 336 ? 10.724 -5.593 -17.753 1.00 92.62 336 ASP A C 1
ATOM 2515 O O . ASP A 1 336 ? 10.220 -6.661 -17.412 1.00 92.62 336 ASP A O 1
ATOM 2519 N N . LYS A 1 337 ? 11.977 -5.268 -17.418 1.00 89.56 337 LYS A N 1
ATOM 2520 C CA . LYS A 1 337 ? 12.848 -6.147 -16.624 1.00 89.56 337 LYS A CA 1
ATOM 2521 C C . LYS A 1 337 ? 12.494 -6.098 -15.136 1.00 89.56 337 LYS A C 1
ATOM 2523 O O . LYS A 1 337 ? 12.784 -7.047 -14.420 1.00 89.56 337 LYS A O 1
ATOM 2528 N N . ALA A 1 338 ? 11.859 -5.032 -14.650 1.00 84.69 338 ALA A N 1
ATOM 2529 C CA . ALA A 1 338 ? 11.641 -4.817 -13.220 1.00 84.69 338 ALA A CA 1
ATOM 2530 C C . ALA A 1 338 ? 10.397 -5.531 -12.651 1.00 84.69 338 ALA A C 1
ATOM 2532 O O . ALA A 1 338 ? 10.081 -5.350 -11.475 1.00 84.69 338 ALA A O 1
ATOM 2533 N N . VAL A 1 339 ? 9.685 -6.333 -13.450 1.00 82.69 339 VAL A N 1
ATOM 2534 C CA . VAL A 1 339 ? 8.430 -6.981 -13.040 1.00 82.69 339 VAL A CA 1
ATOM 2535 C C . VAL A 1 339 ? 8.646 -8.460 -12.711 1.00 82.69 339 VAL A C 1
ATOM 2537 O O . VAL A 1 339 ? 9.063 -9.244 -13.559 1.00 82.69 339 VAL A O 1
ATOM 2540 N N . ALA A 1 340 ? 8.327 -8.847 -11.474 1.00 78.19 340 ALA A N 1
ATOM 2541 C CA . ALA A 1 340 ? 8.505 -10.215 -10.975 1.00 78.19 340 ALA A CA 1
ATOM 2542 C C . ALA A 1 340 ? 7.363 -11.181 -11.351 1.00 78.19 340 ALA A C 1
ATOM 2544 O O . ALA A 1 340 ? 7.548 -12.389 -11.297 1.00 78.19 340 ALA A O 1
ATOM 2545 N N . THR A 1 341 ? 6.180 -10.661 -11.695 1.00 82.56 341 THR A N 1
ATOM 2546 C CA . THR A 1 341 ? 4.966 -11.468 -11.899 1.00 82.56 341 THR A CA 1
ATOM 2547 C C . THR A 1 341 ? 4.572 -11.542 -13.375 1.00 82.56 341 THR A C 1
ATOM 2549 O O . THR A 1 341 ? 5.136 -12.322 -14.138 1.00 82.56 341 THR A O 1
ATOM 2552 N N . LYS A 1 342 ? 3.615 -10.720 -13.814 1.00 87.81 342 LYS A N 1
ATOM 2553 C CA . LYS A 1 342 ? 3.115 -10.708 -15.192 1.00 87.81 342 LYS A CA 1
ATOM 2554 C C . LYS A 1 342 ? 4.070 -9.919 -16.072 1.00 87.81 342 LYS A C 1
ATOM 2556 O O . LYS A 1 342 ? 4.145 -8.701 -15.921 1.00 87.81 342 LYS A O 1
ATOM 2561 N N . GLN A 1 343 ? 4.764 -10.592 -16.986 1.00 94.12 343 GLN A N 1
ATOM 2562 C CA . GLN A 1 343 ? 5.738 -9.950 -17.862 1.00 94.12 343 GLN A CA 1
ATOM 2563 C C . GLN A 1 343 ? 5.042 -8.999 -18.848 1.00 94.12 343 GLN A C 1
ATOM 2565 O O . GLN A 1 343 ? 4.324 -9.463 -19.732 1.00 94.12 343 GLN A O 1
ATOM 2570 N N . PRO A 1 344 ? 5.247 -7.673 -18.747 1.00 95.69 344 PRO A N 1
ATOM 2571 C CA . PRO A 1 344 ? 4.686 -6.745 -19.713 1.00 95.69 344 PRO A CA 1
ATOM 2572 C C . PRO A 1 344 ? 5.488 -6.772 -21.008 1.00 95.69 344 PRO A C 1
ATOM 2574 O O . PRO A 1 344 ? 6.722 -6.685 -20.977 1.00 95.69 344 PRO A O 1
ATOM 2577 N N . MET A 1 345 ? 4.769 -6.807 -22.121 1.00 97.00 345 MET A N 1
ATOM 2578 C CA . MET A 1 345 ? 5.283 -6.630 -23.471 1.00 97.00 345 MET A CA 1
ATOM 2579 C C . MET A 1 345 ? 4.674 -5.358 -24.065 1.00 97.00 345 MET A C 1
ATOM 2581 O O . MET A 1 345 ? 3.460 -5.167 -24.021 1.00 97.00 345 MET A O 1
ATOM 2585 N N . TRP A 1 346 ? 5.524 -4.476 -24.579 1.00 97.62 346 TRP A N 1
ATOM 2586 C CA . TRP A 1 346 ? 5.166 -3.159 -25.093 1.00 97.62 346 TRP A CA 1
ATOM 2587 C C . TRP A 1 346 ? 5.421 -3.079 -26.590 1.00 97.62 346 TRP A C 1
ATOM 2589 O O . TRP A 1 346 ? 6.477 -3.502 -27.057 1.00 97.62 346 TRP A O 1
ATOM 2599 N N . PHE A 1 347 ? 4.487 -2.482 -27.317 1.00 96.62 347 PHE A N 1
ATOM 2600 C CA . PHE A 1 347 ? 4.607 -2.164 -28.738 1.00 96.62 347 PHE A CA 1
ATOM 2601 C C . PHE A 1 347 ? 3.677 -0.997 -29.075 1.00 96.62 347 PHE A C 1
ATOM 2603 O O . PHE A 1 347 ? 2.812 -0.632 -28.277 1.00 96.62 347 PHE A O 1
ATOM 2610 N N . ARG A 1 348 ? 3.870 -0.375 -30.242 1.00 96.38 348 ARG A N 1
ATOM 2611 C CA . ARG A 1 348 ? 2.984 0.696 -30.716 1.00 96.38 348 ARG A CA 1
ATOM 2612 C C . ARG A 1 348 ? 1.558 0.171 -30.870 1.00 96.38 348 ARG A C 1
ATOM 2614 O O . ARG A 1 348 ? 1.365 -0.937 -31.365 1.00 96.38 348 ARG A O 1
ATOM 2621 N N . ASP A 1 349 ? 0.596 0.987 -30.458 1.00 95.62 349 ASP A N 1
ATOM 2622 C CA . ASP A 1 349 ? -0.819 0.676 -30.611 1.00 95.62 349 ASP A CA 1
ATOM 2623 C C . ASP A 1 349 ? -1.210 0.536 -32.086 1.00 95.62 349 ASP A C 1
ATOM 2625 O O . ASP A 1 349 ? -0.855 1.375 -32.916 1.00 95.62 349 ASP A O 1
ATOM 2629 N N . ASP A 1 350 ? -1.884 -0.568 -32.394 1.00 91.56 350 ASP A N 1
ATOM 2630 C CA . ASP A 1 350 ? -2.212 -1.023 -33.739 1.00 91.56 350 ASP A CA 1
ATOM 2631 C C . ASP A 1 350 ? -3.497 -1.871 -33.671 1.00 91.56 350 ASP A C 1
ATOM 2633 O O . ASP A 1 350 ? -3.523 -2.860 -32.927 1.00 91.56 350 ASP A O 1
ATOM 2637 N N . PRO A 1 351 ? -4.561 -1.515 -34.417 1.00 92.88 351 PRO A N 1
ATOM 2638 C CA . PRO A 1 351 ? -5.816 -2.266 -34.426 1.00 92.88 351 PRO A CA 1
ATOM 2639 C C . PRO A 1 351 ? -5.646 -3.759 -34.729 1.00 92.88 351 PRO A C 1
ATOM 2641 O O . PRO A 1 351 ? -6.285 -4.583 -34.079 1.00 92.88 351 PRO A O 1
ATOM 2644 N N . HIS A 1 352 ? -4.740 -4.120 -35.642 1.00 91.75 352 HIS A N 1
ATOM 2645 C CA . HIS A 1 352 ? -4.493 -5.518 -35.992 1.00 91.75 352 HIS A CA 1
ATOM 2646 C C . HIS A 1 352 ? -3.900 -6.300 -34.813 1.00 91.75 352 HIS A C 1
ATOM 2648 O O . HIS A 1 352 ? -4.253 -7.454 -34.567 1.00 91.75 352 HIS A O 1
ATOM 2654 N N . LEU A 1 353 ? -3.027 -5.659 -34.030 1.00 92.75 353 LEU A N 1
ATOM 2655 C CA . LEU A 1 353 ? -2.463 -6.286 -32.837 1.00 92.75 353 LEU A CA 1
ATOM 2656 C C . LEU A 1 353 ? -3.512 -6.456 -31.737 1.00 92.75 353 LEU A C 1
ATOM 2658 O O . LEU A 1 353 ? -3.445 -7.439 -31.008 1.00 92.75 353 LEU A O 1
ATOM 2662 N N . ARG A 1 354 ? -4.496 -5.557 -31.624 1.00 95.00 354 ARG A N 1
ATOM 2663 C CA . ARG A 1 354 ? -5.612 -5.712 -30.672 1.00 95.00 354 ARG A CA 1
ATOM 2664 C C . ARG A 1 354 ? -6.450 -6.944 -31.000 1.00 95.00 354 ARG A C 1
ATOM 2666 O O . ARG A 1 354 ? -6.620 -7.799 -30.138 1.00 95.00 354 ARG A O 1
ATOM 2673 N N . GLU A 1 355 ? -6.864 -7.073 -32.259 1.00 92.62 355 GLU A N 1
ATOM 2674 C CA . GLU A 1 355 ? -7.618 -8.233 -32.747 1.00 92.62 355 GLU A CA 1
ATOM 2675 C C . GLU A 1 355 ? -6.854 -9.544 -32.511 1.00 92.62 355 GLU A C 1
ATOM 2677 O O . GLU A 1 355 ? -7.414 -10.541 -32.048 1.00 92.62 355 GLU A O 1
ATOM 2682 N N . LEU A 1 356 ? -5.541 -9.540 -32.766 1.00 90.62 356 LEU A N 1
ATOM 2683 C CA . LEU A 1 356 ? -4.700 -10.691 -32.472 1.00 90.62 356 LEU A CA 1
ATOM 2684 C C . LEU A 1 356 ? -4.671 -11.021 -30.975 1.00 90.62 356 LEU A C 1
ATOM 2686 O O . LEU A 1 356 ? -4.739 -12.200 -30.627 1.00 90.62 356 LEU A O 1
ATOM 2690 N N . MET A 1 357 ? -4.559 -10.024 -30.090 1.00 95.69 357 MET A N 1
ATOM 2691 C CA . MET A 1 357 ? -4.551 -10.269 -28.644 1.00 95.69 357 MET A CA 1
ATOM 2692 C C . MET A 1 357 ? -5.872 -10.893 -28.191 1.00 95.69 357 MET A C 1
ATOM 2694 O O . MET A 1 357 ? -5.846 -11.864 -27.434 1.00 95.69 357 MET A O 1
ATOM 2698 N N . ASP A 1 358 ? -7.002 -10.401 -28.704 1.00 92.94 358 ASP A N 1
ATOM 2699 C CA . ASP A 1 358 ? -8.326 -10.964 -28.432 1.00 92.94 358 ASP A CA 1
ATOM 2700 C C . ASP A 1 358 ? -8.423 -12.419 -28.914 1.00 92.94 358 ASP A C 1
ATOM 2702 O O . ASP A 1 358 ? -8.821 -13.310 -28.157 1.00 92.94 358 ASP A O 1
ATOM 2706 N N . LYS A 1 359 ? -7.960 -12.701 -30.140 1.00 92.06 359 LYS A N 1
ATOM 2707 C CA . LYS A 1 359 ? -7.925 -14.059 -30.710 1.00 92.06 359 LYS A CA 1
ATOM 2708 C C . LYS A 1 359 ? -7.041 -15.012 -29.903 1.00 92.06 359 LYS A C 1
ATOM 2710 O O . LYS A 1 359 ? -7.403 -16.172 -29.706 1.00 92.06 359 LYS A O 1
ATOM 2715 N N . LEU A 1 360 ? -5.884 -14.537 -29.444 1.00 89.56 360 LEU A N 1
ATOM 2716 C CA . LEU A 1 360 ? -4.962 -15.304 -28.605 1.00 89.56 360 LEU A CA 1
ATOM 2717 C C . LEU A 1 360 ? -5.399 -15.356 -27.133 1.00 89.56 360 LEU A C 1
ATOM 2719 O O . LEU A 1 360 ? -4.783 -16.083 -26.357 1.00 89.56 360 LEU A O 1
ATOM 2723 N N . ARG A 1 361 ? -6.445 -14.612 -26.747 1.00 95.25 361 ARG A N 1
ATOM 2724 C CA . ARG A 1 361 ? -6.885 -14.415 -25.356 1.00 95.25 361 ARG A CA 1
ATOM 2725 C C . ARG A 1 361 ? -5.762 -13.911 -24.443 1.00 95.25 361 ARG A C 1
ATOM 2727 O O . ARG A 1 361 ? -5.725 -14.229 -23.255 1.00 95.25 361 ARG A O 1
ATOM 2734 N N . VAL A 1 362 ? -4.843 -13.120 -24.995 1.00 94.94 362 VAL A N 1
ATOM 2735 C CA . VAL A 1 362 ? -3.760 -12.492 -24.236 1.00 94.94 362 VAL A CA 1
ATOM 2736 C C . VAL A 1 362 ? -4.291 -11.190 -23.638 1.00 94.94 362 VAL A C 1
ATOM 2738 O O . VAL A 1 362 ? -4.700 -10.308 -24.390 1.00 94.94 362 VAL A O 1
ATOM 2741 N N . PRO A 1 363 ? -4.268 -11.008 -22.304 1.00 94.38 363 PRO A N 1
ATOM 2742 C CA . PRO A 1 363 ? -4.700 -9.755 -21.701 1.00 94.38 363 PRO A CA 1
ATOM 2743 C C . PRO A 1 363 ? -3.837 -8.591 -22.189 1.00 94.38 363 PRO A C 1
ATOM 2745 O O . PRO A 1 363 ? -2.605 -8.686 -22.191 1.00 94.38 363 PRO A O 1
ATOM 2748 N N . PHE A 1 364 ? -4.464 -7.473 -22.544 1.00 96.44 364 PHE A N 1
ATOM 2749 C CA . PHE A 1 364 ? -3.754 -6.263 -22.942 1.00 96.44 364 PHE A CA 1
ATOM 2750 C C . PHE A 1 364 ? -4.483 -4.993 -22.504 1.00 96.44 364 PHE A C 1
ATOM 2752 O O . PHE A 1 364 ? -5.672 -5.005 -22.197 1.00 96.44 364 PHE A O 1
ATOM 2759 N N . VAL A 1 365 ? -3.744 -3.884 -22.445 1.00 94.56 365 VAL A N 1
ATOM 2760 C CA . VAL A 1 365 ? -4.270 -2.565 -22.077 1.00 94.56 365 VAL A CA 1
ATOM 2761 C C . VAL A 1 365 ? -3.695 -1.501 -23.007 1.00 94.56 365 VAL A C 1
ATOM 2763 O O . VAL A 1 365 ? -2.486 -1.471 -23.249 1.00 94.56 365 VAL A O 1
ATOM 2766 N N . GLY A 1 366 ? -4.554 -0.599 -23.487 1.00 93.69 366 GLY A N 1
ATOM 2767 C CA . GLY A 1 366 ? -4.141 0.602 -24.212 1.00 93.69 366 GLY A CA 1
ATOM 2768 C C . GLY A 1 366 ? -3.457 1.624 -23.298 1.00 93.69 366 GLY A C 1
ATOM 2769 O O . GLY A 1 366 ? -3.885 1.876 -22.166 1.00 93.69 366 GLY A O 1
ATOM 2770 N N . TYR A 1 367 ? -2.375 2.213 -23.790 1.00 92.69 367 TYR A N 1
ATOM 2771 C CA . TYR A 1 367 ? -1.580 3.221 -23.098 1.00 92.69 367 TYR A CA 1
ATOM 2772 C C . TYR A 1 367 ? -1.429 4.456 -23.988 1.00 92.69 367 TYR A C 1
ATOM 2774 O O . TYR A 1 367 ? -0.548 4.476 -24.852 1.00 92.69 367 TYR A O 1
ATOM 2782 N N . PRO A 1 368 ? -2.264 5.489 -23.795 1.00 91.12 368 PRO A N 1
ATOM 2783 C CA . PRO A 1 368 ? -2.156 6.703 -24.587 1.00 91.12 368 PRO A CA 1
ATOM 2784 C C . PRO A 1 368 ? -0.898 7.510 -24.189 1.00 91.12 368 PRO A C 1
ATOM 2786 O O . PRO A 1 368 ? -0.345 7.278 -23.104 1.00 91.12 368 PRO A O 1
ATOM 2789 N N . PRO A 1 369 ? -0.394 8.408 -25.060 1.00 87.56 369 PRO A N 1
ATOM 2790 C CA . PRO A 1 369 ? 0.887 9.102 -24.879 1.00 87.56 369 PRO A CA 1
ATOM 2791 C C . PRO A 1 369 ? 1.072 9.813 -23.532 1.00 87.56 369 PRO A C 1
ATOM 2793 O O . PRO A 1 369 ? 2.181 9.815 -22.990 1.00 87.56 369 PRO A O 1
ATOM 2796 N N . GLU A 1 370 ? -0.005 10.394 -23.008 1.00 84.38 370 GLU A N 1
ATOM 2797 C CA . GLU A 1 370 ? -0.091 11.181 -21.776 1.00 84.38 370 GLU A CA 1
ATOM 2798 C C . GLU A 1 370 ? -0.114 10.324 -20.503 1.00 84.38 370 GLU A C 1
ATOM 2800 O O . GLU A 1 370 ? 0.151 10.810 -19.399 1.00 84.38 370 GLU A O 1
ATOM 2805 N N . LYS A 1 371 ? -0.390 9.020 -20.627 1.00 78.62 371 LYS A N 1
ATOM 2806 C CA . LYS A 1 371 ? -0.411 8.108 -19.485 1.00 78.62 371 LYS A CA 1
ATOM 2807 C C . LYS A 1 371 ? 1.017 7.788 -19.051 1.00 78.62 371 LYS A C 1
ATOM 2809 O O . LYS A 1 371 ? 1.823 7.255 -19.814 1.00 78.62 371 LYS A O 1
ATOM 2814 N N . GLY A 1 372 ? 1.314 8.051 -17.777 1.00 78.12 372 GLY A N 1
ATOM 2815 C CA . GLY A 1 372 ? 2.614 7.741 -17.180 1.00 78.12 372 GLY A CA 1
ATOM 2816 C C . GLY A 1 372 ? 3.037 6.284 -17.419 1.00 78.12 372 GLY A C 1
ATOM 2817 O O . GLY A 1 372 ? 2.307 5.344 -17.087 1.00 78.12 372 GLY A O 1
ATOM 2818 N N . ARG A 1 373 ? 4.235 6.106 -17.981 1.00 84.31 373 ARG A N 1
ATOM 2819 C CA . ARG A 1 373 ? 4.846 4.817 -18.348 1.00 84.31 373 ARG A CA 1
ATOM 2820 C C . ARG A 1 373 ? 6.294 4.745 -17.866 1.00 84.31 373 ARG A C 1
ATOM 2822 O O . ARG A 1 373 ? 6.847 5.740 -17.400 1.00 84.31 373 ARG A O 1
ATOM 2829 N N . ASN A 1 374 ? 6.905 3.561 -17.942 1.00 84.94 374 ASN A N 1
ATOM 2830 C CA . ASN A 1 374 ? 8.316 3.381 -17.588 1.00 84.94 374 ASN A CA 1
ATOM 2831 C C . ASN A 1 374 ? 9.169 4.352 -18.420 1.00 84.94 374 ASN A C 1
ATOM 2833 O O . ASN A 1 374 ? 9.132 4.306 -19.647 1.00 84.94 374 ASN A O 1
ATOM 2837 N N . SER A 1 375 ? 9.936 5.224 -17.760 1.00 87.38 375 SER A N 1
ATOM 2838 C CA . SER A 1 375 ? 10.696 6.290 -18.429 1.00 87.38 375 SER A CA 1
ATOM 2839 C C . SER A 1 375 ? 11.771 5.772 -19.387 1.00 87.38 375 SER A C 1
ATOM 2841 O O . SER A 1 375 ? 12.249 6.526 -20.228 1.00 87.38 375 SER A O 1
ATOM 2843 N N . ASN A 1 376 ? 12.139 4.489 -19.307 1.00 90.19 376 ASN A N 1
ATOM 2844 C CA . ASN A 1 376 ? 13.038 3.861 -20.277 1.00 90.19 376 ASN A CA 1
ATOM 2845 C C . ASN A 1 376 ? 12.354 3.574 -21.617 1.00 90.19 376 ASN A C 1
ATOM 2847 O O . ASN A 1 376 ? 13.046 3.514 -22.624 1.00 90.19 376 ASN A O 1
ATOM 2851 N N . LEU A 1 377 ? 11.023 3.441 -21.649 1.00 92.38 377 LEU A N 1
ATOM 2852 C CA . LEU A 1 377 ? 10.271 3.314 -22.901 1.00 92.38 377 LEU A CA 1
ATOM 2853 C C . LEU A 1 377 ? 10.327 4.615 -23.702 1.00 92.38 377 LEU A C 1
ATOM 2855 O O . LEU A 1 377 ? 10.448 4.568 -24.916 1.00 92.38 377 LEU A O 1
ATOM 2859 N N . SER A 1 378 ? 10.328 5.771 -23.031 1.00 89.50 378 SER A N 1
ATOM 2860 C CA . SER A 1 378 ? 10.468 7.075 -23.693 1.00 89.50 378 SER A CA 1
ATOM 2861 C C . SER A 1 378 ? 11.847 7.300 -24.323 1.00 89.50 378 SER A C 1
ATOM 2863 O O . SER A 1 378 ? 12.014 8.255 -25.060 1.00 89.50 378 SER A O 1
ATOM 2865 N N . LYS A 1 379 ? 12.837 6.439 -24.043 1.00 90.25 379 LYS A N 1
ATOM 2866 C CA . LYS A 1 379 ? 14.170 6.482 -24.675 1.00 90.25 379 LYS A CA 1
ATOM 2867 C C . LYS A 1 379 ? 14.231 5.699 -25.992 1.00 90.25 379 LYS A C 1
ATOM 2869 O O . LYS A 1 379 ? 15.300 5.587 -26.593 1.00 90.25 379 LYS A O 1
ATOM 2874 N N . LEU A 1 380 ? 13.117 5.087 -26.387 1.00 93.50 380 LEU A N 1
ATOM 2875 C CA . LEU A 1 380 ? 12.945 4.405 -27.662 1.00 93.50 380 LEU A CA 1
ATOM 2876 C C . LEU A 1 380 ? 12.179 5.362 -28.578 1.00 93.50 380 LEU A C 1
ATOM 2878 O O . LEU A 1 380 ? 11.039 5.719 -28.272 1.00 93.50 380 LEU A O 1
ATOM 2882 N N . ALA A 1 381 ? 12.788 5.788 -29.685 1.00 93.81 381 ALA A N 1
ATOM 2883 C CA . ALA A 1 381 ? 12.187 6.754 -30.615 1.00 93.81 381 ALA A CA 1
ATOM 2884 C C . ALA A 1 381 ? 10.868 6.230 -31.223 1.00 93.81 381 ALA A C 1
ATOM 2886 O O . ALA A 1 381 ? 9.945 6.969 -31.578 1.00 93.81 381 ALA A O 1
ATOM 2887 N N . GLU A 1 382 ? 10.737 4.912 -31.306 1.00 95.44 382 GLU A N 1
ATOM 2888 C CA . GLU A 1 382 ? 9.550 4.201 -31.752 1.00 95.44 382 GLU A CA 1
ATOM 2889 C C . GLU A 1 382 ? 8.385 4.352 -30.772 1.00 95.44 382 GLU A C 1
ATOM 2891 O O . GLU A 1 382 ? 7.242 4.174 -31.191 1.00 95.44 382 GLU A O 1
ATOM 2896 N N . PHE A 1 383 ? 8.645 4.678 -29.499 1.00 95.88 383 PHE A N 1
ATOM 2897 C CA . PHE A 1 383 ? 7.649 4.749 -28.424 1.00 95.88 383 PHE A CA 1
ATOM 2898 C C . PHE A 1 383 ? 7.447 6.162 -27.861 1.00 95.88 383 PHE A C 1
ATOM 2900 O O . PHE A 1 383 ? 6.370 6.452 -27.329 1.00 95.88 383 PHE A O 1
ATOM 2907 N N . GLU A 1 384 ? 8.448 7.036 -27.961 1.00 93.12 384 GLU A N 1
ATOM 2908 C CA . GLU A 1 384 ? 8.375 8.414 -27.475 1.00 93.12 384 GLU A CA 1
ATOM 2909 C C . GLU A 1 384 ? 7.168 9.155 -28.073 1.00 93.12 384 GLU A C 1
ATOM 2911 O O . GLU A 1 384 ? 6.931 9.123 -29.280 1.00 93.12 384 GLU A O 1
ATOM 2916 N N . GLY A 1 385 ? 6.345 9.758 -27.206 1.00 91.62 385 GLY A N 1
ATOM 2917 C CA . GLY A 1 385 ? 5.149 10.510 -27.609 1.00 91.62 385 GLY A CA 1
ATOM 2918 C C . GLY A 1 385 ? 4.031 9.693 -28.275 1.00 91.62 385 GLY A C 1
ATOM 2919 O O . GLY A 1 385 ? 3.024 10.266 -28.669 1.00 91.62 385 GLY A O 1
ATOM 2920 N N . LYS A 1 386 ? 4.162 8.365 -28.393 1.00 94.94 386 LYS A N 1
ATOM 2921 C CA . LYS A 1 386 ? 3.211 7.516 -29.136 1.00 94.94 386 LYS A CA 1
ATOM 2922 C C . LYS A 1 386 ? 2.294 6.718 -28.217 1.00 94.94 386 LYS A C 1
ATOM 2924 O O . LYS A 1 386 ? 2.679 6.397 -27.091 1.00 94.94 386 LYS A O 1
ATOM 2929 N N . ALA A 1 387 ? 1.105 6.373 -28.712 1.00 96.12 387 ALA A N 1
ATOM 2930 C CA . ALA A 1 387 ? 0.218 5.414 -28.062 1.00 96.12 387 ALA A CA 1
ATOM 2931 C C . ALA A 1 387 ? 0.820 4.004 -28.147 1.00 96.12 387 ALA A C 1
ATOM 2933 O O . ALA A 1 387 ? 1.353 3.602 -29.186 1.00 96.12 387 ALA A O 1
ATOM 2934 N N . LEU A 1 388 ? 0.744 3.260 -27.048 1.00 97.56 388 LEU A N 1
ATOM 2935 C CA . LEU A 1 388 ? 1.276 1.909 -26.923 1.00 97.56 388 LEU A CA 1
ATOM 2936 C C . LEU A 1 388 ? 0.183 0.928 -26.512 1.00 97.56 388 LEU A C 1
ATOM 2938 O O . LEU A 1 388 ? -0.804 1.291 -25.875 1.00 97.56 388 LEU A O 1
ATOM 2942 N N . LEU A 1 389 ? 0.431 -0.342 -26.789 1.00 96.94 389 LEU A N 1
ATOM 2943 C CA . LEU A 1 389 ? -0.245 -1.462 -26.160 1.00 96.94 389 LEU A CA 1
ATOM 2944 C C . LEU A 1 389 ? 0.693 -2.114 -25.152 1.00 96.94 389 LEU A C 1
ATOM 2946 O O . LEU A 1 389 ? 1.900 -2.228 -25.377 1.00 96.94 389 LEU A O 1
ATOM 2950 N N . ARG A 1 390 ? 0.114 -2.536 -24.029 1.00 96.88 390 ARG A N 1
ATOM 2951 C CA . ARG A 1 390 ? 0.780 -3.328 -22.998 1.00 96.88 390 ARG A CA 1
ATOM 2952 C C . ARG A 1 390 ? 0.092 -4.682 -22.902 1.00 96.88 390 ARG A C 1
ATOM 2954 O O . ARG A 1 390 ? -0.972 -4.770 -22.294 1.00 96.88 390 ARG A O 1
ATOM 2961 N N . ALA A 1 391 ? 0.694 -5.707 -23.491 1.00 97.00 391 ALA A N 1
ATOM 2962 C CA . ALA A 1 391 ? 0.217 -7.087 -23.439 1.00 97.00 391 ALA A CA 1
ATOM 2963 C C . ALA A 1 391 ? 0.891 -7.876 -22.303 1.00 97.00 391 ALA A C 1
ATOM 2965 O O . ALA A 1 391 ? 1.981 -7.519 -21.845 1.00 97.00 391 ALA A O 1
ATOM 2966 N N . PHE A 1 392 ? 0.243 -8.953 -21.854 1.00 96.25 392 PHE A N 1
ATOM 2967 C CA . PHE A 1 392 ? 0.706 -9.814 -20.761 1.00 96.25 392 PHE A CA 1
ATOM 2968 C C . PHE A 1 392 ? 0.721 -11.297 -21.178 1.00 96.25 392 PHE A C 1
ATOM 2970 O O . PHE A 1 392 ? -0.082 -12.080 -20.652 1.00 96.25 392 PHE A O 1
ATOM 2977 N N . PRO A 1 393 ? 1.605 -11.694 -22.115 1.00 95.94 393 PRO A N 1
ATOM 2978 C CA . PRO A 1 393 ? 1.745 -13.096 -22.497 1.00 95.94 393 PRO A CA 1
ATOM 2979 C C . PRO A 1 393 ? 2.124 -13.944 -21.276 1.00 95.94 393 PRO A C 1
ATOM 2981 O O . PRO A 1 393 ? 2.930 -13.530 -20.439 1.00 95.94 393 PRO A O 1
ATOM 2984 N N . GLN A 1 394 ? 1.530 -15.128 -21.167 1.00 93.50 394 GLN A N 1
ATOM 2985 C CA . GLN A 1 394 ? 1.805 -16.091 -20.099 1.00 93.50 394 GLN A CA 1
ATOM 2986 C C . GLN A 1 394 ? 2.923 -17.066 -20.482 1.00 93.50 394 GLN A C 1
ATOM 2988 O O . GLN A 1 394 ? 3.509 -17.708 -19.612 1.00 93.50 394 GLN A O 1
ATOM 2993 N N . THR A 1 395 ? 3.242 -17.173 -21.776 1.00 95.19 395 THR A N 1
ATOM 2994 C CA . THR A 1 395 ? 4.271 -18.081 -22.297 1.00 95.19 395 THR A CA 1
ATOM 2995 C C . THR A 1 395 ? 5.178 -17.400 -23.321 1.00 95.19 395 THR A C 1
ATOM 2997 O O . THR A 1 395 ? 4.803 -16.415 -23.960 1.00 95.19 395 THR A O 1
ATOM 3000 N N . ALA A 1 396 ? 6.373 -17.963 -23.527 1.00 94.94 396 ALA A N 1
ATOM 3001 C CA . ALA A 1 396 ? 7.265 -17.527 -24.600 1.00 94.94 396 ALA A CA 1
ATOM 3002 C C . ALA A 1 396 ? 6.625 -17.701 -25.987 1.00 94.94 396 ALA A C 1
ATOM 3004 O O . ALA A 1 396 ? 6.723 -16.807 -26.820 1.00 94.94 396 ALA A O 1
ATOM 3005 N N . ALA A 1 397 ? 5.897 -18.799 -26.209 1.00 95.12 397 ALA A N 1
ATOM 3006 C CA . ALA A 1 397 ? 5.215 -19.063 -27.474 1.00 95.12 397 ALA A CA 1
ATOM 3007 C C . ALA A 1 397 ? 4.147 -18.006 -27.806 1.00 95.12 397 ALA A C 1
ATOM 3009 O O . ALA A 1 397 ? 4.037 -17.586 -28.956 1.00 95.12 397 ALA A O 1
ATOM 3010 N N . GLU A 1 398 ? 3.379 -17.547 -26.813 1.00 95.94 398 GLU A N 1
ATOM 3011 C CA . GLU A 1 398 ? 2.457 -16.420 -26.994 1.00 95.94 398 GLU A CA 1
ATOM 3012 C C . GLU A 1 398 ? 3.212 -15.146 -27.365 1.00 95.94 398 GLU A C 1
ATOM 3014 O O . GLU A 1 398 ? 2.876 -14.516 -28.362 1.00 95.94 398 GLU A O 1
ATOM 3019 N N . ALA A 1 399 ? 4.263 -14.794 -26.618 1.00 96.50 399 ALA A N 1
ATOM 3020 C CA . ALA A 1 399 ? 5.047 -13.592 -26.892 1.00 96.50 399 ALA A CA 1
ATOM 3021 C C . ALA A 1 399 ? 5.664 -13.594 -28.301 1.00 96.50 399 ALA A C 1
ATOM 3023 O O . ALA A 1 399 ? 5.667 -12.556 -28.958 1.00 96.50 399 ALA A O 1
ATOM 3024 N N . ILE A 1 400 ? 6.136 -14.748 -28.785 1.00 96.75 400 ILE A N 1
ATOM 3025 C CA . ILE A 1 400 ? 6.680 -14.875 -30.142 1.00 96.75 400 ILE A CA 1
ATOM 3026 C C . ILE A 1 400 ? 5.595 -14.686 -31.203 1.00 96.75 400 ILE A C 1
ATOM 3028 O O . ILE A 1 400 ? 5.810 -13.907 -32.122 1.00 96.75 400 ILE A O 1
ATOM 3032 N N . LYS A 1 401 ? 4.393 -15.256 -31.039 1.00 95.19 401 LYS A N 1
ATOM 3033 C CA . LYS A 1 401 ? 3.275 -14.996 -31.971 1.00 95.19 401 LYS A CA 1
ATOM 3034 C C . LYS A 1 401 ? 2.931 -13.507 -32.067 1.00 95.19 401 LYS A C 1
ATOM 3036 O O . LYS A 1 401 ? 2.625 -13.007 -33.147 1.00 95.19 401 LYS A O 1
ATOM 3041 N N . ILE A 1 402 ? 2.981 -12.797 -30.940 1.00 95.19 402 ILE A N 1
ATOM 3042 C CA . ILE A 1 402 ? 2.782 -11.343 -30.903 1.00 95.19 402 ILE A CA 1
ATOM 3043 C C . ILE A 1 402 ? 3.922 -10.638 -31.644 1.00 95.19 402 ILE A C 1
ATOM 3045 O O . ILE A 1 402 ? 3.674 -9.747 -32.454 1.00 95.19 402 ILE A O 1
ATOM 3049 N N . ALA A 1 403 ? 5.169 -11.037 -31.383 1.00 95.50 403 ALA A N 1
ATOM 3050 C CA . ALA A 1 403 ? 6.344 -10.452 -32.013 1.00 95.50 403 ALA A CA 1
ATOM 3051 C C . ALA A 1 403 ? 6.335 -10.642 -33.536 1.00 95.50 403 ALA A C 1
ATOM 3053 O O . ALA A 1 403 ? 6.572 -9.679 -34.264 1.00 95.50 403 ALA A O 1
ATOM 3054 N N . ASP A 1 404 ? 5.979 -11.836 -34.010 1.00 94.12 404 ASP A N 1
ATOM 3055 C CA . ASP A 1 404 ? 5.801 -12.150 -35.426 1.00 94.12 404 ASP A CA 1
ATOM 3056 C C . ASP A 1 404 ? 4.768 -11.240 -36.083 1.00 94.12 404 ASP A C 1
ATOM 3058 O O . ASP A 1 404 ? 5.014 -10.705 -37.162 1.00 94.12 404 ASP A O 1
ATOM 3062 N N . ALA A 1 405 ? 3.638 -10.987 -35.425 1.00 91.69 405 ALA A N 1
ATOM 3063 C CA . ALA A 1 405 ? 2.625 -10.080 -35.954 1.00 91.69 405 ALA A CA 1
ATOM 3064 C C . ALA A 1 405 ? 3.108 -8.623 -36.027 1.00 91.69 405 ALA A C 1
ATOM 3066 O O . ALA A 1 405 ? 2.800 -7.917 -36.987 1.00 91.69 405 ALA A O 1
ATOM 3067 N N . VAL A 1 406 ? 3.920 -8.174 -35.062 1.00 91.31 406 VAL A N 1
ATOM 3068 C CA . VAL A 1 406 ? 4.533 -6.836 -35.101 1.00 91.31 406 VAL A CA 1
ATOM 3069 C C . VAL A 1 406 ? 5.445 -6.684 -36.322 1.00 91.31 406 VAL A C 1
ATOM 3071 O O . VAL A 1 406 ? 5.428 -5.628 -36.955 1.00 91.31 406 VAL A O 1
ATOM 3074 N N . VAL A 1 407 ? 6.223 -7.710 -36.691 1.00 91.12 407 VAL A N 1
ATOM 3075 C CA . VAL A 1 407 ? 7.097 -7.648 -37.883 1.00 91.12 407 VAL A CA 1
ATOM 3076 C C . VAL A 1 407 ? 6.380 -7.945 -39.195 1.00 91.12 407 VAL A C 1
ATOM 3078 O O . VAL A 1 407 ? 6.782 -7.410 -40.224 1.00 91.12 407 VAL A O 1
ATOM 3081 N N . SER A 1 408 ? 5.314 -8.743 -39.157 1.00 85.88 408 SER A N 1
ATOM 3082 C CA . SER A 1 408 ? 4.526 -9.125 -40.337 1.00 85.88 408 SER A CA 1
ATOM 3083 C C . SER A 1 408 ? 3.546 -8.046 -40.785 1.00 85.88 408 SER A C 1
ATOM 3085 O O . SER A 1 408 ? 2.946 -8.194 -41.846 1.00 85.88 408 SER A O 1
ATOM 3087 N N . GLY A 1 409 ? 3.363 -6.986 -39.984 1.00 65.25 409 GLY A N 1
ATOM 3088 C CA . GLY A 1 409 ? 2.435 -5.896 -40.266 1.00 65.25 409 GLY A CA 1
ATOM 3089 C C . GLY A 1 409 ? 2.517 -5.446 -41.723 1.00 65.25 409 GLY A C 1
ATOM 3090 O O . GLY A 1 409 ? 3.555 -4.946 -42.162 1.00 65.25 409 GLY A O 1
ATOM 3091 N N . VAL A 1 410 ? 1.417 -5.656 -42.451 1.00 56.84 410 VAL A N 1
ATOM 3092 C CA . VAL A 1 410 ? 1.225 -5.185 -43.825 1.00 56.84 410 VAL A CA 1
ATOM 3093 C C . VAL A 1 410 ? 1.579 -3.697 -43.852 1.00 56.84 410 VAL A C 1
ATOM 3095 O O . VAL A 1 410 ? 1.075 -2.958 -43.002 1.00 56.84 410 VAL A O 1
ATOM 3098 N N . PRO A 1 411 ? 2.455 -3.236 -44.762 1.00 43.44 411 PRO A N 1
ATOM 3099 C CA . PRO A 1 411 ? 2.776 -1.823 -44.847 1.00 43.44 411 PRO A CA 1
ATOM 3100 C C . PRO A 1 411 ? 1.489 -1.054 -45.147 1.00 43.44 411 PRO A C 1
ATOM 3102 O O . PRO A 1 411 ? 0.905 -1.194 -46.220 1.00 43.44 411 PRO A O 1
ATOM 3105 N N . THR A 1 412 ? 1.033 -0.245 -44.192 1.00 40.66 412 THR A N 1
ATOM 3106 C CA . THR A 1 412 ? 0.113 0.850 -44.488 1.00 40.66 412 THR A CA 1
ATOM 3107 C C . THR A 1 412 ? 0.879 1.793 -45.402 1.00 40.66 412 THR A C 1
ATOM 3109 O O . THR A 1 412 ? 1.803 2.472 -44.956 1.00 40.66 412 THR A O 1
ATOM 3112 N N . GLY A 1 413 ? 0.577 1.726 -46.697 1.00 35.44 413 GLY A N 1
ATOM 3113 C CA . GLY A 1 413 ? 1.096 2.662 -47.677 1.00 35.44 413 GLY A CA 1
ATOM 3114 C C . GLY A 1 413 ? 0.708 4.094 -47.313 1.00 35.44 413 GLY A C 1
ATOM 3115 O O . GLY A 1 413 ? -0.420 4.323 -46.872 1.00 35.44 413 GLY A O 1
ATOM 3116 N N . LEU A 1 414 ? 1.660 4.989 -47.601 1.00 31.69 414 LEU A N 1
ATOM 3117 C CA . LEU A 1 414 ? 1.685 6.451 -47.454 1.00 31.69 414 LEU A CA 1
ATOM 3118 C C . LEU A 1 414 ? 2.021 6.985 -46.056 1.00 31.69 414 LEU A C 1
ATOM 3120 O O . LEU A 1 414 ? 1.161 6.969 -45.149 1.00 31.69 414 LEU A O 1
#

Organism: Methylocella tundrae (NCBI:txid227605)

Radius of gyration: 24.53 Å; chains: 1; bounding box: 51×53×74 Å

Foldseek 3Di:
DDDPFQWFDAAFWDDDQLPHDDDDDAQPDWDCDPQKIWGRHFGKFAARAAQEEEAEAEDAPQLSVCCVVDDSLCRPCHVQFVLVQLLCVLLVNHPPPDTVSVRGDSPHHHYMYAHLQRIQMFGQDPVRDTHRDDVCLVVLLPDDLVPHSSLSSCVPRVLRHGQSYAEYEYAALDQSSQVSNQVSVCVSPVQWDDPDSAWIGHPRYIYGYAQHRDDPSVVVSVCLSVLHAPNNVSSVSRSVSSVNDPVPPPPPPPPDDDDDDDPPPPDPDDDDDDDDDDDDDDDDDDDQADAPQVVLLVVCQCVDPQKDWDPQVPDDVAQPQKTKIAGPVRWIKIWGRNDRPFIKIKTADDPVLVVVCVVVVWDKDKDQQPHDDDVNQCSRPRRNNGIMMITGDPHSVSSVVSVCCRRVPDDPDD

Sequence (414 aa):
MSESVSSLPANGRVACSKCFSGLTVWNETEVIAAGWHIVNNPMSWGAAEPQYLVLGVSKGTTQCEAISAKPHNDVPFDGFRPALAKALQLLGLLQTSETIESKISASEMEWGFGSMVRCALGLPTADNAIERSGTVVQRLAAMPADQSWITLCSSVFLRSLPASLRVVVLLSNDDGYIDACFGAIRRLRPSTRRINDVAYGDETITWVHIVHVGGPGKNHIASWFAGEGRQGGKRVAAQMALGKSTDVPVPEPQLEKVTTPSDFQAKAATMAKSARTPSVPRGVGKPIPVNPVRDAILQSMNAHASFRPHPSETIVGGTKYVSAFLGRNGRAIAFDKAVATKQPMWFRDDPHLRELMDKLRVPFVGYPPEKGRNSNLSKLAEFEGKALLRAFPQTAAEAIKIADAVVSGVPTGL

pLDDT: mean 85.14, std 19.58, range [28.05, 98.75]